Protein 6AIE (pdb70)

CATH classification: 3.40.50.150

Sequence (546 aa):
SMTRIIGGVAGGRRIAVPPRGTTDRVRESLFNIVTARRDLTGLAVLDLYAGSGALGLEALSRGAASVLFVESDQRSAAVIARNIEALGLSGATLRRGAVAAVVAAGTTSPVDLVLADPPYNVDSADVDAILAALGTNGWTREGTVAVVERATTCAPLTWPEGWRRWPQRVYGDTRLELAERLSMTRIIGGVAGGRRIAVPPRGTTDRVRESLFNIVTARRDLTGLAVLDLYAGSGALGLEALSRGAASVLFVESDQRSAAVIARNIEALGLSGATLRRGAVAAVVAAGTTSPVDLVLADPPYNVDSADVDAILAALGTNGWTREGTVAVVERATTCAPLTWPEGWRRWPQRVYGDTRLELAERLSMTRIIGGVAGGRRIAVPPRGTTDRVRESLFNIVTARRDLTGLAVLDLYAGSGALGLEALSRGAASVLFVESDQRSAAVIARNIEALGLSGATLRRGAVAAVVAAGTTSPVDLVLADPPYNVDSADVDAILAALGTNGWTREGTVAVVERATTCAPLTWPEGWRRWPQRVYGDTRLELAERL

B-factor: mean 25.8, std 13.69, range [10.5, 119.94]

Structure (mmCIF, N/CA/C/O backbone):
data_6AIE
#
_entry.id   6AIE
#
_cell.length_a   95.782
_cell.length_b   55.300
_cell.length_c   100.740
_cell.angle_alpha   90.00
_cell.angle_beta   90.00
_cell.angle_gamma   90.00
#
_symmetry.space_group_name_H-M   'C 1 2 1'
#
loop_
_entity.id
_entity.type
_entity.pdbx_description
1 polymer 'Putative methyltransferase'
2 water water
#
loop_
_atom_site.group_PDB
_atom_site.id
_atom_site.type_symbol
_atom_site.label_atom_id
_atom_site.label_alt_id
_atom_site.label_comp_id
_atom_site.label_asym_id
_atom_site.label_entity_id
_atom_site.label_seq_id
_atom_site.pdbx_PDB_ins_code
_atom_site.Cartn_x
_atom_site.Cartn_y
_atom_site.Cartn_z
_atom_site.occupancy
_atom_site.B_iso_or_equiv
_atom_site.auth_seq_id
_atom_site.auth_comp_id
_atom_site.auth_asym_id
_atom_site.auth_atom_id
_atom_site.pdbx_PDB_model_num
ATOM 1 N N . SER A 1 1 ? 49.689 4.543 19.875 1.00 30.70 0 SER A N 1
ATOM 2 C CA . SER A 1 1 ? 49.888 3.497 20.922 1.00 33.55 0 SER A CA 1
ATOM 3 C C . SER A 1 1 ? 48.912 2.320 20.692 1.00 32.94 0 SER A C 1
ATOM 4 O O . SER A 1 1 ? 48.004 2.392 19.837 1.00 32.16 0 SER A O 1
ATOM 7 N N . MET A 1 2 ? 49.104 1.272 21.486 1.00 30.83 1 MET A N 1
ATOM 8 C CA . MET A 1 2 ? 48.316 0.029 21.429 1.00 33.73 1 MET A CA 1
ATOM 9 C C . MET A 1 2 ? 47.696 -0.252 22.796 1.00 30.97 1 MET A C 1
ATOM 10 O O . MET A 1 2 ? 48.213 0.253 23.830 1.00 26.41 1 MET A O 1
ATOM 15 N N . THR A 1 3 ? 46.615 -1.043 22.816 1.00 26.59 2 THR A N 1
ATOM 16 C CA . THR A 1 3 ? 46.130 -1.649 24.060 1.00 26.83 2 THR A CA 1
ATOM 17 C C . THR A 1 3 ? 45.851 -3.135 23.764 1.00 28.37 2 THR A C 1
ATOM 18 O O . THR A 1 3 ? 45.998 -3.550 22.625 1.00 26.58 2 THR A O 1
ATOM 22 N N . ARG A 1 4 ? 45.534 -3.954 24.761 1.00 26.81 3 ARG A N 1
ATOM 23 C CA . ARG A 1 4 ? 45.208 -5.364 24.533 1.00 26.11 3 ARG A CA 1
ATOM 24 C C . ARG A 1 4 ? 43.721 -5.673 24.764 1.00 26.73 3 ARG A C 1
ATOM 25 O O . ARG A 1 4 ? 43.095 -5.135 25.680 1.00 23.66 3 ARG A O 1
ATOM 33 N N . ILE A 1 5 ? 43.202 -6.619 23.984 1.00 24.81 4 ILE A N 1
ATOM 34 C CA . ILE A 1 5 ? 41.907 -7.237 24.275 1.00 24.16 4 ILE A CA 1
ATOM 35 C C . ILE A 1 5 ? 42.217 -7.975 25.583 1.00 27.59 4 ILE A C 1
ATOM 36 O O . ILE A 1 5 ? 43.292 -8.532 25.695 1.00 24.68 4 ILE A O 1
ATOM 41 N N . ILE A 1 6 ? 41.280 -7.941 26.533 1.00 26.37 5 ILE A N 1
ATOM 42 C CA . ILE A 1 6 ? 41.437 -8.599 27.845 1.00 27.50 5 ILE A CA 1
ATOM 43 C C . ILE A 1 6 ? 41.092 -10.078 27.868 1.00 25.08 5 ILE A C 1
ATOM 44 O O . ILE A 1 6 ? 41.921 -10.898 28.274 1.00 28.13 5 ILE A O 1
ATOM 49 N N . GLY A 1 7 ? 39.885 -10.436 27.474 1.00 23.21 6 GLY A N 1
ATOM 50 C CA . GLY A 1 7 ? 39.451 -11.827 27.490 1.00 23.78 6 GLY A CA 1
ATOM 51 C C . GLY A 1 7 ? 38.823 -12.337 26.249 1.00 23.25 6 GLY A C 1
ATOM 52 O O . GLY A 1 7 ? 38.881 -11.690 25.192 1.00 23.58 6 GLY A O 1
ATOM 53 N N . GLY A 1 8 ? 38.221 -13.526 26.334 1.00 22.97 7 GLY A N 1
ATOM 54 C CA . GLY A 1 8 ? 37.607 -14.147 25.134 1.00 22.82 7 GLY A CA 1
ATOM 55 C C . GLY A 1 8 ? 38.624 -14.796 24.215 1.00 25.65 7 GLY A C 1
ATOM 56 O O . GLY A 1 8 ? 39.815 -14.876 24.579 1.00 26.34 7 GLY A O 1
ATOM 57 N N . VAL A 1 9 ? 38.190 -15.239 23.022 1.00 27.35 8 VAL A N 1
ATOM 58 C CA . VAL A 1 9 ? 39.090 -15.960 22.090 1.00 29.61 8 VAL A CA 1
ATOM 59 C C . VAL A 1 9 ? 40.299 -15.124 21.633 1.00 29.04 8 VAL A C 1
ATOM 60 O O . VAL A 1 9 ? 41.328 -15.700 21.345 1.00 28.95 8 VAL A O 1
ATOM 64 N N . ALA A 1 10 ? 40.201 -13.784 21.603 1.00 24.82 9 ALA A N 1
ATOM 65 C CA . ALA A 1 10 ? 41.329 -12.919 21.218 1.00 23.84 9 ALA A CA 1
ATOM 66 C C . ALA A 1 10 ? 42.014 -12.272 22.443 1.00 25.56 9 ALA A C 1
ATOM 67 O O . ALA A 1 10 ? 42.696 -11.231 22.337 1.00 23.96 9 ALA A O 1
ATOM 69 N N . GLY A 1 11 ? 41.798 -12.846 23.633 1.00 29.03 10 GLY A N 1
ATOM 70 C CA . GLY A 1 11 ? 42.360 -12.291 24.875 1.00 29.43 10 GLY A CA 1
ATOM 71 C C . GLY A 1 11 ? 43.864 -12.184 24.693 1.00 29.95 10 GLY A C 1
ATOM 72 O O . GLY A 1 11 ? 44.506 -13.090 24.189 1.00 29.78 10 GLY A O 1
ATOM 73 N N . GLY A 1 12 ? 44.431 -11.063 25.087 1.00 33.60 11 GLY A N 1
ATOM 74 C CA . GLY A 1 12 ? 45.868 -10.855 24.942 1.00 32.43 11 GLY A CA 1
ATOM 75 C C . GLY A 1 12 ? 46.311 -10.239 23.637 1.00 34.83 11 GLY A C 1
ATOM 76 O O . GLY A 1 12 ? 47.475 -9.817 23.511 1.00 32.57 11 GLY A O 1
ATOM 77 N N . ARG A 1 13 ? 45.410 -10.157 22.658 1.00 33.32 12 ARG A N 1
ATOM 78 C CA . ARG A 1 13 ? 45.805 -9.677 21.348 1.00 35.80 12 ARG A CA 1
ATOM 79 C C . ARG A 1 13 ? 45.810 -8.144 21.311 1.00 32.86 12 ARG A C 1
ATOM 80 O O . ARG A 1 13 ? 44.952 -7.500 21.933 1.00 31.37 12 ARG A O 1
ATOM 88 N N . ARG A 1 14 ? 46.761 -7.551 20.588 1.00 30.63 13 ARG A N 1
ATOM 89 C CA . ARG A 1 14 ? 46.895 -6.085 20.558 1.00 29.52 13 ARG A CA 1
ATOM 90 C C . ARG A 1 14 ? 46.079 -5.431 19.526 1.00 26.61 13 ARG A C 1
ATOM 91 O O . ARG A 1 14 ? 45.926 -5.944 18.398 1.00 27.94 13 ARG A O 1
ATOM 99 N N . ILE A 1 15 ? 45.649 -4.228 19.847 1.00 22.93 14 ILE A N 1
ATOM 100 C CA . ILE A 1 15 ? 44.888 -3.439 18.917 1.00 24.04 14 ILE A CA 1
ATOM 101 C C . ILE A 1 15 ? 45.414 -2.035 18.979 1.00 23.39 14 ILE A C 1
ATOM 102 O O . ILE A 1 15 ? 45.903 -1.588 20.023 1.00 24.24 14 ILE A O 1
ATOM 107 N N . ALA A 1 16 ? 45.264 -1.322 17.862 1.00 22.55 15 ALA A N 1
ATOM 108 C CA . ALA A 1 16 ? 45.694 0.075 17.783 1.00 22.08 15 ALA A CA 1
ATOM 109 C C . ALA A 1 16 ? 44.700 1.040 18.387 1.00 24.06 15 ALA A C 1
ATOM 110 O O . ALA A 1 16 ? 43.492 0.761 18.464 1.00 23.61 15 ALA A O 1
ATOM 112 N N . VAL A 1 17 ? 45.217 2.189 18.843 1.00 27.03 16 VAL A N 1
ATOM 113 C CA . VAL A 1 17 ? 44.418 3.216 19.458 1.00 30.27 16 VAL A CA 1
ATOM 114 C C . VAL A 1 17 ? 44.648 4.480 18.647 1.00 33.43 16 VAL A C 1
ATOM 115 O O . VAL A 1 17 ? 45.789 4.800 18.354 1.00 38.50 16 VAL A O 1
ATOM 119 N N . PRO A 1 18 ? 43.572 5.190 18.259 1.00 35.51 17 PRO A N 1
ATOM 120 C CA . PRO A 1 18 ? 43.786 6.471 17.551 1.00 38.55 17 PRO A CA 1
ATOM 121 C C . PRO A 1 18 ? 44.502 7.506 18.440 1.00 44.78 17 PRO A C 1
ATOM 122 O O . PRO A 1 18 ? 44.810 7.187 19.583 1.00 42.23 17 PRO A O 1
ATOM 126 N N . PRO A 1 19 ? 44.809 8.716 17.903 1.00 56.95 18 PRO A N 1
ATOM 127 C CA . PRO A 1 19 ? 45.174 9.876 18.762 1.00 64.95 18 PRO A CA 1
ATOM 128 C C . PRO A 1 19 ? 44.250 9.992 20.007 1.00 72.70 18 PRO A C 1
ATOM 129 O O . PRO A 1 19 ? 43.049 10.277 19.882 1.00 72.31 18 PRO A O 1
ATOM 133 N N . ARG A 1 20 ? 44.862 9.791 21.179 1.00 82.07 19 ARG A N 1
ATOM 134 C CA . ARG A 1 20 ? 44.236 9.246 22.427 1.00 90.95 19 ARG A CA 1
ATOM 135 C C . ARG A 1 20 ? 42.854 9.699 22.973 1.00 93.26 19 ARG A C 1
ATOM 136 O O . ARG A 1 20 ? 42.292 10.727 22.563 1.00 94.67 19 ARG A O 1
ATOM 144 N N . GLY A 1 21 ? 42.361 8.892 23.930 1.00 93.01 20 GLY A N 1
ATOM 145 C CA . GLY A 1 21 ? 41.160 9.149 24.75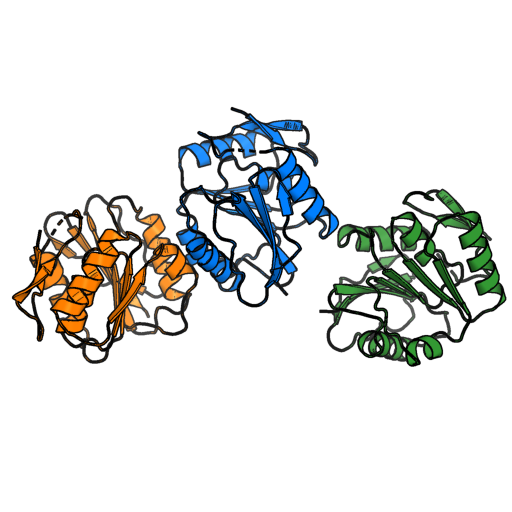6 1.00 89.87 20 GLY A CA 1
ATOM 146 C C . GLY A 1 21 ? 41.320 10.089 25.962 1.00 92.04 20 GLY A C 1
ATOM 147 O O . GLY A 1 21 ? 40.956 11.256 25.846 1.00 99.24 20 GLY A O 1
ATOM 148 N N . THR A 1 22 ? 41.871 9.658 27.110 1.00 89.31 21 THR A N 1
ATOM 149 C CA . THR A 1 22 ? 42.608 8.392 27.298 1.00 86.81 21 THR A CA 1
ATOM 150 C C . THR A 1 22 ? 41.690 7.266 27.800 1.00 81.46 21 THR A C 1
ATOM 151 O O . THR A 1 22 ? 42.153 6.215 28.264 1.00 79.64 21 THR A O 1
ATOM 155 N N . THR A 1 26 ? 41.307 2.722 30.499 1.00 45.87 25 THR A N 1
ATOM 156 C CA . THR A 1 26 ? 42.314 1.807 31.080 1.00 44.07 25 THR A CA 1
ATOM 157 C C . THR A 1 26 ? 41.882 0.340 31.006 1.00 40.49 25 THR A C 1
ATOM 158 O O . THR A 1 26 ? 40.700 0.032 30.768 1.00 36.40 25 THR A O 1
ATOM 162 N N . ASP A 1 27 ? 42.869 -0.535 31.206 1.00 35.61 26 ASP A N 1
ATOM 163 C CA . ASP A 1 27 ? 42.658 -1.975 31.169 1.00 36.53 26 ASP A CA 1
ATOM 164 C C . ASP A 1 27 ? 41.733 -2.396 32.288 1.00 32.42 26 ASP A C 1
ATOM 165 O O . ASP A 1 27 ? 40.820 -3.185 32.038 1.00 27.00 26 ASP A O 1
ATOM 170 N N . ARG A 1 28 ? 41.954 -1.857 33.505 1.00 31.91 27 ARG A N 1
ATOM 171 C CA . ARG A 1 28 ? 41.048 -2.129 34.620 1.00 30.24 27 ARG A CA 1
ATOM 172 C C . ARG A 1 28 ? 39.599 -1.743 34.312 1.00 25.01 27 ARG A C 1
ATOM 173 O O . ARG A 1 28 ? 38.697 -2.502 34.724 1.00 22.85 27 ARG A O 1
ATOM 181 N N . VAL A 1 29 ? 39.396 -0.585 33.639 1.00 20.95 28 VAL A N 1
ATOM 182 C CA . VAL A 1 29 ? 38.047 -0.131 33.318 1.00 20.38 28 VAL A CA 1
ATOM 183 C C . VAL A 1 29 ? 37.389 -1.088 32.372 1.00 21.74 28 VAL A C 1
ATOM 184 O O . VAL A 1 29 ? 36.231 -1.500 32.659 1.00 18.57 28 VAL A O 1
ATOM 188 N N . ARG A 1 30 ? 38.111 -1.451 31.309 1.00 20.86 29 ARG A N 1
ATOM 189 C CA . ARG A 1 30 ? 37.548 -2.391 30.302 1.00 23.22 29 ARG A CA 1
ATOM 190 C C . ARG A 1 30 ? 37.359 -3.782 30.929 1.00 21.83 29 ARG A C 1
ATOM 191 O O . ARG A 1 30 ? 36.339 -4.433 30.743 1.00 18.70 29 ARG A O 1
ATOM 199 N N . GLU A 1 31 ? 38.334 -4.250 31.715 1.00 24.20 30 GLU A N 1
ATOM 200 C CA . GLU A 1 31 ? 38.194 -5.583 32.360 1.00 23.43 30 GLU A CA 1
ATOM 201 C C . GLU A 1 31 ? 36.964 -5.577 33.267 1.00 22.38 30 GLU A C 1
ATOM 202 O O . GLU A 1 31 ? 36.110 -6.494 33.229 1.00 20.44 30 GLU A O 1
ATOM 208 N N . SER A 1 32 ? 36.853 -4.533 34.084 1.00 20.12 31 SER A N 1
ATOM 209 C CA . SER A 1 32 ? 35.780 -4.485 35.041 1.00 20.03 31 SER A CA 1
ATOM 210 C C . SER A 1 32 ? 34.456 -4.331 34.362 1.00 17.48 31 SER A C 1
ATOM 211 O O . SER A 1 32 ? 33.526 -5.041 34.709 1.00 17.23 31 SER A O 1
ATOM 214 N N . LEU A 1 33 ? 34.363 -3.484 33.342 1.00 15.76 32 LEU A N 1
ATOM 215 C CA . LEU A 1 33 ? 33.128 -3.421 32.573 1.00 15.21 32 LEU A CA 1
ATOM 216 C C . LEU A 1 33 ? 32.616 -4.817 32.173 1.00 14.64 32 LEU A C 1
ATOM 217 O O . LEU A 1 33 ? 31.445 -5.214 32.412 1.00 13.83 32 LEU A O 1
ATOM 222 N N . PHE A 1 34 ? 33.464 -5.598 31.555 1.00 15.29 33 PHE A N 1
ATOM 223 C CA . PHE A 1 34 ? 32.992 -6.880 31.053 1.00 15.60 33 PHE A CA 1
ATOM 224 C C . PHE A 1 34 ? 32.736 -7.926 32.168 1.00 16.14 33 PHE A C 1
ATOM 225 O O . PHE A 1 34 ? 31.795 -8.732 32.084 1.00 16.44 33 PHE A O 1
ATOM 233 N N . ASN A 1 35 ? 33.518 -7.865 33.252 1.00 19.03 34 ASN A N 1
ATOM 234 C CA . ASN A 1 35 ? 33.219 -8.663 34.498 1.00 20.56 34 ASN A CA 1
ATOM 235 C C . ASN A 1 35 ? 31.812 -8.394 34.997 1.00 19.42 34 ASN A C 1
ATOM 236 O O . ASN A 1 35 ? 31.048 -9.310 35.311 1.00 19.52 34 ASN A O 1
ATOM 241 N N . ILE A 1 36 ? 31.426 -7.117 35.001 1.00 18.37 35 ILE A N 1
ATOM 242 C CA . ILE A 1 36 ? 30.102 -6.698 35.450 1.00 17.37 35 ILE A CA 1
ATOM 243 C C . ILE A 1 36 ? 28.983 -7.218 34.519 1.00 17.79 35 ILE A C 1
ATOM 244 O O . ILE A 1 36 ? 27.942 -7.772 34.969 1.00 15.65 35 ILE A O 1
ATOM 249 N N . VAL A 1 37 ? 29.158 -6.959 33.214 1.00 16.03 36 VAL A N 1
ATOM 250 C CA . VAL A 1 37 ? 28.169 -7.352 32.232 1.00 16.51 36 VAL A CA 1
ATOM 251 C C . VAL A 1 37 ? 28.074 -8.886 32.136 1.00 16.44 36 VAL A C 1
ATOM 252 O O . VAL A 1 37 ? 26.993 -9.452 32.114 1.00 17.68 36 VAL A O 1
ATOM 256 N N . THR A 1 38 ? 29.208 -9.536 32.075 1.00 19.02 37 THR A N 1
ATOM 257 C CA . THR A 1 38 ? 29.212 -10.980 31.773 1.00 24.24 37 THR A CA 1
ATOM 258 C C . THR A 1 38 ? 28.875 -11.792 33.036 1.00 28.52 37 THR A C 1
ATOM 259 O O . THR A 1 38 ? 28.558 -12.959 32.934 1.00 28.03 37 THR A O 1
ATOM 263 N N . ALA A 1 39 ? 28.861 -11.144 34.195 1.00 29.34 38 ALA A N 1
ATOM 264 C CA . ALA A 1 39 ? 28.274 -11.728 35.399 1.00 32.03 38 ALA A CA 1
ATOM 265 C C . ALA A 1 39 ? 26.770 -11.848 35.291 1.00 33.95 38 ALA A C 1
ATOM 266 O O . ALA A 1 39 ? 26.233 -12.864 35.696 1.00 43.53 38 ALA A O 1
ATOM 268 N N . ARG A 1 40 ? 26.127 -10.855 34.698 1.00 28.15 39 ARG A N 1
ATOM 269 C CA . ARG A 1 40 ? 24.654 -10.714 34.576 1.00 28.01 39 ARG A CA 1
ATOM 270 C C . ARG A 1 40 ? 23.921 -11.071 33.225 1.00 29.51 39 ARG A C 1
ATOM 271 O O . ARG A 1 40 ? 22.672 -10.853 33.079 1.00 32.85 39 ARG A O 1
ATOM 279 N N . ARG A 1 41 ? 24.689 -11.444 32.213 1.00 26.70 40 ARG A N 1
ATOM 280 C CA . ARG A 1 41 ? 24.184 -11.681 30.835 1.00 26.32 40 ARG A CA 1
ATOM 281 C C . ARG A 1 41 ? 25.201 -12.637 30.192 1.00 26.48 40 ARG A C 1
ATOM 282 O O . ARG A 1 41 ? 26.353 -12.474 30.374 1.00 24.65 40 ARG A O 1
ATOM 290 N N . ASP A 1 42 ? 24.769 -13.588 29.366 1.00 27.90 41 ASP A N 1
ATOM 291 C CA . ASP A 1 42 ? 25.657 -14.393 28.523 1.00 28.44 41 ASP A CA 1
ATOM 292 C C . ASP A 1 42 ? 25.966 -13.521 27.261 1.00 20.10 41 ASP A C 1
ATOM 293 O O . ASP A 1 42 ? 25.038 -12.988 26.720 1.00 22.46 41 ASP A O 1
ATOM 298 N N . LEU A 1 43 ? 27.207 -13.317 26.829 1.00 22.47 42 LEU A N 1
ATOM 299 C CA . LEU A 1 43 ? 27.461 -12.560 25.544 1.00 23.42 42 LEU A CA 1
ATOM 300 C C . LEU A 1 43 ? 27.145 -13.371 24.320 1.00 24.08 42 LEU A C 1
ATOM 301 O O . LEU A 1 43 ? 26.910 -12.805 23.264 1.00 19.80 42 LEU A O 1
ATOM 306 N N . THR A 1 44 ? 27.080 -14.701 24.465 1.00 21.29 43 THR A N 1
ATOM 307 C CA . THR A 1 44 ? 26.805 -15.576 23.350 1.00 19.23 43 THR A CA 1
ATOM 308 C C . THR A 1 44 ? 25.565 -15.201 22.651 1.00 17.78 43 THR A C 1
ATOM 309 O O . THR A 1 44 ? 24.500 -15.187 23.193 1.00 18.70 43 THR A O 1
ATOM 313 N N . GLY A 1 45 ? 25.724 -14.897 21.390 1.00 18.49 44 GLY A N 1
ATOM 314 C CA . GLY A 1 45 ? 24.607 -14.640 20.496 1.00 19.74 44 GLY A CA 1
ATOM 315 C C . GLY A 1 45 ? 24.078 -13.218 20.561 1.00 18.50 44 GLY A C 1
ATOM 316 O O . GLY A 1 45 ? 23.094 -12.890 19.890 1.00 18.90 44 GLY A O 1
ATOM 317 N N . LEU A 1 46 ? 24.697 -12.363 21.360 1.00 17.62 45 LEU A N 1
ATOM 318 C CA . LEU A 1 46 ? 24.140 -11.030 21.529 1.00 18.23 45 LEU A CA 1
ATOM 319 C C . LEU A 1 46 ? 24.582 -10.100 20.393 1.00 15.80 45 LEU A C 1
ATOM 320 O O . LEU A 1 46 ? 25.655 -10.256 19.847 1.00 15.77 45 LEU A O 1
ATOM 325 N N . ALA A 1 47 ? 23.739 -9.120 20.127 1.00 14.19 46 ALA A N 1
ATOM 326 C CA . ALA A 1 47 ? 24.011 -8.010 19.233 1.00 15.64 46 ALA A CA 1
ATOM 327 C C . ALA A 1 47 ? 24.430 -6.812 20.046 1.00 14.37 46 ALA A C 1
ATOM 328 O O . ALA A 1 47 ? 23.813 -6.500 21.097 1.00 13.95 46 ALA A O 1
ATOM 330 N N . VAL A 1 48 ? 25.497 -6.170 19.594 1.00 13.85 47 VAL A N 1
ATOM 331 C CA . VAL A 1 48 ? 26.116 -5.118 20.333 1.00 13.32 47 VAL A CA 1
ATOM 332 C C . VAL A 1 48 ? 26.190 -3.820 19.483 1.00 12.86 47 VAL A C 1
ATOM 333 O O . VAL A 1 48 ? 26.371 -3.866 18.253 1.00 12.51 47 VAL A O 1
ATOM 337 N N . LEU A 1 49 ? 26.039 -2.663 20.115 1.00 12.84 48 LEU A N 1
ATOM 338 C CA . LEU A 1 49 ? 26.236 -1.371 19.464 1.00 12.93 48 LEU A CA 1
ATOM 339 C C . LEU A 1 49 ? 27.355 -0.670 20.195 1.00 13.67 48 LEU A C 1
ATOM 340 O O . LEU A 1 49 ? 27.228 -0.486 21.412 1.00 13.30 48 LEU A O 1
ATOM 345 N N . ASP A 1 50 ? 28.448 -0.264 19.505 1.00 13.01 49 ASP A N 1
ATOM 346 C CA . ASP A 1 50 ? 29.545 0.445 20.136 1.00 13.43 49 ASP A CA 1
ATOM 347 C C . ASP A 1 50 ? 29.607 1.892 19.622 1.00 13.52 49 ASP A C 1
ATOM 348 O O . ASP A 1 50 ? 30.024 2.132 18.483 1.00 13.36 49 ASP A O 1
ATOM 353 N N . LEU A 1 51 ? 29.083 2.845 20.414 1.00 12.65 50 LEU A N 1
ATOM 354 C CA . LEU A 1 51 ? 28.985 4.240 20.008 1.00 13.22 50 LEU A CA 1
ATOM 355 C C . LEU A 1 51 ? 30.245 5.052 20.358 1.00 12.94 50 LEU A C 1
ATOM 356 O O . LEU A 1 51 ? 30.751 4.944 21.464 1.00 13.54 50 LEU A O 1
ATOM 361 N N . TYR A 1 52 ? 30.619 5.983 19.484 1.00 13.35 51 TYR A N 1
ATOM 362 C CA . TYR A 1 52 ? 31.842 6.785 19.686 1.00 14.01 51 TYR A CA 1
ATOM 363 C C . TYR A 1 52 ? 32.986 5.796 19.851 1.00 14.03 51 TYR A C 1
ATOM 364 O O . TYR A 1 52 ? 33.828 5.934 20.761 1.00 15.56 51 TYR A O 1
ATOM 373 N N . ALA A 1 53 ? 33.053 4.799 18.974 1.00 13.93 52 ALA A N 1
ATOM 374 C CA . ALA A 1 53 ? 33.880 3.627 19.213 1.00 13.63 52 ALA A CA 1
ATOM 375 C C . ALA A 1 53 ? 35.393 3.879 19.302 1.00 14.67 52 ALA A C 1
ATOM 376 O O . ALA A 1 53 ? 36.074 3.135 19.965 1.00 13.67 52 ALA A O 1
ATOM 378 N N . GLY A 1 54 ? 35.920 4.917 18.649 1.00 13.81 53 GLY A N 1
ATOM 379 C CA . GLY A 1 54 ? 37.349 5.266 18.861 1.00 15.38 53 GLY A CA 1
ATOM 380 C C . GLY A 1 54 ? 38.318 4.208 18.341 1.00 14.97 53 GLY A C 1
ATOM 381 O O . GLY A 1 54 ? 38.493 4.101 17.147 1.00 16.93 53 GLY A O 1
ATOM 382 N N . SER A 1 55 ? 38.908 3.379 19.190 1.00 16.12 54 SER A N 1
ATOM 383 C CA . SER A 1 55 ? 39.732 2.270 18.734 1.00 16.74 54 SER A CA 1
ATOM 384 C C . SER A 1 55 ? 38.920 1.031 18.389 1.00 15.54 54 SER A C 1
ATOM 385 O O . SER A 1 55 ? 39.413 0.108 17.733 1.00 15.35 54 SER A O 1
ATOM 388 N N . GLY A 1 56 ? 37.697 0.996 18.869 1.00 13.50 55 GLY A N 1
ATOM 389 C CA . GLY A 1 56 ? 36.912 -0.205 18.807 1.00 15.09 55 GLY A CA 1
ATOM 390 C C . GLY A 1 56 ? 37.137 -1.214 19.942 1.00 15.45 55 GLY A C 1
ATOM 391 O O . GLY A 1 56 ? 36.547 -2.276 19.933 1.00 15.83 55 GLY A O 1
ATOM 392 N N . ALA A 1 57 ? 37.946 -0.873 20.940 1.00 16.21 56 ALA A N 1
ATOM 393 C CA . ALA A 1 57 ? 38.336 -1.786 22.026 1.00 14.60 56 ALA A CA 1
ATOM 394 C C . ALA A 1 57 ? 37.125 -2.400 22.735 1.00 15.02 56 ALA A C 1
ATOM 395 O O . ALA A 1 57 ? 37.084 -3.616 22.955 1.00 14.44 56 ALA A O 1
ATOM 397 N N . LEU A 1 58 ? 36.073 -1.604 22.964 1.00 14.34 57 LEU A N 1
ATOM 398 C CA . LEU A 1 58 ? 34.899 -2.168 23.695 1.00 15.73 57 LEU A CA 1
ATOM 399 C C . LEU A 1 58 ? 34.131 -3.181 22.870 1.00 15.54 57 LEU A C 1
ATOM 400 O O . LEU A 1 58 ? 33.839 -4.356 23.301 1.00 15.63 57 LEU A O 1
ATOM 405 N N . GLY A 1 59 ? 33.837 -2.798 21.641 1.00 13.98 58 GLY A N 1
ATOM 406 C CA . GLY A 1 59 ? 33.067 -3.695 20.803 1.00 14.27 58 GLY A CA 1
ATOM 407 C C . GLY A 1 59 ? 33.862 -4.909 20.386 1.00 14.79 58 GLY A C 1
ATOM 408 O O . GLY A 1 59 ? 33.329 -6.003 20.260 1.00 13.91 58 GLY A O 1
ATOM 409 N N . LEU A 1 60 ? 35.161 -4.742 20.179 1.00 14.29 59 LEU A N 1
ATOM 410 C CA . LEU A 1 60 ? 35.993 -5.890 19.834 1.00 14.56 59 LEU A CA 1
ATOM 411 C C . LEU A 1 60 ? 36.127 -6.889 21.016 1.00 16.56 59 LEU A C 1
ATOM 412 O O . LEU A 1 60 ? 36.142 -8.093 20.795 1.00 17.32 59 LEU A O 1
ATOM 417 N N . GLU A 1 61 ? 36.182 -6.364 22.238 1.00 17.52 60 GLU A N 1
ATOM 418 C CA . GLU A 1 61 ? 36.123 -7.173 23.462 1.00 18.42 60 GLU A CA 1
ATOM 419 C C . GLU A 1 61 ? 34.840 -7.991 23.463 1.00 17.07 60 GLU A C 1
ATOM 420 O O . GLU A 1 61 ? 34.895 -9.203 23.653 1.00 18.39 60 GLU A O 1
ATOM 426 N N . ALA A 1 62 ? 33.702 -7.375 23.126 1.00 16.33 61 ALA A N 1
ATOM 427 C CA . ALA A 1 62 ? 32.423 -8.092 23.126 1.00 17.64 61 ALA A CA 1
ATOM 428 C C . ALA A 1 62 ? 32.430 -9.230 22.104 1.00 18.85 61 ALA A C 1
ATOM 429 O O . ALA A 1 62 ? 32.002 -10.384 22.376 1.00 18.68 61 ALA A O 1
ATOM 431 N N . LEU A 1 63 ? 32.955 -8.918 20.916 1.00 18.27 62 LEU A N 1
ATOM 432 C CA . LEU A 1 63 ? 33.092 -9.945 19.874 1.00 20.04 62 LEU A CA 1
ATOM 433 C C . LEU A 1 63 ? 34.025 -11.100 20.338 1.00 18.56 62 LEU A C 1
ATOM 434 O O . LEU A 1 63 ? 33.708 -12.313 20.185 1.00 16.94 62 LEU A O 1
ATOM 439 N N . SER A 1 64 ? 35.127 -10.734 20.952 1.00 19.17 63 SER A N 1
ATOM 440 C CA . SER A 1 64 ? 36.057 -11.740 21.469 1.00 22.38 63 SER A CA 1
ATOM 441 C C . SER A 1 64 ? 35.396 -12.710 22.448 1.00 21.96 63 SER A C 1
ATOM 442 O O . SER A 1 64 ? 35.711 -13.896 22.484 1.00 22.90 63 SER A O 1
ATOM 445 N N . ARG A 1 65 ? 34.480 -12.181 23.249 1.00 23.17 64 ARG A N 1
ATOM 446 C CA . ARG A 1 65 ? 33.778 -12.963 24.253 1.00 21.58 64 ARG A CA 1
ATOM 447 C C . ARG A 1 65 ? 32.499 -13.601 23.751 1.00 22.88 64 ARG A C 1
ATOM 448 O O . ARG A 1 65 ? 31.745 -14.174 24.523 1.00 22.19 64 ARG A O 1
ATOM 456 N N . GLY A 1 66 ? 32.241 -13.527 22.455 1.00 20.02 65 GLY A N 1
ATOM 457 C CA . GLY A 1 66 ? 31.212 -14.335 21.883 1.00 20.14 65 GLY A CA 1
ATOM 458 C C . GLY A 1 66 ? 30.007 -13.616 21.365 1.00 19.07 65 GLY A C 1
ATOM 459 O O . GLY A 1 66 ? 29.098 -14.272 20.901 1.00 19.05 65 GLY A O 1
ATOM 460 N N . ALA A 1 67 ? 30.005 -12.275 21.343 1.00 17.72 66 ALA A N 1
ATOM 461 C CA . ALA A 1 67 ? 28.906 -11.542 20.718 1.00 16.59 66 ALA A CA 1
ATOM 462 C C . ALA A 1 67 ? 28.714 -11.945 19.275 1.00 17.31 66 ALA A C 1
ATOM 463 O O . ALA A 1 67 ? 29.671 -12.249 18.551 1.00 17.17 66 ALA A O 1
ATOM 465 N N . ALA A 1 68 ? 27.461 -12.026 18.852 1.00 16.87 67 ALA A N 1
ATOM 466 C CA . ALA A 1 68 ? 27.147 -12.448 17.470 1.00 18.41 67 ALA A CA 1
ATOM 467 C C . ALA A 1 68 ? 27.416 -11.295 16.445 1.00 17.24 67 ALA A C 1
ATOM 468 O O . ALA A 1 68 ? 27.678 -11.560 15.227 1.00 17.34 67 ALA A O 1
ATOM 470 N N . SER A 1 69 ? 27.222 -10.053 16.885 1.00 15.86 68 SER A N 1
ATOM 471 C CA . SER A 1 69 ? 27.475 -8.899 16.057 1.00 16.22 68 SER A CA 1
ATOM 472 C C . SER A 1 69 ? 27.781 -7.661 16.825 1.00 16.01 68 SER A C 1
ATOM 473 O O . SER A 1 69 ? 27.301 -7.509 17.961 1.00 15.05 68 SER A O 1
ATOM 476 N N . VAL A 1 70 ? 28.612 -6.786 16.216 1.00 15.55 69 VAL A N 1
ATOM 477 C CA . VAL A 1 70 ? 28.863 -5.456 16.716 1.00 15.62 69 VAL A CA 1
ATOM 478 C C . VAL A 1 70 ? 28.761 -4.447 15.584 1.00 15.15 69 VAL A C 1
ATOM 479 O O . VAL A 1 70 ? 29.410 -4.613 14.555 1.00 15.37 69 VAL A O 1
ATOM 483 N N . LEU A 1 71 ? 27.975 -3.404 15.775 1.00 13.89 70 LEU A N 1
ATOM 484 C CA . LEU A 1 71 ? 27.955 -2.273 14.910 1.00 14.71 70 LEU A CA 1
ATOM 485 C C . LEU A 1 71 ? 28.731 -1.153 15.627 1.00 15.24 70 LEU A C 1
ATOM 486 O O . LEU A 1 71 ? 28.315 -0.683 16.690 1.00 13.60 70 LEU A O 1
ATOM 491 N N . PHE A 1 72 ? 29.909 -0.851 15.094 1.00 14.52 71 PHE A N 1
ATOM 492 C CA . PHE A 1 72 ? 30.742 0.258 15.508 1.00 14.42 71 PHE A CA 1
ATOM 493 C C . PHE A 1 72 ? 30.308 1.557 14.838 1.00 14.36 71 PHE A C 1
ATOM 494 O O . PHE A 1 72 ? 30.138 1.629 13.589 1.00 13.68 71 PHE A O 1
ATOM 502 N N . VAL A 1 73 ? 30.115 2.604 15.639 1.00 13.25 72 VAL A N 1
ATOM 503 C CA . VAL A 1 73 ? 29.739 3.863 15.070 1.00 13.33 72 VAL A CA 1
ATOM 504 C C . VAL A 1 73 ? 30.809 4.857 15.515 1.00 14.34 72 VAL A C 1
ATOM 505 O O . VAL A 1 73 ? 31.050 4.988 16.729 1.00 15.63 72 VAL A O 1
ATOM 509 N N . GLU A 1 74 ? 31.401 5.585 14.568 1.00 13.12 73 GLU A N 1
ATOM 510 C CA . GLU A 1 74 ? 32.500 6.539 14.830 1.00 13.54 73 GLU A CA 1
ATOM 511 C C . GLU A 1 74 ? 32.531 7.673 13.803 1.00 14.06 73 GLU A C 1
ATOM 512 O O . GLU A 1 74 ? 32.413 7.404 12.609 1.00 13.98 73 GLU A O 1
ATOM 518 N N . SER A 1 75 ? 32.716 8.909 14.240 1.00 15.38 74 SER A N 1
ATOM 519 C CA . SER A 1 75 ? 32.698 10.086 13.328 1.00 18.43 74 SER A CA 1
ATOM 520 C C . SER A 1 75 ? 34.080 10.347 12.706 1.00 17.80 74 SER A C 1
ATOM 521 O O . SER A 1 75 ? 34.157 10.681 11.557 1.00 19.07 74 SER A O 1
ATOM 524 N N . ASP A 1 76 ? 35.147 10.102 13.433 1.00 18.38 75 ASP A N 1
ATOM 525 C CA . ASP A 1 76 ? 36.461 10.582 13.023 1.00 21.76 75 ASP A CA 1
ATOM 526 C C . ASP A 1 76 ? 37.020 9.604 12.023 1.00 21.92 75 ASP A C 1
ATOM 527 O O . ASP A 1 76 ? 37.113 8.395 12.291 1.00 18.90 75 ASP A O 1
ATOM 532 N N . GLN A 1 77 ? 37.372 10.110 10.860 1.00 23.65 76 GLN A N 1
ATOM 533 C CA . GLN A 1 77 ? 37.886 9.248 9.792 1.00 26.87 76 GLN A CA 1
ATOM 534 C C . GLN A 1 77 ? 39.142 8.444 10.146 1.00 23.04 76 GLN A C 1
ATOM 535 O O . GLN A 1 77 ? 39.198 7.234 9.858 1.00 22.54 76 GLN A O 1
ATOM 541 N N . ARG A 1 78 ? 40.149 9.046 10.760 1.00 24.01 77 ARG A N 1
ATOM 542 C CA . ARG A 1 78 ? 41.339 8.240 11.164 1.00 25.17 77 ARG A CA 1
ATOM 543 C C . ARG A 1 78 ? 40.962 7.138 12.186 1.00 23.26 77 ARG A C 1
ATOM 544 O O . ARG A 1 78 ? 41.501 6.038 12.148 1.00 18.36 77 ARG A O 1
ATOM 552 N N . SER A 1 79 ? 40.048 7.460 13.100 1.00 20.00 78 SER A N 1
ATOM 553 C CA . SER A 1 79 ? 39.584 6.472 14.106 1.00 19.54 78 SER A CA 1
ATOM 554 C C . SER A 1 79 ? 38.861 5.352 13.399 1.00 16.96 78 SER A C 1
ATOM 555 O O . SER A 1 79 ? 39.070 4.208 13.690 1.00 17.76 78 SER A O 1
ATOM 558 N N . ALA A 1 80 ? 38.034 5.670 12.402 1.00 18.71 79 ALA A N 1
ATOM 559 C CA . ALA A 1 80 ? 37.341 4.596 11.647 1.00 16.78 79 ALA A CA 1
ATOM 560 C C . ALA A 1 80 ? 38.334 3.645 10.964 1.00 16.82 79 ALA A C 1
ATOM 561 O O . ALA A 1 80 ? 38.190 2.426 10.982 1.00 17.11 79 ALA A O 1
ATOM 563 N N . ALA A 1 81 ? 39.429 4.218 10.457 1.00 18.38 80 ALA A N 1
ATOM 564 C CA . ALA A 1 81 ? 40.528 3.492 9.804 1.00 16.56 80 ALA A CA 1
ATOM 565 C C . ALA A 1 81 ? 41.227 2.535 10.783 1.00 15.05 80 ALA A C 1
ATOM 566 O O . ALA A 1 81 ? 41.523 1.365 10.447 1.00 15.05 80 ALA A O 1
ATOM 568 N N . VAL A 1 82 ? 41.437 3.006 12.013 1.00 14.64 81 VAL A N 1
ATOM 569 C CA . VAL A 1 82 ? 41.989 2.211 13.090 1.00 14.73 81 VAL A CA 1
ATOM 570 C C . VAL A 1 82 ? 41.052 1.091 13.480 1.00 14.34 81 VAL A C 1
ATOM 571 O O . VAL A 1 82 ? 41.453 -0.039 13.586 1.00 13.74 81 VAL A O 1
ATOM 575 N N . ILE A 1 83 ? 39.762 1.394 13.629 1.00 14.81 82 ILE A N 1
ATOM 576 C CA . ILE A 1 83 ? 38.764 0.348 13.932 1.00 14.40 82 ILE A CA 1
ATOM 577 C C . ILE A 1 83 ? 38.768 -0.784 12.854 1.00 15.55 82 ILE A C 1
ATOM 578 O O . ILE A 1 83 ? 38.799 -1.982 13.165 1.00 15.39 82 ILE A O 1
ATOM 583 N N . ALA A 1 84 ? 38.746 -0.381 11.574 1.00 15.62 83 ALA A N 1
ATOM 584 C CA . ALA A 1 84 ? 38.783 -1.304 10.491 1.00 15.85 83 ALA A CA 1
ATOM 585 C C . ALA A 1 84 ? 40.074 -2.117 10.572 1.00 16.37 83 ALA A C 1
ATOM 586 O O . ALA A 1 84 ? 40.070 -3.309 10.479 1.00 16.73 83 ALA A O 1
ATOM 588 N N . ARG A 1 85 ? 41.189 -1.473 10.828 1.00 17.47 84 ARG A N 1
ATOM 589 C CA . ARG A 1 85 ? 42.411 -2.257 10.923 1.00 21.70 84 ARG A CA 1
ATOM 590 C C . ARG A 1 85 ? 42.279 -3.294 12.065 1.00 20.70 84 ARG A C 1
ATOM 591 O O . ARG A 1 85 ? 42.720 -4.426 11.933 1.00 16.50 84 ARG A O 1
ATOM 599 N N . ASN A 1 86 ? 41.682 -2.885 13.181 1.00 18.77 85 ASN A N 1
ATOM 600 C CA . ASN A 1 86 ? 41.596 -3.769 14.310 1.00 18.02 85 ASN A CA 1
ATOM 601 C C . ASN A 1 86 ? 40.638 -4.919 14.017 1.00 17.05 85 ASN A C 1
ATOM 602 O O . ASN A 1 86 ? 40.928 -6.023 14.424 1.00 16.14 85 ASN A O 1
ATOM 607 N N . ILE A 1 87 ? 39.509 -4.675 13.326 1.00 16.38 86 ILE A N 1
ATOM 608 C CA . ILE A 1 87 ? 38.580 -5.766 12.988 1.00 16.79 86 ILE A CA 1
ATOM 609 C C . ILE A 1 87 ? 39.339 -6.826 12.187 1.00 19.82 86 ILE A C 1
ATOM 610 O O . ILE A 1 87 ? 39.292 -8.019 12.467 1.00 17.31 86 ILE A O 1
ATOM 615 N N . GLU A 1 88 ? 40.059 -6.345 11.173 1.00 23.94 87 GLU A N 1
ATOM 616 C CA . GLU A 1 88 ? 40.944 -7.206 10.364 1.00 28.28 87 GLU A CA 1
ATOM 617 C C . GLU A 1 88 ? 41.985 -7.974 11.158 1.00 25.11 87 GLU A C 1
ATOM 618 O O . GLU A 1 88 ? 42.047 -9.176 11.002 1.00 22.26 87 GLU A O 1
ATOM 624 N N . ALA A 1 89 ? 42.767 -7.269 11.980 1.00 22.60 88 ALA A N 1
ATOM 625 C CA . ALA A 1 89 ? 43.858 -7.873 12.731 1.00 24.99 88 ALA A CA 1
ATOM 626 C C . ALA A 1 89 ? 43.321 -9.043 13.575 1.00 27.24 88 ALA A C 1
ATOM 627 O O . ALA A 1 89 ? 43.903 -10.131 13.609 1.00 28.76 88 ALA A O 1
ATOM 629 N N . LEU A 1 90 ? 42.167 -8.819 14.197 1.00 26.27 89 LEU A N 1
ATOM 630 C CA . LEU A 1 90 ? 41.561 -9.813 15.101 1.00 26.20 89 LEU A CA 1
ATOM 631 C C . LEU A 1 90 ? 40.979 -10.980 14.352 1.00 24.58 89 LEU A C 1
ATOM 632 O O . LEU A 1 90 ? 41.049 -12.094 14.821 1.00 23.44 89 LEU A O 1
ATOM 637 N N . GLY A 1 91 ? 40.395 -10.726 13.197 1.00 25.59 90 GLY A N 1
ATOM 638 C CA . GLY A 1 91 ? 39.868 -11.812 12.369 1.00 26.18 90 GLY A CA 1
ATOM 639 C C . GLY A 1 91 ? 38.532 -12.372 12.829 1.00 28.65 90 GLY A C 1
ATOM 640 O O . GLY A 1 91 ? 38.198 -13.484 12.467 1.00 29.53 90 GLY A O 1
ATOM 641 N N . LEU A 1 92 ? 37.743 -11.614 13.592 1.00 26.41 91 LEU A N 1
ATOM 642 C CA . LEU A 1 92 ? 36.498 -12.134 14.138 1.00 30.30 91 LEU A CA 1
ATOM 643 C C . LEU A 1 92 ? 35.373 -11.633 13.301 1.00 29.06 91 LEU A C 1
ATOM 644 O O . LEU A 1 92 ? 35.366 -10.464 12.891 1.00 26.27 91 LEU A O 1
ATOM 649 N N . SER A 1 93 ? 34.411 -12.521 13.077 1.00 30.41 92 SER A N 1
ATOM 650 C CA . SER A 1 93 ? 33.194 -12.240 12.316 1.00 29.40 92 SER A CA 1
ATOM 651 C C . SER A 1 93 ? 32.223 -11.428 13.100 1.00 23.85 92 SER A C 1
ATOM 652 O O . SER A 1 93 ? 32.313 -11.349 14.291 1.00 25.81 92 SER A O 1
ATOM 655 N N . GLY A 1 94 ? 31.290 -10.807 12.402 1.00 21.25 93 GLY A N 1
ATOM 656 C CA . GLY A 1 94 ? 30.163 -10.129 12.985 1.00 20.37 93 GLY A CA 1
ATOM 657 C C . GLY A 1 94 ? 30.260 -8.628 13.102 1.00 19.58 93 GLY A C 1
ATOM 658 O O . GLY A 1 94 ? 29.262 -8.008 13.490 1.00 17.40 93 GLY A O 1
ATOM 659 N N . ALA A 1 95 ? 31.404 -8.046 12.697 1.00 16.22 94 ALA A N 1
ATOM 660 C CA . ALA A 1 95 ? 31.621 -6.588 12.770 1.00 16.29 94 ALA A CA 1
ATOM 661 C C . ALA A 1 95 ? 31.127 -5.820 11.561 1.00 16.57 94 ALA A C 1
ATOM 662 O O . ALA A 1 95 ? 31.361 -6.215 10.417 1.00 17.41 94 ALA A O 1
ATOM 664 N N . THR A 1 96 ? 30.427 -4.719 11.798 1.00 16.33 95 THR A N 1
ATOM 665 C CA . THR A 1 96 ? 30.102 -3.703 10.777 1.00 16.07 95 THR A CA 1
ATOM 666 C C . THR A 1 96 ? 30.586 -2.318 11.269 1.00 16.09 95 THR A C 1
ATOM 667 O O . THR A 1 96 ? 30.456 -2.031 12.460 1.00 14.89 95 THR A O 1
ATOM 671 N N . LEU A 1 97 ? 31.188 -1.509 10.403 1.00 13.73 96 LEU A N 1
ATOM 672 C CA . LEU A 1 97 ? 31.628 -0.171 10.745 1.00 14.78 96 LEU A CA 1
ATOM 673 C C . LEU A 1 97 ? 30.794 0.879 10.042 1.00 15.23 96 LEU A C 1
ATOM 674 O O . LEU A 1 97 ? 30.672 0.879 8.820 1.00 14.92 96 LEU A O 1
ATOM 679 N N . ARG A 1 98 ? 30.170 1.759 10.790 1.00 15.18 97 ARG A N 1
ATOM 680 C CA . ARG A 1 98 ? 29.466 2.840 10.222 1.00 16.28 97 ARG A CA 1
ATOM 681 C C . ARG A 1 98 ? 30.115 4.125 10.597 1.00 17.85 97 ARG A C 1
ATOM 682 O O . ARG A 1 98 ? 30.157 4.486 11.804 1.00 17.53 97 ARG A O 1
ATOM 690 N N . ARG A 1 99 ? 30.665 4.823 9.606 1.00 18.10 98 ARG A N 1
ATOM 691 C CA . ARG A 1 99 ? 31.368 6.100 9.853 1.00 21.07 98 ARG A CA 1
ATOM 692 C C . ARG A 1 99 ? 30.371 7.224 9.651 1.00 20.81 98 ARG A C 1
ATOM 693 O O . ARG A 1 99 ? 29.814 7.398 8.598 1.00 22.73 98 ARG A O 1
ATOM 701 N N . GLY A 1 100 ? 30.108 7.962 10.704 1.00 18.64 99 GLY A N 1
ATOM 702 C CA . GLY A 1 100 ? 29.208 9.062 10.622 1.00 18.44 99 GLY A CA 1
ATOM 703 C C . GLY A 1 100 ? 29.067 9.695 11.987 1.00 17.39 99 GLY A C 1
ATOM 704 O O . GLY A 1 100 ? 29.616 9.195 13.004 1.00 16.12 99 GLY A O 1
ATOM 705 N N . ALA A 1 101 ? 28.294 10.790 12.007 1.00 18.18 100 ALA A N 1
ATOM 706 C CA . ALA A 1 101 ? 28.051 11.529 13.223 1.00 17.50 100 ALA A CA 1
ATOM 707 C C . ALA A 1 101 ? 27.119 10.699 14.091 1.00 17.28 100 ALA A C 1
ATOM 708 O O . ALA A 1 101 ? 25.984 10.344 13.693 1.00 18.47 100 ALA A O 1
ATOM 710 N N . VAL A 1 102 ? 27.603 10.402 15.276 1.00 16.17 101 VAL A N 1
ATOM 711 C CA . VAL A 1 102 ? 27.029 9.393 16.107 1.00 16.97 101 VAL A CA 1
ATOM 712 C C . VAL A 1 102 ? 25.611 9.758 16.507 1.00 15.27 101 VAL A C 1
ATOM 713 O O . VAL A 1 102 ? 24.711 8.929 16.462 1.00 14.55 101 VAL A O 1
ATOM 717 N N . ALA A 1 103 ? 25.390 10.986 16.940 1.00 14.42 102 ALA A N 1
ATOM 718 C CA . ALA A 1 103 ? 24.035 11.347 17.332 1.00 14.66 102 ALA A CA 1
ATOM 719 C C . ALA A 1 103 ? 23.064 11.320 16.159 1.00 14.19 102 ALA A C 1
ATOM 720 O O . ALA A 1 103 ? 21.851 11.037 16.326 1.00 12.84 102 ALA A O 1
ATOM 722 N N . ALA A 1 104 ? 23.570 11.647 14.973 1.00 13.21 103 ALA A N 1
ATOM 723 C CA . ALA A 1 104 ? 22.740 11.666 13.792 1.00 13.57 103 ALA A CA 1
ATOM 724 C C . ALA A 1 104 ? 22.352 10.214 13.405 1.00 13.09 103 ALA A C 1
ATOM 725 O O . ALA A 1 104 ? 21.207 9.909 13.082 1.00 14.65 103 ALA A O 1
ATOM 727 N N . VAL A 1 105 ? 23.306 9.304 13.486 1.00 13.88 104 VAL A N 1
ATOM 728 C CA . VAL A 1 105 ? 23.038 7.859 13.294 1.00 13.86 104 VAL A CA 1
ATOM 729 C C . VAL A 1 105 ? 21.972 7.387 14.270 1.00 14.83 104 VAL A C 1
ATOM 730 O O . VAL A 1 105 ? 21.029 6.662 13.914 1.00 15.47 104 VAL A O 1
ATOM 734 N N . VAL A 1 106 ? 22.132 7.781 15.527 1.00 13.98 105 VAL A N 1
ATOM 735 C CA . VAL A 1 106 ? 21.230 7.321 16.555 1.00 14.36 105 VAL A CA 1
ATOM 736 C C . VAL A 1 106 ? 19.831 7.875 16.299 1.00 14.07 105 VAL A C 1
ATOM 737 O O . VAL A 1 106 ? 18.798 7.163 16.399 1.00 12.82 105 VAL A O 1
ATOM 741 N N . ALA A 1 107 ? 19.813 9.158 15.964 1.00 15.01 106 ALA A N 1
ATOM 742 C CA . ALA A 1 107 ? 18.552 9.865 15.537 1.00 15.80 106 ALA A CA 1
ATOM 743 C C . ALA A 1 107 ? 17.741 9.193 14.429 1.00 15.56 106 ALA A C 1
ATOM 744 O O . ALA A 1 107 ? 16.457 9.090 14.496 1.00 16.56 106 ALA A O 1
ATOM 746 N N . ALA A 1 108 ? 18.451 8.680 13.421 1.00 15.03 107 ALA A N 1
ATOM 747 C CA . ALA A 1 108 ? 17.769 8.058 12.298 1.00 16.90 107 ALA A CA 1
ATOM 748 C C . ALA A 1 108 ? 17.264 6.637 12.660 1.00 16.96 107 ALA A C 1
ATOM 749 O O . ALA A 1 108 ? 16.420 6.110 11.968 1.00 17.67 107 ALA A O 1
ATOM 751 N N . GLY A 1 109 ? 17.815 6.017 13.672 1.00 16.22 108 GLY A N 1
ATOM 752 C CA . GLY A 1 109 ? 17.203 4.804 14.225 1.00 17.62 108 GLY A CA 1
ATOM 753 C C . GLY A 1 109 ? 17.540 3.541 13.469 1.00 18.13 108 GLY A C 1
ATOM 754 O O . GLY A 1 109 ? 18.465 3.529 12.610 1.00 17.86 108 GLY A O 1
ATOM 755 N N . THR A 1 110 ? 16.771 2.484 13.799 1.00 18.47 109 THR A N 1
ATOM 756 C CA . THR A 1 110 ? 16.950 1.183 13.200 1.00 20.11 109 THR A CA 1
ATOM 757 C C . THR A 1 110 ? 15.704 0.318 13.369 1.00 19.26 109 THR A C 1
ATOM 758 O O . THR A 1 110 ? 14.878 0.555 14.219 1.00 17.40 109 THR A O 1
ATOM 762 N N . THR A 1 111 ? 15.618 -0.734 12.567 1.00 20.38 110 THR A N 1
ATOM 763 C CA . THR A 1 111 ? 14.679 -1.838 12.809 1.00 23.20 110 THR A CA 1
ATOM 764 C C . THR A 1 111 ? 15.327 -3.062 13.438 1.00 23.59 110 THR A C 1
ATOM 765 O O . THR A 1 111 ? 14.610 -4.061 13.675 1.00 26.77 110 THR A O 1
ATOM 769 N N . SER A 1 112 ? 16.645 -2.980 13.662 1.00 23.34 111 SER A N 1
ATOM 770 C CA . SER A 1 112 ? 17.484 -4.033 14.263 1.00 27.03 111 SER A CA 1
ATOM 771 C C . SER A 1 112 ? 17.978 -3.732 15.700 1.00 22.43 111 SER A C 1
ATOM 772 O O . SER A 1 112 ? 19.120 -3.252 15.862 1.00 21.27 111 SER A O 1
ATOM 775 N N . PRO A 1 113 ? 17.173 -4.084 16.736 1.00 21.71 112 PRO A N 1
ATOM 776 C CA . PRO A 1 113 ? 17.604 -3.818 18.129 1.00 20.75 112 PRO A CA 1
ATOM 777 C C . PRO A 1 113 ? 18.817 -4.571 18.507 1.00 17.79 112 PRO A C 1
ATOM 778 O O . PRO A 1 113 ? 19.073 -5.636 17.950 1.00 18.45 112 PRO A O 1
ATOM 782 N N . VAL A 1 114 ? 19.558 -4.030 19.475 1.00 16.81 113 VAL A N 1
ATOM 783 C CA . VAL A 1 114 ? 20.717 -4.692 20.074 1.00 14.21 113 VAL A CA 1
ATOM 784 C C . VAL A 1 114 ? 20.420 -5.066 21.541 1.00 14.23 113 VAL A C 1
ATOM 785 O O . VAL A 1 114 ? 19.554 -4.528 22.173 1.00 13.40 113 VAL A O 1
ATOM 789 N N . ASP A 1 115 ? 21.242 -5.957 22.055 1.00 15.15 114 ASP A N 1
ATOM 790 C CA . ASP A 1 115 ? 21.215 -6.387 23.479 1.00 15.15 114 ASP A CA 1
ATOM 791 C C . ASP A 1 115 ? 22.171 -5.681 24.407 1.00 15.61 114 ASP A C 1
ATOM 792 O O . ASP A 1 115 ? 21.979 -5.687 25.629 1.00 14.82 114 ASP A O 1
ATOM 797 N N . LEU A 1 116 ? 23.192 -5.016 23.847 1.00 14.64 115 LEU A N 1
ATOM 798 C CA . LEU A 1 116 ? 24.179 -4.339 24.663 1.00 14.99 115 LEU A CA 1
ATOM 799 C C . LEU A 1 116 ? 24.636 -3.064 23.925 1.00 15.96 115 LEU A C 1
ATOM 800 O O . LEU A 1 116 ? 25.066 -3.188 22.772 1.00 14.51 115 LEU A O 1
ATOM 805 N N . VAL A 1 117 ? 24.522 -1.893 24.572 1.00 14.90 116 VAL A N 1
ATOM 806 C CA . VAL A 1 117 ? 25.075 -0.635 24.059 1.00 13.82 116 VAL A CA 1
ATOM 807 C C . VAL A 1 117 ? 26.303 -0.235 24.881 1.00 14.44 116 VAL A C 1
ATOM 808 O O . VAL A 1 117 ? 26.246 -0.215 26.126 1.00 15.14 116 VAL A O 1
ATOM 812 N N . LEU A 1 118 ? 27.446 0.030 24.228 1.00 13.67 117 LEU A N 1
ATOM 813 C CA . LEU A 1 118 ? 28.657 0.480 24.858 1.00 12.01 117 LEU A CA 1
ATOM 814 C C . LEU A 1 118 ? 28.953 1.831 24.299 1.00 13.27 117 LEU A C 1
ATOM 815 O O . LEU A 1 118 ? 28.871 1.988 23.072 1.00 12.32 117 LEU A O 1
ATOM 820 N N . ALA A 1 119 ? 29.310 2.789 25.151 1.00 12.49 118 ALA A N 1
ATOM 821 C CA . ALA A 1 119 ? 29.550 4.107 24.707 1.00 13.03 118 ALA A CA 1
ATOM 822 C C . ALA A 1 119 ? 30.604 4.778 25.566 1.00 15.19 118 ALA A C 1
ATOM 823 O O . ALA A 1 119 ? 30.495 4.806 26.788 1.00 13.93 118 ALA A O 1
ATOM 825 N N . ASP A 1 120 ? 31.620 5.364 24.928 1.00 17.83 119 ASP A N 1
ATOM 826 C CA . ASP A 1 120 ? 32.620 6.144 25.598 1.00 19.65 119 ASP A CA 1
ATOM 827 C C . ASP A 1 120 ? 32.759 7.458 24.864 1.00 21.76 119 ASP A C 1
ATOM 828 O O . ASP A 1 120 ? 33.669 7.577 24.047 1.00 20.37 119 ASP A O 1
ATOM 833 N N . PRO A 1 121 ? 31.824 8.412 25.091 1.00 20.88 120 PRO A N 1
ATOM 834 C CA . PRO A 1 121 ? 31.854 9.641 24.316 1.00 23.86 120 PRO A CA 1
ATOM 835 C C . PRO A 1 121 ? 33.117 10.477 24.546 1.00 28.81 120 PRO A C 1
ATOM 836 O O . PRO A 1 121 ? 33.617 10.497 25.668 1.00 28.94 120 PRO A O 1
ATOM 840 N N . PRO A 1 122 ? 33.588 11.225 23.527 1.00 31.18 121 PRO A N 1
ATOM 841 C CA . PRO A 1 122 ? 34.737 12.154 23.756 1.00 32.68 121 PRO A CA 1
ATOM 842 C C . PRO A 1 122 ? 34.482 13.136 24.901 1.00 31.70 121 PRO A C 1
ATOM 843 O O . PRO A 1 122 ? 33.329 13.366 25.292 1.00 32.23 121 PRO A O 1
ATOM 847 N N . TYR A 1 123 ? 35.551 13.698 25.462 1.00 38.39 122 TYR A N 1
ATOM 848 C CA . TYR A 1 123 ? 35.442 14.602 26.646 1.00 38.61 122 TYR A CA 1
ATOM 849 C C . TYR A 1 123 ? 34.551 15.843 26.437 1.00 36.52 122 TYR A C 1
ATOM 850 O O . TYR A 1 123 ? 33.914 16.338 27.373 1.00 39.29 122 TYR A O 1
ATOM 851 N N . ASN A 1 124 ? 34.473 16.340 25.217 1.00 34.23 123 ASN A N 1
ATOM 852 C CA . ASN A 1 124 ? 33.644 17.532 24.933 1.00 34.80 123 ASN A CA 1
ATOM 853 C C . ASN A 1 124 ? 32.156 17.291 24.544 1.00 32.06 123 ASN A C 1
ATOM 854 O O . ASN A 1 124 ? 31.518 18.176 23.982 1.00 27.88 123 ASN A O 1
ATOM 859 N N . VAL A 1 125 ? 31.613 16.110 24.841 1.00 27.84 124 VAL A N 1
ATOM 860 C CA . VAL A 1 125 ? 30.184 15.830 24.698 1.00 26.02 124 VAL A CA 1
ATOM 861 C C . VAL A 1 125 ? 29.604 16.012 26.071 1.00 24.16 124 VAL A C 1
ATOM 862 O O . VAL A 1 125 ? 29.987 15.311 27.026 1.00 24.88 124 VAL A O 1
ATOM 866 N N . ASP A 1 126 ? 28.658 16.939 26.199 1.00 26.02 125 ASP A N 1
ATOM 867 C CA . ASP A 1 126 ? 28.011 17.189 27.501 1.00 26.55 125 ASP A CA 1
ATOM 868 C C . ASP A 1 126 ? 27.034 16.075 27.902 1.00 24.63 125 ASP A C 1
ATOM 869 O O . ASP A 1 126 ? 26.367 15.445 27.032 1.00 19.55 125 ASP A O 1
ATOM 874 N N . SER A 1 127 ? 26.893 15.898 29.211 1.00 22.53 126 SER A N 1
ATOM 875 C CA . SER A 1 127 ? 26.072 14.822 29.723 1.00 22.47 126 SER A CA 1
ATOM 876 C C . SER A 1 127 ? 24.629 14.981 29.301 1.00 20.10 126 SER A C 1
ATOM 877 O O . SER A 1 127 ? 23.961 13.990 29.106 1.00 18.07 126 SER A O 1
ATOM 880 N N . ALA A 1 128 ? 24.143 16.221 29.224 1.00 20.03 127 ALA A N 1
ATOM 881 C CA . ALA A 1 128 ? 22.771 16.439 28.841 1.00 19.92 127 ALA A CA 1
ATOM 882 C C . ALA A 1 128 ? 22.524 15.980 27.381 1.00 19.51 127 ALA A C 1
ATOM 883 O O . ALA A 1 128 ? 21.424 15.483 27.064 1.00 17.81 127 ALA A O 1
ATOM 885 N N . ASP A 1 129 ? 23.555 16.090 26.520 1.00 17.59 128 ASP A N 1
ATOM 886 C CA . ASP A 1 129 ? 23.495 15.535 25.172 1.00 18.79 128 ASP A CA 1
ATOM 887 C C . ASP A 1 129 ? 23.562 14.021 25.147 1.00 16.34 128 ASP A C 1
ATOM 888 O O . ASP A 1 129 ? 22.824 13.400 24.427 1.00 14.58 128 ASP A O 1
ATOM 893 N N . VAL A 1 130 ? 24.376 13.417 26.026 1.00 16.85 129 VAL A N 1
ATOM 894 C CA . VAL A 1 130 ? 24.339 11.986 26.206 1.00 16.22 129 VAL A CA 1
ATOM 895 C C . VAL A 1 130 ? 22.933 11.561 26.659 1.00 15.79 129 VAL A C 1
ATOM 896 O O . VAL A 1 130 ? 22.420 10.560 26.143 1.00 16.07 129 VAL A O 1
ATOM 900 N N . ASP A 1 131 ? 22.310 12.292 27.623 1.00 15.33 130 ASP A N 1
ATOM 901 C CA . ASP A 1 131 ? 20.947 11.984 28.086 1.00 16.62 130 ASP A CA 1
ATOM 902 C C . ASP A 1 131 ? 19.952 11.910 26.951 1.00 14.91 130 ASP A C 1
ATOM 903 O O . ASP A 1 131 ? 19.047 11.056 26.941 1.00 13.74 130 ASP A O 1
ATOM 908 N N . ALA A 1 132 ? 20.089 12.811 25.996 1.00 14.47 131 ALA A N 1
ATOM 909 C CA . ALA A 1 132 ? 19.206 12.789 24.839 1.00 15.06 131 ALA A CA 1
ATOM 910 C C . ALA A 1 132 ? 19.409 11.519 23.952 1.00 14.52 131 ALA A C 1
ATOM 911 O O . ALA A 1 132 ? 18.456 10.938 23.434 1.00 14.91 131 ALA A O 1
ATOM 913 N N . ILE A 1 133 ? 20.666 11.113 23.807 1.00 13.48 132 ILE A N 1
ATOM 914 C CA . ILE A 1 133 ? 21.058 9.878 23.142 1.00 14.82 132 ILE A CA 1
ATOM 915 C C . ILE A 1 133 ? 20.478 8.650 23.833 1.00 14.46 132 ILE A C 1
ATOM 916 O O . ILE A 1 133 ? 20.012 7.740 23.172 1.00 13.51 132 ILE A O 1
ATOM 921 N N . LEU A 1 134 ? 20.496 8.658 25.169 1.00 14.55 133 LEU A N 1
ATOM 922 C CA . LEU A 1 134 ? 19.964 7.516 25.960 1.00 15.51 133 LEU A CA 1
ATOM 923 C C . LEU A 1 134 ? 18.444 7.424 25.753 1.00 15.56 133 LEU A C 1
ATOM 924 O O . LEU A 1 134 ? 17.929 6.320 25.573 1.00 13.99 133 LEU A O 1
ATOM 929 N N . ALA A 1 135 ? 17.763 8.590 25.692 1.00 14.99 134 ALA A N 1
ATOM 930 C CA . ALA A 1 135 ? 16.321 8.551 25.388 1.00 15.54 134 ALA A CA 1
ATOM 931 C C . ALA A 1 135 ? 16.054 7.950 23.973 1.00 16.76 134 ALA A C 1
ATOM 932 O O . ALA A 1 135 ? 15.169 7.091 23.786 1.00 15.29 134 ALA A O 1
ATOM 934 N N . ALA A 1 136 ? 16.847 8.427 23.000 1.00 15.84 135 ALA A N 1
ATOM 935 C CA . ALA A 1 136 ? 16.755 8.039 21.617 1.00 14.43 135 ALA A CA 1
ATOM 936 C C . ALA A 1 136 ? 16.988 6.559 21.456 1.00 15.70 135 ALA A C 1
ATOM 937 O O . ALA A 1 136 ? 16.294 5.923 20.621 1.00 15.69 135 ALA A O 1
ATOM 939 N N . LEU A 1 137 ? 17.953 6.003 22.189 1.00 15.34 136 LEU A N 1
ATOM 940 C CA . LEU A 1 137 ? 18.174 4.527 22.156 1.00 16.34 136 LEU A CA 1
ATOM 941 C C . LEU A 1 137 ? 16.921 3.747 22.490 1.00 17.34 136 LEU A C 1
ATOM 942 O O . LEU A 1 137 ? 16.620 2.743 21.834 1.00 17.12 136 LEU A O 1
ATOM 947 N N . GLY A 1 138 ? 16.220 4.214 23.503 1.00 18.74 137 GLY A N 1
ATOM 948 C CA . GLY A 1 138 ? 14.889 3.713 23.839 1.00 19.02 137 GLY A CA 1
ATOM 949 C C . GLY A 1 138 ? 13.811 3.764 22.755 1.00 21.14 137 GLY A C 1
ATOM 950 O O . GLY A 1 138 ? 13.088 2.785 22.551 1.00 20.77 137 GLY A O 1
ATOM 951 N N . THR A 1 139 ? 13.640 4.910 22.091 1.00 19.70 138 THR A N 1
ATOM 952 C CA . THR A 1 139 ? 12.492 5.135 21.271 1.00 19.09 138 THR A CA 1
ATOM 953 C C . THR A 1 139 ? 12.700 4.838 19.788 1.00 21.81 138 THR A C 1
ATOM 954 O O . THR A 1 139 ? 11.715 4.724 19.067 1.00 23.92 138 THR A O 1
ATOM 958 N N . ASN A 1 140 ? 13.953 4.716 19.329 1.00 18.28 139 ASN A N 1
ATOM 959 C CA . ASN A 1 140 ? 14.210 4.747 17.918 1.00 17.10 139 ASN A CA 1
ATOM 960 C C . ASN A 1 140 ? 14.623 3.363 17.400 1.00 17.58 139 ASN A C 1
ATOM 961 O O . ASN A 1 140 ? 15.159 3.261 16.292 1.00 15.85 139 ASN A O 1
ATOM 966 N N . GLY A 1 141 ? 14.366 2.287 18.162 1.00 17.99 140 GLY A N 1
ATOM 967 C CA . GLY A 1 141 ? 14.564 0.945 17.612 1.00 18.01 140 GLY A CA 1
ATOM 968 C C . GLY A 1 141 ? 15.820 0.243 18.051 1.00 18.11 140 GLY A C 1
ATOM 969 O O . GLY A 1 141 ? 15.957 -0.947 17.791 1.00 17.52 140 GLY A O 1
ATOM 970 N N . TRP A 1 142 ? 16.719 0.969 18.746 1.00 17.97 141 TRP A N 1
ATOM 971 C CA . TRP A 1 142 ? 18.038 0.450 19.106 1.00 17.89 141 TRP A CA 1
ATOM 972 C C . TRP A 1 142 ? 17.983 -0.594 20.220 1.00 18.32 141 TRP A C 1
ATOM 973 O O . TRP A 1 142 ? 18.885 -1.417 20.327 1.00 16.20 141 TRP A O 1
ATOM 984 N N . THR A 1 143 ? 16.901 -0.603 20.979 1.00 20.57 142 THR A N 1
ATOM 985 C CA . THR A 1 143 ? 16.815 -1.420 22.202 1.00 22.63 142 THR A CA 1
ATOM 986 C C . THR A 1 143 ? 15.541 -2.268 22.245 1.00 22.67 142 THR A C 1
ATOM 987 O O . THR A 1 143 ? 14.617 -2.081 21.467 1.00 21.98 142 THR A O 1
ATOM 991 N N . ARG A 1 144 ? 15.567 -3.276 23.100 1.00 21.59 143 ARG A N 1
ATOM 992 C CA . ARG A 1 144 ? 14.419 -4.097 23.354 1.00 23.46 143 ARG A CA 1
ATOM 993 C C . ARG A 1 144 ? 14.448 -4.361 24.866 1.00 25.40 143 ARG A C 1
ATOM 994 O O . ARG A 1 144 ? 15.434 -4.048 25.583 1.00 19.93 143 ARG A O 1
ATOM 1002 N N . GLU A 1 145 ? 13.386 -4.983 25.362 1.00 29.43 144 GLU A N 1
ATOM 1003 C CA . GLU A 1 145 ? 13.337 -5.266 26.776 1.00 33.42 144 GLU A CA 1
ATOM 1004 C C . GLU A 1 145 ? 14.531 -6.183 27.091 1.00 25.12 144 GLU A C 1
ATOM 1005 O O . GLU A 1 145 ? 14.796 -7.107 26.356 1.00 27.63 144 GLU A O 1
ATOM 1011 N N . GLY A 1 146 ? 15.299 -5.840 28.127 1.00 22.42 145 GLY A N 1
ATOM 1012 C CA . GLY A 1 146 ? 16.529 -6.580 28.510 1.00 19.64 145 GLY A CA 1
ATOM 1013 C C . GLY A 1 146 ? 17.846 -5.971 28.043 1.00 18.93 145 GLY A C 1
ATOM 1014 O O . GLY A 1 146 ? 18.895 -6.403 28.458 1.00 16.39 145 GLY A O 1
ATOM 1015 N N . THR A 1 147 ? 17.807 -4.999 27.142 1.00 18.24 146 THR A N 1
ATOM 1016 C CA . THR A 1 147 ? 19.041 -4.399 26.590 1.00 16.93 146 THR A CA 1
ATOM 1017 C C . THR A 1 147 ? 19.775 -3.674 27.685 1.00 16.68 146 THR A C 1
ATOM 1018 O O . THR A 1 147 ? 19.133 -2.847 28.410 1.00 16.33 146 THR A O 1
ATOM 1022 N N . VAL A 1 148 ? 21.091 -3.947 27.786 1.00 14.27 147 VAL A N 1
ATOM 1023 C CA . VAL A 1 148 ? 21.996 -3.296 28.712 1.00 14.32 147 VAL A CA 1
ATOM 1024 C C . VAL A 1 148 ? 22.682 -2.117 28.017 1.00 15.34 147 VAL A C 1
ATOM 1025 O O . VAL A 1 148 ? 23.008 -2.241 26.831 1.00 15.41 147 VAL A O 1
ATOM 1029 N N . ALA A 1 149 ? 22.801 -0.962 28.705 1.00 13.45 148 ALA A N 1
ATOM 1030 C CA . ALA A 1 149 ? 23.564 0.199 28.213 1.00 14.85 148 ALA A CA 1
ATOM 1031 C C . ALA A 1 149 ? 24.630 0.520 29.223 1.00 15.70 148 ALA A C 1
ATOM 1032 O O . ALA A 1 149 ? 24.361 0.528 30.415 1.00 16.94 148 ALA A O 1
ATOM 1034 N N . VAL A 1 150 ? 25.865 0.735 28.758 1.00 14.85 149 VAL A N 1
ATOM 1035 C CA . VAL A 1 150 ? 26.979 1.115 29.554 1.00 14.76 149 VAL A CA 1
ATOM 1036 C C . VAL A 1 150 ? 27.668 2.350 28.967 1.00 14.80 149 VAL A C 1
ATOM 1037 O O . VAL A 1 150 ? 28.015 2.329 27.770 1.00 13.12 149 VAL A O 1
ATOM 1041 N N . VAL A 1 151 ? 27.874 3.405 29.798 1.00 13.55 150 VAL A N 1
ATOM 1042 C CA . VAL A 1 151 ? 28.466 4.664 29.374 1.00 12.42 150 VAL A CA 1
ATOM 1043 C C . VAL A 1 151 ? 29.649 4.949 30.295 1.00 13.67 150 VAL A C 1
ATOM 1044 O O . VAL A 1 151 ? 29.496 5.008 31.560 1.00 14.60 150 VAL A O 1
ATOM 1048 N N . GLU A 1 152 ? 30.800 5.160 29.686 1.00 13.54 151 GLU A N 1
ATOM 1049 C CA . GLU A 1 152 ? 32.016 5.475 30.343 1.00 15.87 151 GLU A CA 1
ATOM 1050 C C . GLU A 1 152 ? 32.209 6.993 30.288 1.00 16.69 151 GLU A C 1
ATOM 1051 O O . GLU A 1 152 ? 32.158 7.614 29.206 1.00 18.79 151 GLU A O 1
ATOM 1057 N N . ARG A 1 153 ? 32.412 7.609 31.437 1.00 16.46 152 ARG A N 1
ATOM 1058 C CA . ARG A 1 153 ? 32.583 9.066 31.559 1.00 18.59 152 ARG A CA 1
ATOM 1059 C C . ARG A 1 153 ? 33.636 9.402 32.617 1.00 20.29 152 ARG A C 1
ATOM 1060 O O . ARG A 1 153 ? 33.717 8.695 33.631 1.00 17.84 152 ARG A O 1
ATOM 1068 N N . ALA A 1 154 ? 34.431 10.476 32.378 1.00 19.14 153 ALA A N 1
ATOM 1069 C CA . ALA A 1 154 ? 35.334 10.994 33.383 1.00 21.39 153 ALA A CA 1
ATOM 1070 C C . ALA A 1 154 ? 34.467 11.436 34.566 1.00 20.81 153 ALA A C 1
ATOM 1071 O O . ALA A 1 154 ? 33.301 11.842 34.386 1.00 18.79 153 ALA A O 1
ATOM 1073 N N . THR A 1 155 ? 35.004 11.281 35.782 1.00 20.26 154 THR A N 1
ATOM 1074 C CA . THR A 1 155 ? 34.255 11.624 37.012 1.00 22.41 154 THR A CA 1
ATOM 1075 C C . THR A 1 155 ? 33.878 13.084 37.135 1.00 23.78 154 THR A C 1
ATOM 1076 O O . THR A 1 155 ? 32.882 13.380 37.796 1.00 25.78 154 THR A O 1
ATOM 1080 N N . THR A 1 156 ? 34.657 13.976 36.523 1.00 28.53 155 THR A N 1
ATOM 1081 C CA . THR A 1 156 ? 34.336 15.403 36.444 1.00 31.68 155 THR A CA 1
ATOM 1082 C C . THR A 1 156 ? 33.142 15.779 35.576 1.00 34.82 155 THR A C 1
ATOM 1083 O O . THR A 1 156 ? 32.660 16.887 35.714 1.00 35.99 155 THR A O 1
ATOM 1087 N N . CYS A 1 157 ? 32.677 14.909 34.668 1.00 33.25 156 CYS A N 1
ATOM 1088 C CA . CYS A 1 157 ? 31.388 15.152 33.949 1.00 29.91 156 CYS A CA 1
ATOM 1089 C C . CYS A 1 157 ? 30.211 14.998 34.916 1.00 29.92 156 CYS A C 1
ATOM 1090 O O . CYS A 1 157 ? 30.271 14.204 35.842 1.00 30.90 156 CYS A O 1
ATOM 1093 N N . ALA A 1 158 ? 29.131 15.742 34.695 1.00 29.55 157 ALA A N 1
ATOM 1094 C CA . ALA A 1 158 ? 27.891 15.540 35.429 1.00 30.27 157 ALA A CA 1
ATOM 1095 C C . ALA A 1 158 ? 27.366 14.140 35.217 1.00 30.53 157 ALA A C 1
ATOM 1096 O O . ALA A 1 158 ? 27.481 13.582 34.101 1.00 28.10 157 ALA A O 1
ATOM 1098 N N . PRO A 1 159 ? 26.748 13.572 36.236 1.00 27.67 158 PRO A N 1
ATOM 1099 C CA . PRO A 1 159 ? 26.113 12.260 36.037 1.00 27.42 158 PRO A CA 1
ATOM 1100 C C . PRO A 1 159 ? 24.972 12.278 34.999 1.00 24.74 158 PRO A C 1
ATOM 1101 O O . PRO A 1 159 ? 24.343 13.328 34.731 1.00 23.61 158 PRO A O 1
ATOM 1105 N N . LEU A 1 160 ? 24.743 11.120 34.407 1.00 21.07 159 LEU A N 1
ATOM 1106 C CA . LEU A 1 160 ? 23.691 10.939 33.419 1.00 21.26 159 LEU A CA 1
ATOM 1107 C C . LEU A 1 160 ? 22.354 10.939 34.108 1.00 23.75 159 LEU A C 1
ATOM 1108 O O . LEU A 1 160 ? 22.251 10.719 35.320 1.00 21.61 159 LEU A O 1
ATOM 1113 N N . THR A 1 161 ? 21.344 11.252 33.326 1.00 24.10 160 THR A N 1
ATOM 1114 C CA . THR A 1 161 ? 19.979 11.122 33.717 1.00 26.15 160 THR A CA 1
ATOM 1115 C C . THR A 1 161 ? 19.408 10.069 32.839 1.00 25.69 160 THR A C 1
ATOM 1116 O O . THR A 1 161 ? 19.193 10.289 31.637 1.00 28.57 160 THR A O 1
ATOM 1120 N N . TRP A 1 162 ? 19.141 8.916 33.415 1.00 22.84 161 TRP A N 1
ATOM 1121 C CA . TRP A 1 162 ? 18.534 7.862 32.672 1.00 23.58 161 TRP A CA 1
ATOM 1122 C C . TRP A 1 162 ? 17.066 8.193 32.451 1.00 32.37 161 TRP A C 1
ATOM 1123 O O . TRP A 1 162 ? 16.414 8.876 33.285 1.00 32.88 161 TRP A O 1
ATOM 1134 N N . PRO A 1 163 ? 16.545 7.788 31.291 1.00 33.43 162 PRO A N 1
ATOM 1135 C CA . PRO A 1 163 ? 15.184 8.114 31.062 1.00 34.92 162 PRO A CA 1
ATOM 1136 C C . PRO A 1 163 ? 14.264 6.960 31.414 1.00 36.72 162 PRO A C 1
ATOM 1137 O O . PRO A 1 163 ? 14.706 5.897 31.874 1.00 30.82 162 PRO A O 1
ATOM 1141 N N . GLU A 1 164 ? 12.970 7.214 31.225 1.00 40.10 163 GLU A N 1
ATOM 1142 C CA . GLU A 1 164 ? 12.107 6.247 30.554 1.00 45.70 163 GLU A CA 1
ATOM 1143 C C . GLU A 1 164 ? 11.969 5.132 31.520 1.00 42.28 163 GLU A C 1
ATOM 1144 O O . GLU A 1 164 ? 11.806 5.431 32.674 1.00 53.93 163 GLU A O 1
ATOM 1150 N N . GLY A 1 165 ? 11.947 3.884 31.068 1.00 38.10 164 GLY A N 1
ATOM 1151 C CA . GLY A 1 165 ? 11.991 2.729 31.907 1.00 35.08 164 GLY A CA 1
ATOM 1152 C C . GLY A 1 165 ? 13.312 2.016 31.678 1.00 33.34 164 GLY A C 1
ATOM 1153 O O . GLY A 1 165 ? 13.387 0.932 31.087 1.00 41.98 164 GLY A O 1
ATOM 1154 N N . TRP A 1 166 ? 14.357 2.651 32.180 1.00 29.45 165 TRP A N 1
ATOM 1155 C CA . TRP A 1 166 ? 15.615 1.992 32.483 1.00 28.08 165 TRP A CA 1
ATOM 1156 C C . TRP A 1 166 ? 15.831 1.850 33.988 1.00 26.74 165 TRP A C 1
ATOM 1157 O O . TRP A 1 166 ? 15.589 2.788 34.753 1.00 28.52 165 TRP A O 1
ATOM 1168 N N . ARG A 1 167 ? 16.297 0.684 34.397 1.00 23.60 166 ARG A N 1
ATOM 1169 C CA . ARG A 1 167 ? 16.652 0.396 35.745 1.00 24.89 166 ARG A CA 1
ATOM 1170 C C . ARG A 1 167 ? 18.147 0.522 35.806 1.00 22.46 166 ARG A C 1
ATOM 1171 O O . ARG A 1 167 ? 18.845 -0.255 35.136 1.00 19.00 166 ARG A O 1
ATOM 1179 N N . ARG A 1 168 ? 18.625 1.428 36.656 1.00 21.12 167 ARG A N 1
ATOM 1180 C CA . ARG A 1 168 ? 20.060 1.641 36.842 1.00 23.08 167 ARG A CA 1
ATOM 1181 C C . ARG A 1 168 ? 20.679 0.536 37.673 1.00 21.11 167 ARG A C 1
ATOM 1182 O O . ARG A 1 168 ? 20.105 0.102 38.673 1.00 21.35 167 ARG A O 1
ATOM 1190 N N . TRP A 1 169 ? 21.855 0.083 37.270 1.00 18.41 168 TRP A N 1
ATOM 1191 C CA . TRP A 1 169 ? 22.660 -0.766 38.083 1.00 17.65 168 TRP A CA 1
ATOM 1192 C C . TRP A 1 169 ? 23.522 0.120 38.965 1.00 16.89 168 TRP A C 1
ATOM 1193 O O . TRP A 1 169 ? 23.619 1.352 38.727 1.00 15.42 168 TRP A O 1
ATOM 1204 N N . PRO A 1 170 ? 24.152 -0.487 39.969 1.00 18.91 169 PRO A N 1
ATOM 1205 C CA . PRO A 1 170 ? 25.009 0.318 40.822 1.00 20.25 169 PRO A CA 1
ATOM 1206 C C . PRO A 1 170 ? 26.158 0.982 40.062 1.00 20.53 169 PRO A C 1
ATOM 1207 O O . PRO A 1 170 ? 26.769 0.372 39.189 1.00 20.89 169 PRO A O 1
ATOM 1211 N N . GLN A 1 171 ? 26.447 2.208 40.436 1.00 19.16 170 GLN A N 1
ATOM 1212 C CA . GLN A 1 171 ? 27.461 3.001 39.800 1.00 20.31 170 GLN A CA 1
ATOM 1213 C C . GLN A 1 171 ? 28.858 2.585 40.252 1.00 18.33 170 GLN A C 1
ATOM 1214 O O . GLN A 1 171 ? 29.084 2.353 41.428 1.00 16.81 170 GLN A O 1
ATOM 1220 N N . ARG A 1 172 ? 29.799 2.497 39.323 1.00 17.81 171 ARG A N 1
ATOM 1221 C CA . ARG A 1 172 ? 31.155 2.129 39.641 1.00 17.37 171 ARG A CA 1
ATOM 1222 C C . ARG A 1 172 ? 32.084 3.270 39.296 1.00 19.34 171 ARG A C 1
ATOM 1223 O O . ARG A 1 172 ? 31.894 3.934 38.269 1.00 17.40 171 ARG A O 1
ATOM 1231 N N . VAL A 1 173 ? 33.125 3.445 40.116 1.00 18.46 172 VAL A N 1
ATOM 1232 C CA . VAL A 1 173 ? 34.162 4.408 39.822 1.00 21.71 172 VAL A CA 1
ATOM 1233 C C . VAL A 1 173 ? 35.500 3.691 39.873 1.00 21.66 172 VAL A C 1
ATOM 1234 O O . VAL A 1 173 ? 35.667 2.699 40.627 1.00 21.52 172 VAL A O 1
ATOM 1238 N N . TYR A 1 174 ? 36.454 4.160 39.070 1.00 23.83 173 TYR A N 1
ATOM 1239 C CA . TYR A 1 174 ? 37.804 3.540 38.942 1.00 26.68 173 TYR A CA 1
ATOM 1240 C C . TYR A 1 174 ? 38.734 4.657 38.680 1.00 30.60 173 TYR A C 1
ATOM 1241 O O . TYR A 1 174 ? 38.697 5.223 37.585 1.00 39.74 173 TYR A O 1
ATOM 1250 N N . GLY A 1 175 ? 39.545 5.024 39.644 1.00 31.63 174 GLY A N 1
ATOM 1251 C CA . GLY A 1 175 ? 40.412 6.206 39.491 1.00 31.75 174 GLY A CA 1
ATOM 1252 C C . GLY A 1 175 ? 39.440 7.311 39.225 1.00 33.27 174 GLY A C 1
ATOM 1253 O O . GLY A 1 175 ? 38.415 7.361 39.936 1.00 28.54 174 GLY A O 1
ATOM 1254 N N . ASP A 1 176 ? 39.681 8.058 38.121 1.00 32.18 175 ASP A N 1
ATOM 1255 C CA . ASP A 1 176 ? 38.812 9.210 37.696 1.00 32.18 175 ASP A CA 1
ATOM 1256 C C . ASP A 1 176 ? 37.886 8.970 36.459 1.00 26.81 175 ASP A C 1
ATOM 1257 O O . ASP A 1 176 ? 37.523 9.889 35.708 1.00 24.11 175 ASP A O 1
ATOM 1262 N N . THR A 1 177 ? 37.499 7.731 36.297 1.00 22.29 176 THR A N 1
ATOM 1263 C CA . THR A 1 177 ? 36.496 7.294 35.351 1.00 21.88 176 THR A CA 1
ATOM 1264 C C . THR A 1 177 ? 35.324 6.752 36.149 1.00 18.84 176 THR A C 1
ATOM 1265 O O . THR A 1 177 ? 35.519 6.037 37.104 1.00 17.86 176 THR A O 1
ATOM 1269 N N . ARG A 1 178 ? 34.115 7.066 35.710 1.00 18.23 177 ARG A N 1
ATOM 1270 C CA . ARG A 1 178 ? 32.869 6.408 36.182 1.00 18.28 177 ARG A CA 1
ATOM 1271 C C . ARG A 1 178 ? 32.305 5.506 35.082 1.00 17.72 177 ARG A C 1
ATOM 1272 O O . ARG A 1 178 ? 32.329 5.876 33.905 1.00 17.26 177 ARG A O 1
ATOM 1280 N N . LEU A 1 179 ? 31.764 4.345 35.463 1.00 17.06 178 LEU A N 1
ATOM 1281 C CA . LEU A 1 179 ? 30.818 3.608 34.645 1.00 15.87 178 LEU A CA 1
ATOM 1282 C C . LEU A 1 179 ? 29.384 3.649 35.174 1.00 15.63 178 LEU A C 1
ATOM 1283 O O . LEU A 1 179 ? 29.132 3.350 36.368 1.00 14.41 178 LEU A O 1
ATOM 1288 N N . GLU A 1 180 ? 28.463 3.977 34.263 1.00 15.05 179 GLU A N 1
ATOM 1289 C CA . GLU A 1 180 ? 27.006 4.014 34.505 1.00 16.83 179 GLU A CA 1
ATOM 1290 C C . GLU A 1 180 ? 26.355 2.971 33.630 1.00 16.21 179 GLU A C 1
ATOM 1291 O O . GLU A 1 180 ? 26.588 2.959 32.418 1.00 17.30 179 GLU A O 1
ATOM 1297 N N . LEU A 1 181 ? 25.608 2.056 34.242 1.00 13.84 180 LEU A N 1
ATOM 1298 C CA . LEU A 1 181 ? 25.078 0.901 33.597 1.00 14.07 180 LEU A CA 1
ATOM 1299 C C . LEU A 1 181 ? 23.591 0.848 33.892 1.00 14.13 180 LEU A C 1
ATOM 1300 O O . LEU A 1 181 ? 23.145 1.250 34.994 1.00 15.33 180 LEU A O 1
ATOM 1305 N N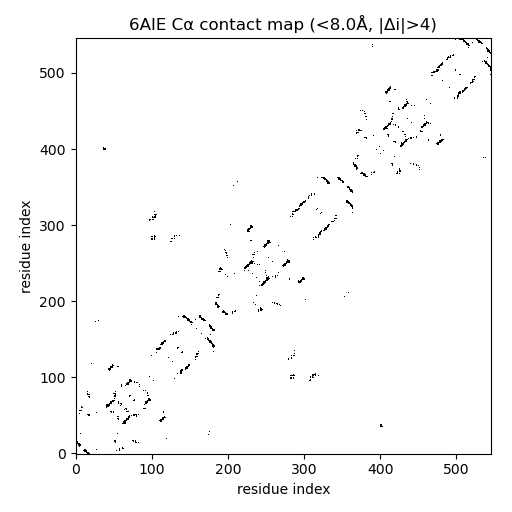 . ALA A 1 182 ? 22.823 0.399 32.924 1.00 12.71 181 ALA A N 1
ATOM 1306 C CA . ALA A 1 182 ? 21.375 0.289 33.129 1.00 13.51 181 ALA A CA 1
ATOM 1307 C C . ALA A 1 182 ? 20.820 -0.716 32.177 1.00 14.96 181 ALA A C 1
ATOM 1308 O O . ALA A 1 182 ? 21.506 -1.079 31.193 1.00 15.31 181 ALA A O 1
ATOM 1310 N N . GLU A 1 183 ? 19.605 -1.198 32.456 1.00 16.92 182 GLU A N 1
ATOM 1311 C CA . GLU A 1 183 ? 18.890 -2.095 31.541 1.00 19.13 182 GLU A CA 1
ATOM 1312 C C . GLU A 1 183 ? 17.463 -1.665 31.273 1.00 23.88 182 GLU A C 1
ATOM 1313 O O . GLU A 1 183 ? 16.822 -1.026 32.119 1.00 22.50 182 GLU A O 1
ATOM 1319 N N . ARG A 1 184 ? 16.992 -1.981 30.079 1.00 24.00 183 ARG A N 1
ATOM 1320 C CA . ARG A 1 184 ? 15.682 -1.609 29.624 1.00 30.46 183 ARG A CA 1
ATOM 1321 C C . ARG A 1 184 ? 14.717 -2.672 30.223 1.00 32.40 183 ARG A C 1
ATOM 1322 O O . ARG A 1 184 ? 14.917 -3.888 30.041 1.00 27.79 183 ARG A O 1
ATOM 1330 N N . LEU A 1 185 ? 13.674 -2.201 30.899 1.00 36.95 184 LEU A N 1
ATOM 1331 C CA . LEU A 1 185 ? 12.772 -3.082 31.684 1.00 41.86 184 LEU A CA 1
ATOM 1332 C C . LEU A 1 185 ? 11.921 -4.047 30.865 1.00 44.65 184 LEU A C 1
ATOM 1333 O O . LEU A 1 185 ? 10.834 -3.687 30.423 1.00 50.98 184 LEU A O 1
ATOM 1338 N N . SER B 1 1 ? 28.295 41.638 13.738 1.00 31.98 0 SER B N 1
ATOM 1339 C CA . SER B 1 1 ? 27.493 42.216 12.610 1.00 35.43 0 SER B CA 1
ATOM 1340 C C . SER B 1 1 ? 25.993 42.041 12.888 1.00 34.41 0 SER B C 1
ATOM 1341 O O . SER B 1 1 ? 25.587 41.376 13.848 1.00 31.11 0 SER B O 1
ATOM 1344 N N . MET B 1 2 ? 25.194 42.645 12.025 1.00 32.69 1 MET B N 1
ATOM 1345 C CA . MET B 1 2 ? 23.741 42.662 12.140 1.00 33.21 1 MET B CA 1
ATOM 1346 C C . MET B 1 2 ? 23.149 42.279 10.788 1.00 31.10 1 MET B C 1
ATOM 1347 O O . MET B 1 2 ? 23.803 42.503 9.730 1.00 27.92 1 MET B O 1
ATOM 1352 N N . THR B 1 3 ? 21.922 41.775 10.788 1.00 26.68 2 THR B N 1
ATOM 1353 C CA . THR B 1 3 ? 21.153 41.700 9.551 1.00 27.36 2 THR B CA 1
ATOM 1354 C C . THR B 1 3 ? 19.713 42.143 9.837 1.00 29.56 2 THR B C 1
ATOM 1355 O O . THR B 1 3 ? 19.396 42.461 10.993 1.00 28.66 2 THR B O 1
ATOM 1359 N N . ARG B 1 4 ? 18.870 42.272 8.816 1.00 28.36 3 ARG B N 1
ATOM 1360 C CA . ARG B 1 4 ? 17.501 42.753 9.005 1.00 28.94 3 ARG B CA 1
ATOM 1361 C C . ARG B 1 4 ? 16.472 41.620 8.800 1.00 30.45 3 ARG B C 1
ATOM 1362 O O . ARG B 1 4 ? 16.654 40.757 7.943 1.00 29.22 3 ARG B O 1
ATOM 1370 N N . ILE B 1 5 ? 15.384 41.643 9.577 1.00 27.21 4 ILE B N 1
ATOM 1371 C CA . ILE B 1 5 ? 14.169 40.839 9.274 1.00 24.40 4 ILE B CA 1
ATOM 1372 C C . ILE B 1 5 ? 13.646 41.440 7.976 1.00 25.58 4 ILE B C 1
ATOM 1373 O O . ILE B 1 5 ? 13.643 42.676 7.852 1.00 26.19 4 ILE B O 1
ATOM 1378 N N . ILE B 1 6 ? 13.224 40.580 7.029 1.00 23.94 5 ILE B N 1
ATOM 1379 C CA . ILE B 1 6 ? 12.821 41.038 5.683 1.00 25.37 5 ILE B CA 1
ATOM 1380 C C . ILE B 1 6 ? 11.360 41.476 5.638 1.00 26.58 5 ILE B C 1
ATOM 1381 O O . ILE B 1 6 ? 11.050 42.603 5.203 1.00 27.79 5 ILE B O 1
ATOM 1386 N N . GLY B 1 7 ? 10.460 40.586 6.043 1.00 25.41 6 GLY B N 1
ATOM 1387 C CA . GLY B 1 7 ? 9.024 40.853 6.024 1.00 24.86 6 GLY B CA 1
ATOM 1388 C C . GLY B 1 7 ? 8.282 40.625 7.305 1.00 23.82 6 GLY B C 1
ATOM 1389 O O . GLY B 1 7 ? 8.874 40.328 8.339 1.00 25.44 6 GLY B O 1
ATOM 1390 N N . GLY B 1 8 ? 6.969 40.722 7.251 1.00 24.04 7 GLY B N 1
ATOM 1391 C CA . GLY B 1 8 ? 6.125 40.493 8.454 1.00 26.17 7 GLY B CA 1
ATOM 1392 C C . GLY B 1 8 ? 6.038 41.719 9.349 1.00 28.53 7 GLY B C 1
ATOM 1393 O O . GLY B 1 8 ? 6.550 42.790 8.955 1.00 27.42 7 GLY B O 1
ATOM 1394 N N . VAL B 1 9 ? 5.401 41.593 10.528 1.00 27.37 8 VAL B N 1
ATOM 1395 C CA . VAL B 1 9 ? 5.237 42.743 11.473 1.00 29.28 8 VAL B CA 1
ATOM 1396 C C . VAL B 1 9 ? 6.601 43.349 11.924 1.00 29.18 8 VAL B C 1
ATOM 1397 O O . VAL B 1 9 ? 6.701 44.554 12.138 1.00 31.08 8 VAL B O 1
ATOM 1401 N N . ALA B 1 10 ? 7.650 42.530 12.022 1.00 24.24 9 ALA B N 1
ATOM 1402 C CA . ALA B 1 10 ? 9.005 43.017 12.371 1.00 23.19 9 ALA B CA 1
ATOM 1403 C C . ALA B 1 10 ? 9.856 43.351 11.159 1.00 24.03 9 ALA B C 1
ATOM 1404 O O . ALA B 1 10 ? 11.102 43.474 11.248 1.00 22.70 9 ALA B O 1
ATOM 1406 N N . GLY B 1 11 ? 9.211 43.512 10.006 1.00 28.93 10 GLY B N 1
ATOM 1407 C CA . GLY B 1 11 ? 9.923 43.777 8.725 1.00 31.07 10 GLY B CA 1
ATOM 1408 C C . GLY B 1 11 ? 10.872 44.952 8.870 1.00 30.65 10 GLY B C 1
ATOM 1409 O O . GLY B 1 11 ? 10.511 45.978 9.401 1.00 30.31 10 GLY B O 1
ATOM 1410 N N . GLY B 1 12 ? 12.112 44.776 8.442 1.00 35.80 11 GLY B N 1
ATOM 1411 C CA . GLY B 1 12 ? 13.125 45.839 8.515 1.00 33.97 11 GLY B CA 1
ATOM 1412 C C . GLY B 1 12 ? 13.745 46.106 9.869 1.00 34.92 11 GLY B C 1
ATOM 1413 O O . GLY B 1 12 ? 14.482 47.083 10.012 1.00 33.29 11 GLY B O 1
ATOM 1414 N N . ARG B 1 13 ? 13.505 45.246 10.865 1.00 33.81 12 ARG B N 1
ATOM 1415 C CA . ARG B 1 13 ? 14.215 45.388 12.134 1.00 34.37 12 ARG B CA 1
ATOM 1416 C C . ARG B 1 13 ? 15.494 44.560 12.248 1.00 33.72 12 ARG B C 1
ATOM 1417 O O . ARG B 1 13 ? 15.568 43.401 11.786 1.00 29.93 12 ARG B O 1
ATOM 1425 N N . ARG B 1 14 ? 16.496 45.169 12.877 1.00 30.27 13 ARG B N 1
ATOM 1426 C CA . ARG B 1 14 ? 17.799 44.542 13.029 1.00 30.64 13 ARG B CA 1
ATOM 1427 C C . ARG B 1 14 ? 17.912 43.488 14.101 1.00 27.33 13 ARG B C 1
ATOM 1428 O O . ARG B 1 14 ? 17.339 43.618 15.191 1.00 26.10 13 ARG B O 1
ATOM 1436 N N . ILE B 1 15 ? 18.740 42.490 13.803 1.00 22.44 14 ILE B N 1
ATOM 1437 C CA . ILE B 1 15 ? 19.053 41.425 14.691 1.00 22.74 14 ILE B CA 1
ATOM 1438 C C . ILE B 1 15 ? 20.525 41.150 14.559 1.00 25.42 14 ILE B C 1
ATOM 1439 O O . ILE B 1 15 ? 21.145 41.339 13.478 1.00 26.20 14 ILE B O 1
ATOM 1444 N N . ALA B 1 16 ? 21.084 40.695 15.666 1.00 24.29 15 ALA B N 1
ATOM 1445 C CA . ALA B 1 16 ? 22.489 40.432 15.771 1.00 24.97 15 ALA B CA 1
ATOM 1446 C C . ALA B 1 16 ? 22.815 39.067 15.190 1.00 25.99 15 ALA B C 1
ATOM 1447 O O . ALA B 1 16 ? 21.966 38.165 15.170 1.00 23.45 15 ALA B O 1
ATOM 1449 N N . VAL B 1 17 ? 24.056 38.904 14.724 1.00 25.57 16 VAL B N 1
ATOM 1450 C CA . VAL B 1 17 ? 24.478 37.676 14.110 1.00 30.43 16 VAL B CA 1
ATOM 1451 C C . VAL B 1 17 ? 25.711 37.231 14.909 1.00 33.25 16 VAL B C 1
ATOM 1452 O O . VAL B 1 17 ? 26.542 38.052 15.203 1.00 35.64 16 VAL B O 1
ATOM 1456 N N . PRO B 1 18 ? 25.808 35.934 15.301 1.00 36.65 17 PRO B N 1
ATOM 1457 C CA . PRO B 1 18 ? 27.032 35.473 16.014 1.00 43.68 17 PRO B CA 1
ATOM 1458 C C . PRO B 1 18 ? 28.299 35.534 15.110 1.00 51.79 17 PRO B C 1
ATOM 1459 O O . PRO B 1 18 ? 28.205 36.027 13.990 1.00 46.25 17 PRO B O 1
ATOM 1463 N N . PRO B 1 19 ? 29.479 35.084 15.600 1.00 68.62 18 PRO B N 1
ATOM 1464 C CA . PRO B 1 19 ? 30.624 34.864 14.679 1.00 76.28 18 PRO B CA 1
ATOM 1465 C C . PRO B 1 19 ? 30.221 33.997 13.460 1.00 85.71 18 PRO B C 1
ATOM 1466 O O . PRO B 1 19 ? 29.771 32.854 13.623 1.00 84.70 18 PRO B O 1
ATOM 1470 N N . ARG B 1 20 ? 30.429 34.556 12.266 1.00 90.63 19 ARG B N 1
ATOM 1471 C CA . ARG B 1 20 ? 29.586 34.307 11.074 1.00 94.03 19 ARG B CA 1
ATOM 1472 C C . ARG B 1 20 ? 29.478 32.864 10.527 1.00 98.61 19 ARG B C 1
ATOM 1473 O O . ARG B 1 20 ? 30.202 31.953 10.950 1.00 94.36 19 ARG B O 1
ATOM 1481 N N . GLY B 1 21 ? 28.534 32.702 9.587 1.00 98.92 20 GLY B N 1
ATOM 1482 C CA . GLY B 1 21 ? 28.323 31.477 8.796 1.00 95.69 20 GLY B CA 1
ATOM 1483 C C . GLY B 1 21 ? 29.331 31.173 7.681 1.00 96.40 20 GLY B C 1
ATOM 1484 O O . GLY B 1 21 ? 30.124 30.246 7.846 1.00 98.53 20 GLY B O 1
ATOM 1485 N N . THR B 1 22 ? 29.343 31.906 6.552 1.00 92.65 21 THR B N 1
ATOM 1486 C CA . THR B 1 22 ? 28.567 33.148 6.322 1.00 91.47 21 THR B CA 1
ATOM 1487 C C . THR B 1 22 ? 27.196 32.847 5.709 1.00 88.68 21 THR B C 1
ATOM 1488 O O . THR B 1 22 ? 26.442 33.761 5.368 1.00 89.89 21 THR B O 1
ATOM 1492 N N . THR B 1 26 ? 22.467 35.208 3.307 1.00 47.48 25 THR B N 1
ATOM 1493 C CA . THR B 1 26 ? 22.207 36.508 2.668 1.00 41.19 25 THR B CA 1
ATOM 1494 C C . THR B 1 26 ? 20.722 36.875 2.641 1.00 39.78 25 THR B C 1
ATOM 1495 O O . THR B 1 26 ? 19.842 36.017 2.823 1.00 40.08 25 THR B O 1
ATOM 1499 N N . ASP B 1 27 ? 20.490 38.163 2.399 1.00 35.29 26 ASP B N 1
ATOM 1500 C CA . ASP B 1 27 ? 19.177 38.742 2.405 1.00 35.77 26 ASP B CA 1
ATOM 1501 C C . ASP B 1 27 ? 18.342 38.176 1.269 1.00 32.35 26 ASP B C 1
ATOM 1502 O O . ASP B 1 27 ? 17.259 37.727 1.520 1.00 26.23 26 ASP B O 1
ATOM 1507 N N . ARG B 1 28 ? 18.879 38.113 0.045 1.00 30.91 27 ARG B N 1
ATOM 1508 C CA . ARG B 1 28 ? 18.138 37.516 -1.052 1.00 29.12 27 ARG B CA 1
ATOM 1509 C C . ARG B 1 28 ? 17.827 36.044 -0.740 1.00 25.48 27 ARG B C 1
ATOM 1510 O O . ARG B 1 28 ? 16.794 35.602 -1.155 1.00 21.68 27 ARG B O 1
ATOM 1518 N N . VAL B 1 29 ? 18.738 35.290 -0.076 1.00 21.87 28 VAL B N 1
ATOM 1519 C CA . VAL B 1 29 ? 18.455 33.888 0.220 1.00 20.34 28 VAL B CA 1
ATOM 1520 C C . VAL B 1 29 ? 17.259 33.752 1.151 1.00 20.28 28 VAL B C 1
ATOM 1521 O O . VAL B 1 29 ? 16.293 33.011 0.831 1.00 18.50 28 VAL B O 1
ATOM 1525 N N . ARG B 1 30 ? 17.286 34.512 2.236 1.00 21.99 29 ARG B N 1
ATOM 1526 C CA . ARG B 1 30 ? 16.160 34.502 3.227 1.00 22.05 29 ARG B CA 1
ATOM 1527 C C . ARG B 1 30 ? 14.900 35.060 2.640 1.00 20.55 29 ARG B C 1
ATOM 1528 O O . ARG B 1 30 ? 13.812 34.513 2.844 1.00 18.41 29 ARG B O 1
ATOM 1536 N N . GLU B 1 31 ? 15.011 36.174 1.890 1.00 22.42 30 GLU B N 1
ATOM 1537 C CA . GLU B 1 31 ? 13.821 36.743 1.197 1.00 22.17 30 GLU B CA 1
ATOM 1538 C C . GLU B 1 31 ? 13.195 35.703 0.297 1.00 19.94 30 GLU B C 1
ATOM 1539 O O . GLU B 1 31 ? 11.983 35.489 0.293 1.00 19.97 30 GLU B O 1
ATOM 1545 N N . SER B 1 32 ? 14.033 35.044 -0.491 1.00 18.53 31 SER B N 1
ATOM 1546 C CA . SER B 1 32 ? 13.510 34.129 -1.464 1.00 18.48 31 SER B CA 1
ATOM 1547 C C . SER B 1 32 ? 12.930 32.875 -0.785 1.00 17.33 31 SER B C 1
ATOM 1548 O O . SER B 1 32 ? 11.860 32.402 -1.176 1.00 17.88 31 SER B O 1
ATOM 1551 N N . LEU B 1 33 ? 13.611 32.367 0.255 1.00 15.34 32 LEU B N 1
ATOM 1552 C CA . LEU B 1 33 ? 13.127 31.254 1.006 1.00 16.44 32 LEU B CA 1
ATOM 1553 C C . LEU B 1 33 ? 11.662 31.470 1.432 1.00 14.67 32 LEU B C 1
ATOM 1554 O O . LEU B 1 33 ? 10.813 30.636 1.185 1.00 13.51 32 LEU B O 1
ATOM 1559 N N . PHE B 1 34 ? 11.387 32.584 2.067 1.00 16.55 33 PHE B N 1
ATOM 1560 C CA . PHE B 1 34 ? 10.026 32.883 2.517 1.00 18.26 33 PHE B CA 1
ATOM 1561 C C . PHE B 1 34 ? 9.056 33.176 1.398 1.00 18.13 33 PHE B C 1
ATOM 1562 O O . PHE B 1 34 ? 7.876 32.784 1.491 1.00 17.04 33 PHE B O 1
ATOM 1570 N N . ASN B 1 35 ? 9.523 33.853 0.329 1.00 18.75 34 ASN B N 1
ATOM 1571 C CA . ASN B 1 35 ? 8.657 33.991 -0.900 1.00 19.50 34 ASN B CA 1
ATOM 1572 C C . ASN B 1 35 ? 8.199 32.661 -1.377 1.00 18.22 34 ASN B C 1
ATOM 1573 O O . ASN B 1 35 ? 7.058 32.471 -1.701 1.00 18.79 34 ASN B O 1
ATOM 1578 N N . ILE B 1 36 ? 9.108 31.715 -1.448 1.00 18.07 35 ILE B N 1
ATOM 1579 C CA . ILE B 1 36 ? 8.758 30.384 -1.893 1.00 17.68 35 ILE B CA 1
ATOM 1580 C C . ILE B 1 36 ? 7.792 29.659 -0.942 1.00 19.44 35 ILE B C 1
ATOM 1581 O O . ILE B 1 36 ? 6.815 29.016 -1.384 1.00 18.15 35 ILE B O 1
ATOM 1586 N N . VAL B 1 37 ? 8.102 29.675 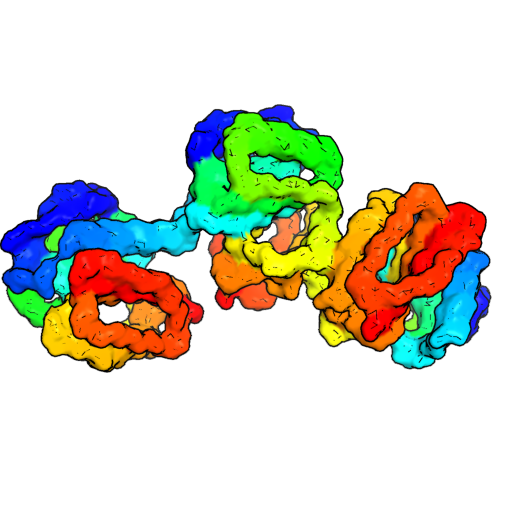0.355 1.00 17.72 36 VAL B N 1
ATOM 1587 C CA . VAL B 1 37 ? 7.273 28.952 1.313 1.00 18.18 36 VAL B CA 1
ATOM 1588 C C . VAL B 1 37 ? 5.906 29.616 1.428 1.00 17.73 36 VAL B C 1
ATOM 1589 O O . VAL B 1 37 ? 4.874 28.942 1.461 1.00 17.71 36 VAL B O 1
ATOM 1593 N N . THR B 1 38 ? 5.890 30.924 1.505 1.00 19.51 37 THR B N 1
ATOM 1594 C CA . THR B 1 38 ? 4.600 31.583 1.762 1.00 23.50 37 THR B CA 1
ATOM 1595 C C . THR B 1 38 ? 3.719 31.630 0.510 1.00 29.52 37 THR B C 1
ATOM 1596 O O . THR B 1 38 ? 2.504 31.772 0.624 1.00 27.17 37 THR B O 1
ATOM 1600 N N . ALA B 1 39 ? 4.321 31.436 -0.665 1.00 29.45 38 ALA B N 1
ATOM 1601 C CA . ALA B 1 39 ? 3.544 31.183 -1.879 1.00 31.30 38 ALA B CA 1
ATOM 1602 C C . ALA B 1 39 ? 2.713 29.963 -1.758 1.00 33.12 38 ALA B C 1
ATOM 1603 O O . ALA B 1 39 ? 1.577 29.999 -2.209 1.00 40.85 38 ALA B O 1
ATOM 1605 N N . ARG B 1 40 ? 3.247 28.904 -1.145 1.00 28.83 39 ARG B N 1
ATOM 1606 C CA . ARG B 1 40 ? 2.575 27.608 -1.070 1.00 30.79 39 ARG B CA 1
ATOM 1607 C C . ARG B 1 40 ? 1.845 27.283 0.266 1.00 30.75 39 ARG B C 1
ATOM 1608 O O . ARG B 1 40 ? 1.095 26.319 0.338 1.00 36.46 39 ARG B O 1
ATOM 1616 N N . ARG B 1 41 ? 2.133 28.032 1.325 1.00 32.07 40 ARG B N 1
ATOM 1617 C CA . ARG B 1 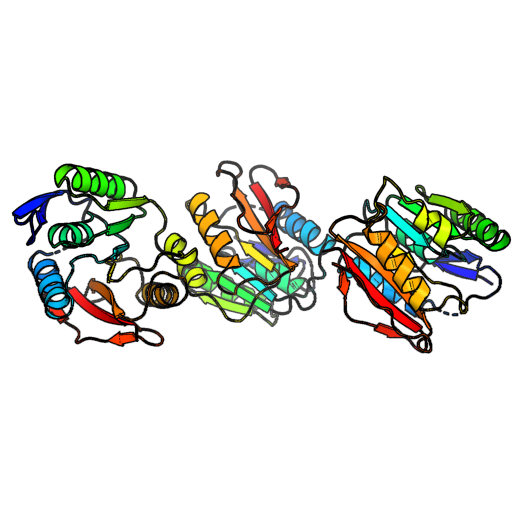41 ? 1.590 27.707 2.675 1.00 31.20 40 ARG B CA 1
ATOM 1618 C C . ARG B 1 41 ? 1.352 29.039 3.336 1.00 28.97 40 ARG B C 1
ATOM 1619 O O . ARG B 1 41 ? 2.162 29.906 3.270 1.00 27.01 40 ARG B O 1
ATOM 1627 N N . ASP B 1 42 ? 0.328 29.094 4.163 1.00 31.82 41 ASP B N 1
ATOM 1628 C CA . ASP B 1 42 ? 0.055 30.259 4.974 1.00 30.85 41 ASP B CA 1
ATOM 1629 C C . ASP B 1 42 ? 0.924 30.162 6.237 1.00 19.89 41 ASP B C 1
ATOM 1630 O O . ASP B 1 42 ? 0.800 29.197 6.844 1.00 19.54 41 ASP B O 1
ATOM 1635 N N . LEU B 1 43 ? 1.722 31.134 6.689 1.00 21.48 42 LEU B N 1
ATOM 1636 C CA . LEU B 1 43 ? 2.425 30.926 8.015 1.00 22.00 42 LEU B CA 1
ATOM 1637 C C . LEU B 1 43 ? 1.538 30.988 9.271 1.00 22.43 42 LEU B C 1
ATOM 1638 O O . LEU B 1 43 ? 1.901 30.511 10.393 1.00 17.70 42 LEU B O 1
ATOM 1643 N N . THR B 1 44 ? 0.379 31.611 9.083 1.00 22.84 43 THR B N 1
ATOM 1644 C CA . THR B 1 44 ? -0.550 31.842 10.154 1.00 22.22 43 THR B CA 1
ATOM 1645 C C . THR B 1 44 ? -0.879 30.590 10.881 1.00 18.76 43 THR B C 1
ATOM 1646 O O . THR B 1 44 ? -1.352 29.606 10.327 1.00 19.79 43 THR B O 1
ATOM 1650 N N . GLY B 1 45 ? -0.554 30.627 12.152 1.00 17.71 44 GLY B N 1
ATOM 1651 C CA . GLY B 1 45 ? -0.852 29.575 13.068 1.00 20.33 44 GLY B CA 1
ATOM 1652 C C . GLY B 1 45 ? 0.109 28.395 13.023 1.00 19.76 44 GLY B C 1
ATOM 1653 O O . GLY B 1 45 ? -0.095 27.396 13.729 1.00 22.50 44 GLY B O 1
ATOM 1654 N N . LEU B 1 46 ? 1.124 28.453 12.186 1.00 17.70 45 LEU B N 1
ATOM 1655 C CA . LEU B 1 46 ? 2.069 27.319 12.092 1.00 18.58 45 LEU B CA 1
ATOM 1656 C C . LEU B 1 46 ? 3.098 27.194 13.196 1.00 17.87 45 LEU B C 1
ATOM 1657 O O . LEU B 1 46 ? 3.524 28.187 13.736 1.00 17.67 45 LEU B O 1
ATOM 1662 N N . ALA B 1 47 ? 3.512 25.953 13.459 1.00 15.36 46 ALA B N 1
ATOM 1663 C CA . ALA B 1 47 ? 4.580 25.634 14.367 1.00 15.55 46 ALA B CA 1
ATOM 1664 C C . ALA B 1 47 ? 5.836 25.427 13.540 1.00 14.09 46 ALA B C 1
ATOM 1665 O O . ALA B 1 47 ? 5.787 24.792 12.473 1.00 14.39 46 ALA B O 1
ATOM 1667 N N . VAL B 1 48 ? 6.940 25.999 13.995 1.00 14.32 47 VAL B N 1
ATOM 1668 C CA . VAL B 1 48 ? 8.179 26.035 13.248 1.00 13.12 47 VAL B CA 1
ATOM 1669 C C . VAL B 1 48 ? 9.292 25.445 14.090 1.00 12.70 47 VAL B C 1
ATOM 1670 O O . VAL B 1 48 ? 9.313 25.617 15.304 1.00 12.22 47 VAL B O 1
ATOM 1674 N N . LEU B 1 49 ? 10.248 24.776 13.450 1.00 12.68 48 LEU B N 1
ATOM 1675 C CA . LEU B 1 49 ? 11.460 24.299 14.092 1.00 13.18 48 LEU B CA 1
ATOM 1676 C C . LEU B 1 49 ? 12.644 24.934 13.370 1.00 13.35 48 LEU B C 1
ATOM 1677 O O . LEU B 1 49 ? 12.718 24.767 12.155 1.00 13.21 48 LEU B O 1
ATOM 1682 N N . ASP B 1 50 ? 13.577 25.587 14.085 1.00 12.89 49 ASP B N 1
ATOM 1683 C CA . ASP B 1 50 ? 14.760 26.250 13.452 1.00 13.23 49 ASP B CA 1
ATOM 1684 C C . ASP B 1 50 ? 16.010 25.604 13.977 1.00 12.22 49 ASP B C 1
ATOM 1685 O O . ASP B 1 50 ? 16.328 25.780 15.137 1.00 11.68 49 ASP B O 1
ATOM 1690 N N . LEU B 1 51 ? 16.572 24.675 13.188 1.00 11.77 50 LEU B N 1
ATOM 1691 C CA . LEU B 1 51 ? 17.715 23.855 13.597 1.00 11.57 50 LEU B CA 1
ATOM 1692 C C . LEU B 1 51 ? 19.014 24.487 13.169 1.00 12.81 50 LEU B C 1
ATOM 1693 O O . LEU B 1 51 ? 19.098 24.998 12.087 1.00 13.20 50 LEU B O 1
ATOM 1698 N N . TYR B 1 52 ? 20.018 24.396 14.037 1.00 13.76 51 TYR B N 1
ATOM 1699 C CA . TYR B 1 52 ? 21.310 25.094 13.885 1.00 15.56 51 TYR B CA 1
ATOM 1700 C C . TYR B 1 52 ? 20.987 26.600 13.721 1.00 14.67 51 TYR B C 1
ATOM 1701 O O . TYR B 1 52 ? 21.470 27.252 12.815 1.00 16.61 51 TYR B O 1
ATOM 1710 N N . ALA B 1 53 ? 20.147 27.129 14.589 1.00 14.52 52 ALA B N 1
ATOM 1711 C CA . ALA B 1 53 ? 19.551 28.449 14.353 1.00 14.45 52 ALA B CA 1
ATOM 1712 C C . ALA B 1 53 ? 20.513 29.625 14.248 1.00 14.61 52 ALA B C 1
ATOM 1713 O O . ALA B 1 53 ? 20.173 30.587 13.623 1.00 13.98 52 ALA B O 1
ATOM 1715 N N . GLY B 1 54 ? 21.679 29.551 14.896 1.00 16.02 53 GLY B N 1
ATOM 1716 C CA . GLY B 1 54 ? 22.764 30.545 14.679 1.00 15.46 53 GLY B CA 1
ATOM 1717 C C . GLY B 1 54 ? 22.330 31.889 15.247 1.00 15.63 53 GLY B C 1
ATOM 1718 O O . GLY B 1 54 ? 22.352 32.059 16.468 1.00 15.79 53 GLY B O 1
ATOM 1719 N N . SER B 1 55 ? 21.859 32.822 14.390 1.00 15.59 54 SER B N 1
ATOM 1720 C CA . SER B 1 55 ? 21.299 34.085 14.846 1.00 15.20 54 SER B CA 1
ATOM 1721 C C . SER B 1 55 ? 19.784 33.989 15.147 1.00 14.28 54 SER B C 1
ATOM 1722 O O . SER B 1 55 ? 19.237 34.856 15.754 1.00 14.51 54 SER B O 1
ATOM 1725 N N . GLY B 1 56 ? 19.137 32.925 14.729 1.00 12.87 55 GLY B N 1
ATOM 1726 C CA . GLY B 1 56 ? 17.698 32.866 14.795 1.00 13.93 55 GLY B CA 1
ATOM 1727 C C . GLY B 1 56 ? 16.997 33.558 13.643 1.00 14.46 55 GLY B C 1
ATOM 1728 O O . GLY B 1 56 ? 15.808 33.614 13.644 1.00 14.20 55 GLY B O 1
ATOM 1729 N N . ALA B 1 57 ? 17.724 34.086 12.645 1.00 15.02 56 ALA B N 1
ATOM 1730 C CA . ALA B 1 57 ? 17.148 34.901 11.561 1.00 13.42 56 ALA B CA 1
ATOM 1731 C C . ALA B 1 57 ? 16.000 34.192 10.848 1.00 13.94 56 ALA B C 1
ATOM 1732 O O . ALA B 1 57 ? 14.961 34.796 10.609 1.00 13.92 56 ALA B O 1
ATOM 1734 N N . LEU B 1 58 ? 16.134 32.891 10.584 1.00 15.33 57 LEU B N 1
ATOM 1735 C CA . LEU B 1 58 ? 15.022 32.159 9.931 1.00 16.56 57 LEU B CA 1
ATOM 1736 C C . LEU B 1 58 ? 13.729 32.009 10.743 1.00 16.23 57 LEU B C 1
ATOM 1737 O O . LEU B 1 58 ? 12.597 32.286 10.252 1.00 17.09 57 LEU B O 1
ATOM 1742 N N . GLY B 1 59 ? 13.877 31.499 11.957 1.00 15.78 58 GLY B N 1
ATOM 1743 C CA . GLY B 1 59 ? 12.747 31.299 12.846 1.00 14.95 58 GLY B CA 1
ATOM 1744 C C . GLY B 1 59 ? 12.123 32.641 13.220 1.00 15.46 58 GLY B C 1
ATOM 1745 O O . GLY B 1 59 ? 10.885 32.762 13.324 1.00 15.39 58 GLY B O 1
ATOM 1746 N N . LEU B 1 60 ? 12.958 33.653 13.399 1.00 15.29 59 LEU B N 1
ATOM 1747 C CA . LEU B 1 60 ? 12.413 34.976 13.731 1.00 15.98 59 LEU B CA 1
ATOM 1748 C C . LEU B 1 60 ? 11.644 35.579 12.539 1.00 17.97 59 LEU B C 1
ATOM 1749 O O . LEU B 1 60 ? 10.575 36.214 12.715 1.00 19.79 59 LEU B O 1
ATOM 1754 N N . GLU B 1 61 ? 12.142 35.335 11.330 1.00 18.22 60 GLU B N 1
ATOM 1755 C CA . GLU B 1 61 ? 11.400 35.721 10.103 1.00 18.62 60 GLU B CA 1
ATOM 1756 C C . GLU B 1 61 ? 10.046 35.066 10.105 1.00 17.92 60 GLU B C 1
ATOM 1757 O O . GLU B 1 61 ? 9.036 35.731 9.872 1.00 17.87 60 GLU B O 1
ATOM 1763 N N . ALA B 1 62 ? 10.009 33.784 10.460 1.00 17.21 61 ALA B N 1
ATOM 1764 C CA . ALA B 1 62 ? 8.752 33.019 10.489 1.00 16.49 61 ALA B CA 1
ATOM 1765 C C . ALA B 1 62 ? 7.720 33.563 11.508 1.00 18.73 61 ALA B C 1
ATOM 1766 O O . ALA B 1 62 ? 6.514 33.783 11.209 1.00 18.51 61 ALA B O 1
ATOM 1768 N N . LEU B 1 63 ? 8.220 33.857 12.698 1.00 18.71 62 LEU B N 1
ATOM 1769 C CA . LEU B 1 63 ? 7.432 34.532 13.725 1.00 21.09 62 LEU B CA 1
ATOM 1770 C C . LEU B 1 63 ? 6.911 35.898 13.236 1.00 20.20 62 LEU B C 1
ATOM 1771 O O . LEU B 1 63 ? 5.711 36.198 13.365 1.00 18.91 62 LEU B O 1
ATOM 1776 N N . SER B 1 64 ? 7.798 36.722 12.688 1.00 21.24 63 SER B N 1
ATOM 1777 C CA . SER B 1 64 ? 7.416 38.010 12.091 1.00 23.48 63 SER B CA 1
ATOM 1778 C C . SER B 1 64 ? 6.241 37.891 11.133 1.00 24.70 63 SER B C 1
ATOM 1779 O O . SER B 1 64 ? 5.356 38.710 11.153 1.00 24.80 63 SER B O 1
ATOM 1782 N N . ARG B 1 65 ? 6.228 36.835 10.326 1.00 23.19 64 ARG B N 1
ATOM 1783 C CA . ARG B 1 65 ? 5.151 36.617 9.324 1.00 22.94 64 ARG B CA 1
ATOM 1784 C C . ARG B 1 65 ? 3.968 35.815 9.839 1.00 23.17 64 ARG B C 1
ATOM 1785 O O . ARG B 1 65 ? 3.167 35.316 9.065 1.00 23.47 64 ARG B O 1
ATOM 1793 N N . GLY B 1 66 ? 3.879 35.619 11.144 1.00 21.01 65 GLY B N 1
ATOM 1794 C CA . GLY B 1 66 ? 2.661 35.108 11.701 1.00 22.14 65 GLY B CA 1
ATOM 1795 C C . GLY B 1 66 ? 2.695 33.704 12.187 1.00 20.76 65 GLY B C 1
ATOM 1796 O O . GLY B 1 66 ? 1.676 33.226 12.565 1.00 22.16 65 GLY B O 1
ATOM 1797 N N . ALA B 1 67 ? 3.870 33.049 12.258 1.00 19.97 66 ALA B N 1
ATOM 1798 C CA . ALA B 1 67 ? 3.940 31.717 12.874 1.00 20.56 66 ALA B CA 1
ATOM 1799 C C . ALA B 1 67 ? 3.492 31.736 14.332 1.00 20.01 66 ALA B C 1
ATOM 1800 O O . ALA B 1 67 ? 3.725 32.706 15.049 1.00 18.28 66 ALA B O 1
ATOM 1802 N N . ALA B 1 68 ? 2.862 30.651 14.782 1.00 19.12 67 ALA B N 1
ATOM 1803 C CA . ALA B 1 68 ? 2.352 30.601 16.152 1.00 19.32 67 ALA B CA 1
ATOM 1804 C C . ALA B 1 68 ? 3.468 30.292 17.125 1.00 20.18 67 ALA B C 1
ATOM 1805 O O . ALA B 1 68 ? 3.431 30.755 18.281 1.00 24.12 67 ALA B O 1
ATOM 1807 N N . SER B 1 69 ? 4.425 29.445 16.706 1.00 16.92 68 SER B N 1
ATOM 1808 C CA . SER B 1 69 ? 5.520 29.110 17.532 1.00 16.43 68 SER B CA 1
ATOM 1809 C C . SER B 1 69 ? 6.795 28.773 16.756 1.00 16.92 68 SER B C 1
ATOM 1810 O O . SER B 1 69 ? 6.765 28.330 15.599 1.00 16.20 68 SER B O 1
ATOM 1813 N N . VAL B 1 70 ? 7.928 28.995 17.404 1.00 16.55 69 VAL B N 1
ATOM 1814 C CA . VAL B 1 70 ? 9.205 28.525 16.876 1.00 15.67 69 VAL B CA 1
ATOM 1815 C C . VAL B 1 70 ? 10.038 27.999 17.985 1.00 14.99 69 VAL B C 1
ATOM 1816 O O . VAL B 1 70 ? 10.223 28.704 18.974 1.00 14.92 69 VAL B O 1
ATOM 1820 N N . LEU B 1 71 ? 10.545 26.776 17.822 1.00 13.74 70 LEU B N 1
ATOM 1821 C CA . LEU B 1 71 ? 11.509 26.172 18.671 1.00 13.67 70 LEU B CA 1
ATOM 1822 C C . LEU B 1 71 ? 12.887 26.323 17.959 1.00 13.68 70 LEU B C 1
ATOM 1823 O O . LEU B 1 71 ? 13.069 25.840 16.867 1.00 13.91 70 LEU B O 1
ATOM 1828 N N . PHE B 1 72 ? 13.772 27.106 18.548 1.00 13.55 71 PHE B N 1
ATOM 1829 C CA . PHE B 1 72 ? 15.124 27.314 18.056 1.00 13.70 71 PHE B CA 1
ATOM 1830 C C . PHE B 1 72 ? 16.067 26.314 18.748 1.00 14.24 71 PHE B C 1
ATOM 1831 O O . PHE B 1 72 ? 16.062 26.217 19.992 1.00 14.42 71 PHE B O 1
ATOM 1839 N N . VAL B 1 73 ? 16.858 25.573 17.965 1.00 12.94 72 VAL B N 1
ATOM 1840 C CA . VAL B 1 73 ? 17.782 24.645 18.515 1.00 14.21 72 VAL B CA 1
ATOM 1841 C C . VAL B 1 73 ? 19.179 25.081 18.028 1.00 14.49 72 VAL B C 1
ATOM 1842 O O . VAL B 1 73 ? 19.386 25.212 16.813 1.00 14.48 72 VAL B O 1
ATOM 1846 N N . GLU B 1 74 ? 20.094 25.254 18.963 1.00 15.08 73 GLU B N 1
ATOM 1847 C CA . GLU B 1 74 ? 21.440 25.764 18.714 1.00 15.39 73 GLU B CA 1
ATOM 1848 C C . GLU B 1 74 ? 22.416 25.267 19.754 1.00 15.82 73 GLU B C 1
ATOM 1849 O O . GLU B 1 74 ? 22.148 25.368 20.925 1.00 16.08 73 GLU B O 1
ATOM 1855 N N . SER B 1 75 ? 23.557 24.747 19.345 1.00 15.80 74 SER B N 1
ATOM 1856 C CA . SER B 1 75 ? 24.521 24.169 20.297 1.00 19.47 74 SER B CA 1
ATOM 1857 C C . SER B 1 75 ? 25.507 25.201 20.900 1.00 18.75 74 SER B C 1
ATOM 1858 O O . SER B 1 75 ? 25.904 25.072 22.034 1.00 19.94 74 SER B O 1
ATOM 1861 N N . ASP B 1 76 ? 25.825 26.257 20.174 1.00 17.70 75 ASP B N 1
ATOM 1862 C CA . ASP B 1 76 ? 26.875 27.166 20.605 1.00 20.40 75 ASP B CA 1
ATOM 1863 C C . ASP B 1 76 ? 26.280 28.150 21.587 1.00 21.25 75 ASP B C 1
ATOM 1864 O O . ASP B 1 76 ? 25.278 28.835 21.272 1.00 18.66 75 ASP B O 1
ATOM 1869 N N . GLN B 1 77 ? 26.917 28.260 22.744 1.00 24.03 76 GLN B N 1
ATOM 1870 C CA . GLN B 1 77 ? 26.431 29.115 23.825 1.00 27.49 76 GLN B CA 1
ATOM 1871 C C . GLN B 1 77 ? 26.370 30.616 23.477 1.00 25.21 76 GLN B C 1
ATOM 1872 O O . GLN B 1 77 ? 25.348 31.258 23.755 1.00 21.86 76 GLN B O 1
ATOM 1878 N N . ARG B 1 78 ? 27.415 31.190 22.872 1.00 22.30 77 ARG B N 1
ATOM 1879 C CA . ARG B 1 78 ? 27.323 32.586 22.421 1.00 24.38 77 ARG B CA 1
ATOM 1880 C C . ARG B 1 78 ? 26.197 32.757 21.406 1.00 21.74 77 ARG B C 1
ATOM 1881 O O . ARG B 1 78 ? 25.451 33.719 21.470 1.00 18.65 77 ARG B O 1
ATOM 1889 N N . SER B 1 79 ? 26.081 31.829 20.461 1.00 19.69 78 SER B N 1
ATOM 1890 C CA . SER B 1 79 ? 24.977 31.878 19.497 1.00 18.49 78 SER B CA 1
ATOM 1891 C C . SER B 1 79 ? 23.605 31.809 20.181 1.00 17.77 78 SER B C 1
ATOM 1892 O O . SER B 1 79 ? 22.739 32.580 19.861 1.00 14.70 78 SER B O 1
ATOM 1895 N N . ALA B 1 80 ? 23.454 30.942 21.181 1.00 18.00 79 ALA B N 1
ATOM 1896 C CA . ALA B 1 80 ? 22.190 30.870 21.921 1.00 17.51 79 ALA B CA 1
ATOM 1897 C C . ALA B 1 80 ? 21.897 32.171 22.599 1.00 16.99 79 ALA B C 1
ATOM 1898 O O . ALA B 1 80 ? 20.760 32.606 22.599 1.00 16.41 79 ALA B O 1
ATOM 1900 N N . ALA B 1 81 ? 22.949 32.818 23.126 1.00 18.64 80 ALA B N 1
ATOM 1901 C CA . ALA B 1 81 ? 22.805 34.140 23.760 1.00 17.89 80 ALA B CA 1
ATOM 1902 C C . ALA B 1 81 ? 22.301 35.188 22.780 1.00 18.54 80 ALA B C 1
ATOM 1903 O O . ALA B 1 81 ? 21.424 36.074 23.107 1.00 15.35 80 ALA B O 1
ATOM 1905 N N . VAL B 1 82 ? 22.863 35.153 21.566 1.00 16.73 81 VAL B N 1
ATOM 1906 C CA . VAL B 1 82 ? 22.432 36.065 20.494 1.00 16.97 81 VAL B CA 1
ATOM 1907 C C . VAL B 1 82 ? 20.983 35.844 20.098 1.00 14.79 81 VAL B C 1
ATOM 1908 O O . VAL B 1 82 ? 20.218 36.784 19.973 1.00 14.79 81 VAL B O 1
ATOM 1912 N N . ILE B 1 83 ? 20.580 34.585 19.947 1.00 14.99 82 ILE B N 1
ATOM 1913 C CA . ILE B 1 83 ? 19.137 34.270 19.645 1.00 15.38 82 ILE B CA 1
ATOM 1914 C C . ILE B 1 83 ? 18.193 34.908 20.709 1.00 16.39 82 ILE B C 1
ATOM 1915 O O . ILE B 1 83 ? 17.219 35.596 20.417 1.00 16.03 82 ILE B O 1
ATOM 1920 N N . ALA B 1 84 ? 18.510 34.630 21.970 1.00 18.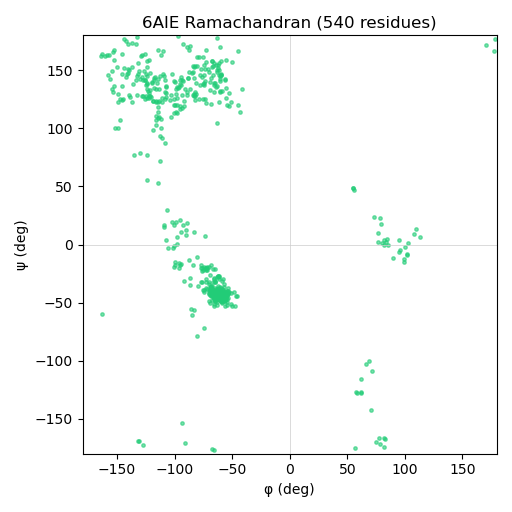51 83 ALA B N 1
ATOM 1921 C CA . ALA B 1 84 ? 17.725 35.125 23.084 1.00 18.53 83 ALA B CA 1
ATOM 1922 C C . ALA B 1 84 ? 17.670 36.620 23.004 1.00 16.93 83 ALA B C 1
ATOM 1923 O O . ALA B 1 84 ? 16.617 37.182 23.108 1.00 16.89 83 ALA B O 1
ATOM 1925 N N . ARG B 1 85 ? 18.804 37.269 22.792 1.00 18.37 84 ARG B N 1
ATOM 1926 C CA . ARG B 1 85 ? 18.800 38.732 22.648 1.00 20.38 84 ARG B CA 1
ATOM 1927 C C . ARG B 1 85 ? 17.872 39.179 21.493 1.00 19.06 84 ARG B C 1
ATOM 1928 O O . ARG B 1 85 ? 17.059 40.123 21.620 1.00 17.71 84 ARG B O 1
ATOM 1936 N N . ASN B 1 86 ? 17.934 38.462 20.376 1.00 17.44 85 ASN B N 1
ATOM 1937 C CA . ASN B 1 86 ? 17.079 38.798 19.234 1.00 17.18 85 ASN B CA 1
ATOM 1938 C C . ASN B 1 86 ? 15.578 38.534 19.498 1.00 17.98 85 ASN B C 1
ATOM 1939 O O . ASN B 1 86 ? 14.731 39.326 19.087 1.00 16.26 85 ASN B O 1
ATOM 1944 N N . ILE B 1 87 ? 15.256 37.466 20.209 1.00 16.46 86 ILE B N 1
ATOM 1945 C CA . ILE B 1 87 ? 13.862 37.218 20.554 1.00 17.61 86 ILE B CA 1
ATOM 1946 C C . ILE B 1 87 ? 13.280 38.360 21.375 1.00 18.88 86 ILE B C 1
ATOM 1947 O O . ILE B 1 87 ? 12.187 38.861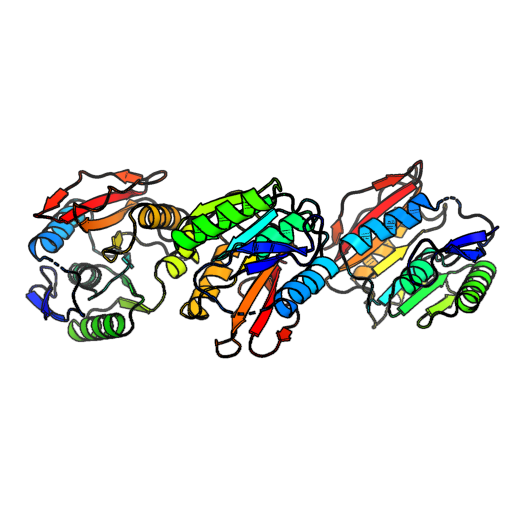 21.124 1.00 18.19 86 ILE B O 1
ATOM 1952 N N . GLU B 1 88 ? 14.034 38.738 22.389 1.00 22.03 87 GLU B N 1
ATOM 1953 C CA . GLU B 1 88 ? 13.656 39.830 23.270 1.00 24.19 87 GLU B CA 1
ATOM 1954 C C . GLU B 1 88 ? 13.574 41.164 22.504 1.00 23.49 87 GLU B C 1
ATOM 1955 O O . GLU B 1 88 ? 12.623 41.845 22.667 1.00 23.47 87 GLU B O 1
ATOM 1961 N N . ALA B 1 89 ? 14.506 41.459 21.610 1.00 21.50 88 ALA B N 1
ATOM 1962 C CA . ALA B 1 89 ? 14.483 42.703 20.854 1.00 25.23 88 ALA B CA 1
ATOM 1963 C C . ALA B 1 89 ? 13.254 42.820 19.977 1.00 26.50 88 ALA B C 1
ATOM 1964 O O . ALA B 1 89 ? 12.624 43.887 19.926 1.00 29.56 88 ALA B O 1
ATOM 1966 N N . LEU B 1 90 ? 12.902 41.733 19.293 1.00 24.64 89 LEU B N 1
ATOM 1967 C CA . LEU B 1 90 ? 11.707 41.751 18.404 1.00 25.89 89 LEU B CA 1
ATOM 1968 C C . LEU B 1 90 ? 10.415 41.816 19.189 1.00 24.26 89 LEU B C 1
ATOM 1969 O O . LEU B 1 90 ? 9.447 42.413 18.731 1.00 23.57 89 LEU B O 1
ATOM 1974 N N . GLY B 1 91 ? 10.403 41.216 20.370 1.00 24.68 90 GLY B N 1
ATOM 1975 C CA . GLY B 1 91 ? 9.221 41.264 21.211 1.00 26.35 90 GLY B CA 1
ATOM 1976 C C . GLY B 1 91 ? 8.093 40.396 20.717 1.00 28.18 90 GLY B C 1
ATOM 1977 O O . GLY B 1 91 ? 6.958 40.639 21.065 1.00 32.61 90 GLY B O 1
ATOM 1978 N N . LEU B 1 92 ? 8.372 39.358 19.938 1.00 24.79 91 LEU B N 1
ATOM 1979 C CA . LEU B 1 92 ? 7.300 38.541 19.407 1.00 27.68 91 LEU B CA 1
ATOM 1980 C C . LEU B 1 92 ? 7.184 37.305 20.268 1.00 26.87 91 LEU B C 1
ATOM 1981 O O . LEU B 1 92 ? 8.174 36.712 20.683 1.00 26.33 91 LEU B O 1
ATOM 1986 N N . SER B 1 93 ? 5.951 36.922 20.518 1.00 30.17 92 SER B N 1
ATOM 1987 C CA . SER B 1 93 ? 5.632 35.771 21.341 1.00 28.32 92 SER B CA 1
ATOM 1988 C C . SER B 1 93 ? 5.806 34.494 20.544 1.00 23.67 92 SER B C 1
ATOM 1989 O O . SER B 1 93 ? 5.871 34.528 19.330 1.00 24.30 92 SER B O 1
ATOM 1992 N N . GLY B 1 94 ? 5.930 33.373 21.242 1.00 20.16 93 GLY B N 1
ATOM 1993 C CA . GLY B 1 94 ? 5.876 32.029 20.654 1.00 19.96 93 GLY B CA 1
ATOM 1994 C C . GLY B 1 94 ? 7.228 31.363 20.488 1.00 19.60 93 GLY B C 1
ATOM 1995 O O . GLY B 1 94 ? 7.306 30.218 20.020 1.00 20.96 93 GLY B O 1
ATOM 1996 N N . ALA B 1 95 ? 8.284 32.054 20.908 1.00 16.65 94 ALA B N 1
ATOM 1997 C CA . ALA B 1 95 ? 9.664 31.546 20.773 1.00 16.34 94 ALA B CA 1
ATOM 1998 C C . ALA B 1 95 ? 10.065 30.745 21.964 1.00 15.82 94 ALA B C 1
ATOM 1999 O O . ALA B 1 95 ? 9.838 31.196 23.091 1.00 15.54 94 ALA B O 1
ATOM 2001 N N . THR B 1 96 ? 10.627 29.550 21.738 1.00 13.82 95 THR B N 1
ATOM 2002 C CA . THR B 1 96 ? 11.311 28.777 22.760 1.00 14.96 95 THR B CA 1
ATOM 2003 C C . THR B 1 96 ? 12.735 28.469 22.271 1.00 14.54 95 THR B C 1
ATOM 2004 O O . THR B 1 96 ? 12.964 28.179 21.063 1.00 12.46 95 THR B O 1
ATOM 2008 N N . LEU B 1 97 ? 13.690 28.561 23.165 1.00 13.99 96 LEU B N 1
ATOM 2009 C CA . LEU B 1 97 ? 15.108 28.329 22.853 1.00 14.35 96 LEU B CA 1
ATOM 2010 C C . LEU B 1 97 ? 15.661 27.107 23.559 1.00 14.91 96 LEU B C 1
ATOM 2011 O O . LEU B 1 97 ? 15.664 27.047 24.797 1.00 16.38 96 LEU B O 1
ATOM 2016 N N . ARG B 1 98 ? 16.102 26.119 22.806 1.00 15.40 97 ARG B N 1
ATOM 2017 C CA . ARG B 1 98 ? 16.698 24.923 23.344 1.00 16.61 97 ARG B CA 1
ATOM 2018 C C . ARG B 1 98 ? 18.149 24.852 22.971 1.00 19.75 97 ARG B C 1
ATOM 2019 O O . ARG B 1 98 ? 18.491 24.659 21.770 1.00 20.44 97 ARG B O 1
ATOM 2027 N N . ARG B 1 99 ? 19.032 25.034 23.957 1.00 18.96 98 ARG B N 1
ATOM 2028 C CA . ARG B 1 99 ? 20.485 24.995 23.699 1.00 21.13 98 ARG B CA 1
ATOM 2029 C C . ARG B 1 99 ? 20.982 23.569 23.913 1.00 20.71 98 ARG B C 1
ATOM 2030 O O . ARG B 1 99 ? 20.829 22.985 24.983 1.00 19.84 98 ARG B O 1
ATOM 2038 N N . GLY B 1 100 ? 21.597 23.007 22.898 1.00 19.12 99 GLY B N 1
ATOM 2039 C CA . GLY B 1 100 ? 22.051 21.618 22.966 1.00 19.94 99 GLY B CA 1
ATOM 2040 C C . GLY B 1 100 ? 22.525 21.139 21.600 1.00 19.07 99 GLY B C 1
ATOM 2041 O O . GLY B 1 100 ? 22.329 21.803 20.550 1.00 17.68 99 GLY B O 1
ATOM 2042 N N . ALA B 1 101 ? 23.116 19.940 21.597 1.00 18.03 100 ALA B N 1
ATOM 2043 C CA . ALA B 1 101 ? 23.617 19.378 20.377 1.00 18.30 100 ALA B CA 1
ATOM 2044 C C . ALA B 1 101 ? 22.424 19.038 19.470 1.00 17.27 100 ALA B C 1
ATOM 2045 O O . ALA B 1 101 ? 21.515 18.283 19.856 1.00 18.64 100 ALA B O 1
ATOM 2047 N N . VAL B 1 102 ? 22.399 19.627 18.282 1.00 16.73 101 VAL B N 1
ATOM 2048 C CA . VAL B 1 102 ? 21.207 19.593 17.472 1.00 15.94 101 VAL B CA 1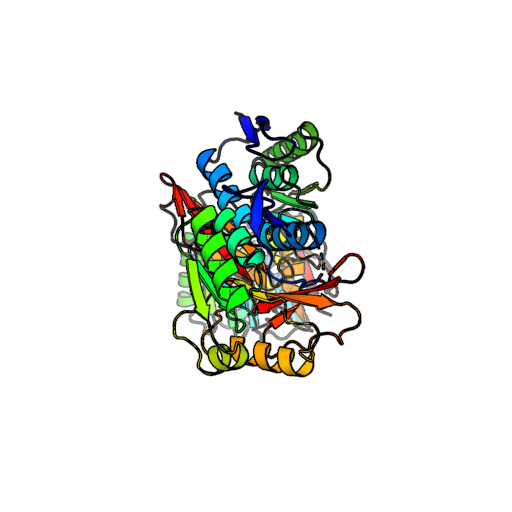
ATOM 2049 C C . VAL B 1 102 ? 20.758 18.167 17.087 1.00 14.88 101 VAL B C 1
ATOM 2050 O O . VAL B 1 102 ? 19.561 17.820 17.125 1.00 13.15 101 VAL B O 1
ATOM 2054 N N . ALA B 1 103 ? 21.695 17.348 16.625 1.00 13.85 102 ALA B N 1
ATOM 2055 C CA . ALA B 1 103 ? 21.326 15.976 16.259 1.00 14.28 102 ALA B CA 1
ATOM 2056 C C . ALA B 1 103 ? 20.860 15.130 17.445 1.00 14.07 102 ALA B C 1
ATOM 2057 O O . ALA B 1 103 ? 19.970 14.238 17.317 1.00 16.26 102 ALA B O 1
ATOM 2059 N N . ALA B 1 104 ? 21.415 15.396 18.611 1.00 14.58 103 ALA B N 1
ATOM 2060 C CA . ALA B 1 104 ? 20.987 14.703 19.791 1.00 14.08 103 ALA B CA 1
ATOM 2061 C C . ALA B 1 104 ? 19.561 15.113 20.191 1.00 14.41 103 ALA B C 1
ATOM 2062 O O . ALA B 1 104 ? 18.757 14.281 20.537 1.00 16.23 103 ALA B O 1
ATOM 2064 N N . VAL B 1 105 ? 19.226 16.383 20.070 1.00 15.00 104 VAL B N 1
ATOM 2065 C CA . VAL B 1 105 ? 17.838 16.866 20.262 1.00 15.26 104 VAL B CA 1
ATOM 2066 C C . VAL B 1 105 ? 16.905 16.193 19.288 1.00 15.18 104 VAL B C 1
ATOM 2067 O O . VAL B 1 105 ? 15.859 15.627 19.666 1.00 15.28 104 VAL B O 1
ATOM 2071 N N . VAL B 1 106 ? 17.305 16.192 18.028 1.00 14.02 105 VAL B N 1
ATOM 2072 C CA . VAL B 1 106 ? 16.509 15.554 17.015 1.00 13.61 105 VAL B CA 1
ATOM 2073 C C . VAL B 1 106 ? 16.328 14.061 17.283 1.00 12.89 105 VAL B C 1
ATOM 2074 O O . VAL B 1 106 ? 15.220 13.507 17.153 1.00 12.04 105 VAL B O 1
ATOM 2078 N N . ALA B 1 107 ? 17.395 13.426 17.703 1.00 14.83 106 ALA B N 1
ATOM 2079 C CA . ALA B 1 107 ? 17.338 11.968 18.063 1.00 14.42 106 ALA B CA 1
ATOM 2080 C C . ALA B 1 107 ? 16.266 11.601 19.113 1.00 14.96 106 ALA B C 1
ATOM 2081 O O . ALA B 1 107 ? 15.543 10.584 18.978 1.00 13.84 106 ALA B O 1
ATOM 2083 N N . ALA B 1 108 ? 16.181 12.444 20.146 1.00 15.22 107 ALA B N 1
ATOM 2084 C CA . ALA B 1 108 ? 15.330 12.192 21.296 1.00 15.28 107 ALA B CA 1
ATOM 2085 C C . ALA B 1 108 ? 13.873 12.479 20.942 1.00 16.71 107 ALA B C 1
ATOM 2086 O O . ALA B 1 108 ? 12.973 11.974 21.610 1.00 15.54 107 ALA B O 1
ATOM 2088 N N . GLY B 1 109 ? 13.618 13.298 19.925 1.00 16.19 108 GLY B N 1
ATOM 2089 C CA . GLY B 1 109 ? 12.267 13.373 19.379 1.00 16.81 108 GLY B CA 1
ATOM 2090 C C . GLY B 1 109 ? 11.302 14.281 20.164 1.00 18.26 108 GLY B C 1
ATOM 2091 O O . GLY B 1 109 ? 11.723 15.113 21.025 1.00 17.96 108 GLY B O 1
ATOM 2092 N N . THR B 1 110 ? 10.020 14.142 19.846 1.00 16.83 109 THR B N 1
ATOM 2093 C CA . THR B 1 110 ? 9.004 14.976 20.425 1.00 18.74 109 THR B CA 1
ATOM 2094 C C . THR B 1 110 ? 7.669 14.354 20.232 1.00 18.56 109 THR B C 1
ATOM 2095 O O . THR B 1 110 ? 7.496 13.510 19.403 1.00 18.52 109 THR B O 1
ATOM 2099 N N . THR B 1 111 ? 6.696 14.838 20.982 1.00 20.79 110 THR B N 1
ATOM 2100 C CA . THR B 1 111 ? 5.283 14.512 20.716 1.00 21.90 110 THR B CA 1
ATOM 2101 C C . THR B 1 111 ? 4.529 15.666 20.149 1.00 22.79 110 THR B C 1
ATOM 2102 O O . THR B 1 111 ? 3.312 15.535 19.912 1.00 25.22 110 THR B O 1
ATOM 2106 N N . SER B 1 112 ? 5.246 16.766 19.895 1.00 21.17 111 SER B N 1
ATOM 2107 C CA . SER B 1 112 ? 4.718 17.932 19.268 1.00 21.86 111 SER B CA 1
ATOM 2108 C C . SER B 1 112 ? 5.276 18.233 17.855 1.00 18.79 111 SER B C 1
ATOM 2109 O O . SER B 1 112 ? 6.276 18.971 17.753 1.00 19.29 111 SER B O 1
ATOM 2112 N N . PRO B 1 113 ? 4.602 17.756 16.785 1.00 18.35 112 PRO B N 1
ATOM 2113 C CA . PRO B 1 113 ? 5.082 18.044 15.430 1.00 17.94 112 PRO B CA 1
ATOM 2114 C C . PRO B 1 113 ? 5.023 19.502 15.053 1.00 17.88 112 PRO B C 1
ATOM 2115 O O . PRO B 1 113 ? 4.157 20.264 15.568 1.00 18.72 112 PRO B O 1
ATOM 2119 N N . VAL B 1 114 ? 5.868 19.868 14.090 1.00 15.32 113 VAL B N 1
ATOM 2120 C CA . VAL B 1 114 ? 5.833 21.185 13.490 1.00 14.37 113 VAL B CA 1
ATOM 2121 C C . VAL B 1 114 ? 5.322 21.069 12.032 1.00 14.24 113 VAL B C 1
ATOM 2122 O O . VAL B 1 114 ? 5.281 19.973 11.427 1.00 12.89 113 VAL B O 1
ATOM 2126 N N . ASP B 1 115 ? 4.985 22.241 11.515 1.00 14.00 114 ASP B N 1
ATOM 2127 C CA . ASP B 1 115 ? 4.563 22.410 10.111 1.00 15.10 114 ASP B CA 1
ATOM 2128 C C . ASP B 1 115 ? 5.665 22.848 9.183 1.00 15.60 114 ASP B C 1
ATOM 2129 O O . ASP B 1 115 ? 5.532 22.687 7.966 1.00 16.76 114 ASP B O 1
ATOM 2134 N N . LEU B 1 116 ? 6.741 23.418 9.730 1.00 15.86 115 LEU B N 1
ATOM 2135 C CA . LEU B 1 116 ? 7.825 23.947 8.920 1.00 14.84 115 LEU B CA 1
ATOM 2136 C C . LEU B 1 116 ? 9.161 23.714 9.668 1.00 15.35 115 LEU B C 1
ATOM 2137 O O . LEU B 1 116 ? 9.300 24.142 10.823 1.00 14.54 115 LEU B O 1
ATOM 2142 N N . VAL B 1 117 ? 10.117 23.047 9.000 1.00 14.48 116 VAL B N 1
ATOM 2143 C CA . VAL B 1 117 ? 11.443 22.859 9.553 1.00 13.21 116 VAL B CA 1
ATOM 2144 C C . VAL B 1 117 ? 12.444 23.709 8.718 1.00 13.69 116 VAL B C 1
ATOM 2145 O O . VAL B 1 117 ? 12.455 23.639 7.459 1.00 13.48 116 VAL B O 1
ATOM 2149 N N . LEU B 1 118 ? 13.217 24.560 9.375 1.00 12.58 117 LEU B N 1
ATOM 2150 C CA . LEU B 1 118 ? 14.262 25.389 8.731 1.00 12.08 117 LEU B CA 1
ATOM 2151 C C . LEU B 1 118 ? 15.567 24.976 9.263 1.00 11.23 117 LEU B C 1
ATOM 2152 O O . LEU B 1 118 ? 15.690 24.770 10.481 1.00 11.52 117 LEU B O 1
ATOM 2157 N N . ALA B 1 119 ? 16.553 24.784 8.402 1.00 11.48 118 ALA B N 1
ATOM 2158 C CA . ALA B 1 119 ? 17.829 24.317 8.858 1.00 12.77 118 ALA B CA 1
ATOM 2159 C C . ALA B 1 119 ? 18.964 24.881 8.000 1.00 14.81 118 ALA B C 1
ATOM 2160 O O . ALA B 1 119 ? 18.924 24.794 6.771 1.00 13.26 118 ALA B O 1
ATOM 2162 N N . ASP B 1 120 ? 19.922 25.524 8.653 1.00 17.20 119 ASP B N 1
ATOM 2163 C CA . ASP B 1 120 ? 21.138 26.029 7.995 1.00 19.33 119 ASP B CA 1
ATOM 2164 C C . ASP B 1 120 ? 22.376 25.460 8.682 1.00 20.39 119 ASP B C 1
ATOM 2165 O O . ASP B 1 120 ? 23.003 26.116 9.532 1.00 19.90 119 ASP B O 1
ATOM 2170 N N . PRO B 1 121 ? 22.689 24.183 8.402 1.00 20.30 120 PRO B N 1
ATOM 2171 C CA . PRO B 1 121 ? 23.752 23.529 9.197 1.00 22.11 120 PRO B CA 1
ATOM 2172 C C . PRO B 1 121 ? 25.142 24.231 9.031 1.00 26.22 120 PRO B C 1
ATOM 2173 O O . PRO B 1 121 ? 25.346 24.873 8.015 1.00 26.16 120 PRO B O 1
ATOM 2177 N N . PRO B 1 122 ? 26.047 24.169 10.031 1.00 30.51 121 PRO B N 1
ATOM 2178 C CA . PRO B 1 122 ? 27.417 24.699 9.762 1.00 33.22 121 PRO B CA 1
ATOM 2179 C C . PRO B 1 122 ? 28.169 24.012 8.599 1.00 32.40 121 PRO B C 1
ATOM 2180 O O . PRO B 1 122 ? 27.844 22.861 8.201 1.00 30.84 121 PRO B O 1
ATOM 2184 N N . TYR B 1 123 ? 29.162 24.714 8.031 1.00 36.81 122 TYR B N 1
ATOM 2185 C CA . TYR B 1 123 ? 29.944 24.172 6.865 1.00 36.60 122 TYR B CA 1
ATOM 2186 C C . TYR B 1 123 ? 30.506 22.759 7.163 1.00 38.40 122 TYR B C 1
ATOM 2187 O O . TYR B 1 123 ? 30.467 21.859 6.323 1.00 42.43 122 TYR B O 1
ATOM 2188 N N . ASN B 1 124 ? 30.992 22.551 8.373 1.00 37.40 123 ASN B N 1
ATOM 2189 C CA . ASN B 1 124 ? 31.616 21.266 8.758 1.00 42.46 123 ASN B CA 1
ATOM 2190 C C . ASN B 1 124 ? 30.670 20.059 8.983 1.00 39.52 123 ASN B C 1
ATOM 2191 O O . ASN B 1 124 ? 31.138 19.026 9.500 1.00 34.71 123 ASN B O 1
ATOM 2196 N N . VAL B 1 125 ? 29.368 20.193 8.667 1.00 33.46 124 VAL B N 1
ATOM 2197 C CA . VAL B 1 125 ? 28.402 19.097 8.838 1.00 29.69 124 VAL B CA 1
ATOM 2198 C C . VAL B 1 125 ? 28.196 18.472 7.480 1.00 26.66 124 VAL B C 1
ATOM 2199 O O . VAL B 1 125 ? 27.791 19.154 6.523 1.00 26.54 124 VAL B O 1
ATOM 2203 N N . ASP B 1 126 ? 28.505 17.186 7.363 1.00 29.56 125 ASP B N 1
ATOM 2204 C CA . ASP B 1 126 ? 28.368 16.487 6.058 1.00 28.46 125 ASP B CA 1
ATOM 2205 C C . ASP B 1 126 ? 26.918 16.243 5.624 1.00 26.78 125 ASP B C 1
ATOM 2206 O O . ASP B 1 126 ? 26.028 16.018 6.465 1.00 22.56 125 ASP B O 1
ATOM 2211 N N . SER B 1 127 ? 26.705 16.188 4.310 1.00 21.77 126 SER B N 1
ATOM 2212 C CA . SER B 1 127 ? 25.379 16.033 3.764 1.00 20.81 126 SER B CA 1
ATOM 2213 C C . SER B 1 127 ? 24.781 14.714 4.176 1.00 19.80 126 SER B C 1
ATOM 2214 O O . SER B 1 127 ? 23.624 14.673 4.436 1.00 18.10 126 SER B O 1
ATOM 2217 N N . ALA B 1 128 ? 25.576 13.652 4.212 1.00 18.80 127 ALA B N 1
ATOM 2218 C CA . ALA B 1 128 ? 25.133 12.361 4.747 1.00 18.82 127 ALA B CA 1
ATOM 2219 C C . ALA B 1 128 ? 24.627 12.390 6.212 1.00 17.23 127 ALA B C 1
ATOM 2220 O O . ALA B 1 128 ? 23.678 11.656 6.538 1.00 18.43 127 ALA B O 1
ATOM 2222 N N . ASP B 1 129 ? 25.210 13.239 7.059 1.00 15.76 128 ASP B N 1
ATOM 2223 C CA . ASP B 1 129 ? 24.699 13.446 8.435 1.00 18.20 128 ASP B CA 1
ATOM 2224 C C . ASP B 1 129 ? 23.437 14.273 8.439 1.00 17.58 128 ASP B C 1
ATOM 2225 O O . ASP B 1 129 ? 22.483 13.928 9.134 1.00 15.94 128 ASP B O 1
ATOM 2230 N N . VAL B 1 130 ? 23.369 15.310 7.579 1.00 16.46 129 VAL B N 1
ATOM 2231 C CA . VAL B 1 130 ? 22.072 15.978 7.358 1.00 15.42 129 VAL B CA 1
ATOM 2232 C C . VAL B 1 130 ? 20.979 14.985 6.894 1.00 15.42 129 VAL B C 1
ATOM 2233 O O . VAL B 1 130 ? 19.825 15.094 7.346 1.00 13.69 129 VAL B O 1
ATOM 2237 N N . ASP B 1 131 ? 21.313 14.068 5.959 1.00 15.75 130 ASP B N 1
ATOM 2238 C CA . ASP B 1 131 ? 20.364 13.078 5.446 1.00 16.28 130 ASP B CA 1
ATOM 2239 C C . ASP B 1 131 ? 19.745 12.257 6.603 1.00 14.79 130 ASP B C 1
ATOM 2240 O O . ASP B 1 131 ? 18.512 11.923 6.625 1.00 14.15 130 ASP B O 1
ATOM 2245 N N . ALA B 1 132 ? 20.599 11.879 7.532 1.00 13.72 131 ALA B N 1
ATOM 2246 C CA . ALA B 1 132 ? 20.148 11.095 8.672 1.00 13.70 131 ALA B CA 1
ATOM 2247 C C . ALA B 1 132 ? 19.212 11.915 9.602 1.00 13.03 131 ALA B C 1
ATOM 2248 O O . ALA B 1 132 ? 18.259 11.393 10.125 1.00 14.40 131 ALA B O 1
ATOM 2250 N N . ILE B 1 133 ? 19.493 13.214 9.743 1.00 14.37 132 ILE B N 1
ATOM 2251 C CA . ILE B 1 133 ? 18.598 14.159 10.415 1.00 15.15 132 ILE B CA 1
ATOM 2252 C C . ILE B 1 133 ? 17.257 14.223 9.728 1.00 15.13 132 ILE B C 1
ATOM 2253 O O . ILE B 1 133 ? 16.197 14.234 10.391 1.00 14.59 132 ILE B O 1
ATOM 2258 N N . LEU B 1 134 ? 17.279 14.303 8.387 1.00 15.41 133 LEU B N 1
ATOM 2259 C CA . LEU B 1 134 ? 16.016 14.347 7.613 1.00 16.45 133 LEU B CA 1
ATOM 2260 C C . LEU B 1 134 ? 15.175 13.104 7.851 1.00 16.20 133 LEU B C 1
ATOM 2261 O O . LEU B 1 134 ? 13.958 13.255 8.041 1.00 14.36 133 LEU B O 1
ATOM 2266 N N . ALA B 1 135 ? 15.819 11.916 7.888 1.00 14.28 134 ALA B N 1
ATOM 2267 C CA . ALA B 1 135 ? 15.105 10.660 8.248 1.00 14.82 134 ALA B CA 1
ATOM 2268 C C . ALA B 1 135 ? 14.479 10.747 9.641 1.00 15.86 134 ALA B C 1
ATOM 2269 O O . ALA B 1 135 ? 13.265 10.475 9.814 1.00 15.65 134 ALA B O 1
ATOM 2271 N N . ALA B 1 136 ? 15.309 11.174 10.603 1.00 15.26 135 ALA B N 1
ATOM 2272 C CA . ALA B 1 136 ? 14.943 11.330 11.988 1.00 14.91 135 ALA B CA 1
ATOM 2273 C C . ALA B 1 136 ? 13.748 12.264 12.131 1.00 16.59 135 ALA B C 1
ATOM 2274 O O . ALA B 1 136 ? 12.833 11.950 12.922 1.00 15.18 135 ALA B O 1
ATOM 2276 N N . LEU B 1 137 ? 13.718 13.362 11.363 1.00 15.06 136 LEU B N 1
ATOM 2277 C CA . LEU B 1 137 ? 12.562 14.299 11.406 1.00 16.06 136 LEU B CA 1
ATOM 2278 C C . LEU B 1 137 ? 11.241 13.644 11.100 1.00 17.11 136 LEU B C 1
ATOM 2279 O O . LEU B 1 137 ? 10.246 13.903 11.801 1.00 17.11 136 LEU B O 1
ATOM 2284 N N . GLY B 1 138 ? 11.237 12.762 10.096 1.00 18.37 137 GLY B N 1
ATOM 2285 C CA . GLY B 1 138 ? 10.068 11.982 9.769 1.00 20.21 137 GLY B CA 1
ATOM 2286 C C . GLY B 1 138 ? 9.641 10.959 10.806 1.00 21.40 137 GLY B C 1
ATOM 2287 O O . GLY B 1 138 ? 8.471 10.754 10.975 1.00 24.73 137 GLY B O 1
ATOM 2288 N N . THR B 1 139 ? 10.563 10.257 11.457 1.00 19.66 138 THR B N 1
ATOM 2289 C CA . THR B 1 139 ? 10.188 9.116 12.302 1.00 18.58 138 THR B CA 1
ATOM 2290 C C . THR B 1 139 ? 10.003 9.422 13.790 1.00 20.34 138 THR B C 1
ATOM 2291 O O . THR B 1 139 ? 9.408 8.603 14.497 1.00 23.44 138 THR B O 1
ATOM 2295 N N . ASN B 1 140 ? 10.521 10.566 14.263 1.00 17.77 139 ASN B N 1
ATOM 2296 C CA . ASN B 1 140 ? 10.688 10.797 15.684 1.00 16.77 139 ASN B CA 1
ATOM 2297 C C . ASN B 1 140 ? 9.734 11.834 16.270 1.00 16.36 139 ASN B C 1
ATOM 2298 O O . ASN B 1 140 ? 9.976 12.315 17.401 1.00 16.29 139 ASN B O 1
ATOM 2303 N N . GLY B 1 141 ? 8.667 12.175 15.522 1.00 15.81 140 GLY B N 1
ATOM 2304 C CA . GLY B 1 141 ? 7.586 13.028 16.024 1.00 16.46 140 GLY B CA 1
ATOM 2305 C C . GLY B 1 141 ? 7.634 14.456 15.567 1.00 16.06 140 GLY B C 1
ATOM 2306 O O . GLY B 1 141 ? 6.686 15.168 15.796 1.00 17.23 140 GLY B O 1
ATOM 2307 N N . TRP B 1 142 ? 8.716 14.878 14.891 1.00 15.98 141 TRP B N 1
ATOM 2308 C CA . TRP B 1 142 ? 8.852 16.286 14.485 1.00 17.06 141 TRP B CA 1
ATOM 2309 C C . TRP B 1 142 ? 7.935 16.749 13.351 1.00 16.42 141 TRP B C 1
ATOM 2310 O O . TRP B 1 142 ? 7.658 17.947 13.216 1.00 16.21 141 TRP B O 1
ATOM 2321 N N . THR B 1 143 ? 7.426 15.828 12.576 1.00 17.39 142 THR B N 1
ATOM 2322 C CA . THR B 1 143 ? 6.686 16.162 11.359 1.00 20.15 142 THR B CA 1
ATOM 2323 C C . THR B 1 143 ? 5.307 15.510 11.370 1.00 22.46 142 THR B C 1
ATOM 2324 O O . THR B 1 143 ? 4.999 14.629 12.199 1.00 20.81 142 THR B O 1
ATOM 2328 N N . ARG B 1 144 ? 4.461 16.021 10.494 1.00 20.96 143 ARG B N 1
ATOM 2329 C CA . ARG B 1 144 ? 3.169 15.439 10.255 1.00 24.75 143 ARG B CA 1
ATOM 2330 C C . ARG B 1 144 ? 2.912 15.615 8.748 1.00 27.58 143 ARG B C 1
ATOM 2331 O O . ARG B 1 144 ? 3.736 16.228 8.034 1.00 20.22 143 ARG B O 1
ATOM 2339 N N . GLU B 1 145 ? 1.786 15.086 8.262 1.00 29.62 144 GLU B N 1
ATOM 2340 C CA . GLU B 1 145 ? 1.417 15.254 6.839 1.00 35.23 144 GLU B CA 1
ATOM 2341 C C . GLU B 1 145 ? 1.382 16.742 6.486 1.00 31.11 144 GLU B C 1
ATOM 2342 O O . GLU B 1 145 ? 0.749 17.536 7.156 1.00 34.56 144 GLU B O 1
ATOM 2348 N N . GLY B 1 146 ? 2.114 17.141 5.453 1.00 28.01 145 GLY B N 1
ATOM 2349 C CA . GLY B 1 146 ? 2.135 18.558 5.076 1.00 23.93 145 GLY B CA 1
ATOM 2350 C C . GLY B 1 146 ? 3.332 19.332 5.573 1.00 20.93 145 GLY B C 1
ATOM 2351 O O . GLY B 1 146 ? 3.561 20.431 5.111 1.00 18.83 145 GLY B O 1
ATOM 2352 N N . THR B 1 147 ? 4.097 18.796 6.531 1.00 18.62 146 THR B N 1
ATOM 2353 C CA . THR B 1 147 ? 5.220 19.533 7.047 1.00 17.53 146 THR B CA 1
ATOM 2354 C C . THR B 1 147 ? 6.211 19.809 5.906 1.00 18.14 146 THR B C 1
ATOM 2355 O O . THR B 1 147 ? 6.549 18.858 5.152 1.00 16.84 146 THR B O 1
ATOM 2359 N N . VAL B 1 148 ? 6.654 21.075 5.820 1.00 16.23 147 VAL B N 1
ATOM 2360 C CA . VAL B 1 148 ? 7.657 21.563 4.876 1.00 17.16 147 VAL B CA 1
ATOM 2361 C C . VAL B 1 148 ? 9.049 21.604 5.538 1.00 17.22 147 VAL B C 1
ATOM 2362 O O . VAL B 1 148 ? 9.180 22.033 6.698 1.00 17.14 147 VAL B O 1
ATOM 2366 N N . ALA B 1 149 ? 10.073 21.124 4.826 1.00 15.04 148 ALA B N 1
ATOM 2367 C CA . ALA B 1 149 ? 11.444 21.181 5.319 1.00 14.68 148 ALA B CA 1
ATOM 2368 C C . ALA B 1 149 ? 12.281 21.902 4.316 1.00 14.91 148 ALA B C 1
ATOM 2369 O O . ALA B 1 149 ? 12.087 21.725 3.114 1.00 15.57 148 ALA B O 1
ATOM 2371 N N . VAL B 1 150 ? 13.164 22.766 4.813 1.00 14.06 149 VAL B N 1
ATOM 2372 C CA . VAL B 1 150 ? 13.970 23.653 3.992 1.00 14.72 149 VAL B CA 1
ATOM 2373 C C . VAL B 1 150 ? 15.386 23.637 4.561 1.00 13.11 149 VAL B C 1
ATOM 2374 O O . VAL B 1 150 ? 15.568 23.864 5.775 1.00 11.78 149 VAL B O 1
ATOM 2378 N N . VAL B 1 151 ? 16.366 23.283 3.730 1.00 12.09 150 VAL B N 1
ATOM 2379 C CA . VAL B 1 151 ? 17.733 23.167 4.179 1.00 11.58 150 VAL B CA 1
ATOM 2380 C C . VAL B 1 151 ? 18.587 24.081 3.253 1.00 12.52 150 VAL B C 1
ATOM 2381 O O . VAL B 1 151 ? 18.559 23.947 1.995 1.00 12.84 150 VAL B O 1
ATOM 2385 N N . GLU B 1 152 ? 19.359 24.947 3.867 1.00 13.51 151 GLU B N 1
ATOM 2386 C CA . GLU B 1 152 ? 20.224 25.895 3.203 1.00 15.26 151 GLU B CA 1
ATOM 2387 C C . GLU B 1 152 ? 21.595 25.324 3.266 1.00 15.21 151 GLU B C 1
ATOM 2388 O O . GLU B 1 152 ? 22.070 24.974 4.351 1.00 18.71 151 GLU B O 1
ATOM 2394 N N . ARG B 1 153 ? 22.244 25.172 2.125 1.00 15.05 152 ARG B N 1
ATOM 2395 C CA . ARG B 1 153 ? 23.646 24.631 2.072 1.00 17.37 152 ARG B CA 1
ATOM 2396 C C . ARG B 1 153 ? 24.534 25.372 1.012 1.00 17.95 152 ARG B C 1
ATOM 2397 O O . ARG B 1 153 ? 24.043 25.722 -0.058 1.00 16.40 152 ARG B O 1
ATOM 2405 N N . ALA B 1 154 ? 25.839 25.510 1.267 1.00 19.70 153 ALA B N 1
ATOM 2406 C CA . ALA B 1 154 ? 26.771 25.908 0.188 1.00 21.45 153 ALA B CA 1
ATOM 2407 C C . ALA B 1 154 ? 26.700 24.939 -1.014 1.00 21.01 153 ALA B C 1
ATOM 2408 O O . ALA B 1 154 ? 26.483 23.709 -0.862 1.00 19.41 153 ALA B O 1
ATOM 2410 N N . THR B 1 155 ? 26.804 25.484 -2.229 1.00 21.87 154 THR B N 1
ATOM 2411 C CA . THR B 1 155 ? 26.716 24.651 -3.443 1.00 20.58 154 THR B CA 1
ATOM 2412 C C . THR B 1 155 ? 27.855 23.647 -3.568 1.00 21.78 154 THR B C 1
ATOM 2413 O O . THR B 1 155 ? 27.671 22.631 -4.248 1.00 24.93 154 THR B O 1
ATOM 2417 N N . THR B 1 156 ? 28.988 23.871 -2.895 1.00 26.87 155 THR B N 1
ATOM 2418 C CA . THR B 1 156 ? 30.082 22.856 -2.819 1.00 28.55 155 THR B CA 1
ATOM 2419 C C . THR B 1 156 ? 29.747 21.608 -1.985 1.00 31.37 155 THR B C 1
ATOM 2420 O O . THR B 1 156 ? 30.291 20.531 -2.244 1.00 27.98 155 THR B O 1
ATOM 2424 N N . CYS B 1 157 ? 28.834 21.728 -1.014 1.00 29.82 156 CYS B N 1
ATOM 2425 C CA . CYS B 1 157 ? 28.280 20.540 -0.312 1.00 28.99 156 CYS B CA 1
ATOM 2426 C C . CYS B 1 157 ? 27.557 19.611 -1.308 1.00 26.35 156 CYS B C 1
ATOM 2427 O O . CYS B 1 157 ? 26.915 20.059 -2.230 1.00 26.31 156 CYS B O 1
ATOM 2430 N N . ALA B 1 158 ? 27.673 18.306 -1.117 1.00 27.40 157 ALA B N 1
ATOM 2431 C CA . ALA B 1 158 ? 26.922 17.345 -1.893 1.00 25.95 157 ALA B CA 1
ATOM 2432 C C . ALA B 1 158 ? 25.430 17.497 -1.649 1.00 28.00 157 ALA B C 1
ATOM 2433 O O . ALA B 1 158 ? 25.001 17.887 -0.534 1.00 23.76 157 ALA B O 1
ATOM 2435 N N . PRO B 1 159 ? 24.627 17.179 -2.647 1.00 26.80 158 PRO B N 1
ATOM 2436 C CA . PRO B 1 159 ? 23.204 17.311 -2.416 1.00 26.04 158 PRO B CA 1
ATOM 2437 C C . PRO B 1 159 ? 22.656 16.306 -1.397 1.00 24.00 158 PRO B C 1
ATOM 2438 O O . PRO B 1 159 ? 23.265 15.261 -1.130 1.00 22.34 158 PRO B O 1
ATOM 2442 N N . LEU B 1 160 ? 21.521 16.666 -0.828 1.00 22.27 159 LEU B N 1
ATOM 2443 C CA . LEU B 1 160 ? 20.833 15.868 0.164 1.00 24.60 159 LEU B CA 1
ATOM 2444 C C . LEU B 1 160 ? 20.166 14.706 -0.510 1.00 26.74 159 LEU B C 1
ATOM 2445 O O . LEU B 1 160 ? 19.886 14.754 -1.715 1.00 26.83 159 LEU B O 1
ATOM 2450 N N . THR B 1 161 ? 19.970 13.660 0.276 1.00 25.35 160 THR B N 1
ATOM 2451 C CA . THR B 1 161 ? 19.173 12.531 -0.087 1.00 26.31 160 THR B CA 1
ATOM 2452 C C . THR B 1 161 ? 17.939 12.558 0.800 1.00 26.10 160 THR B C 1
ATOM 2453 O O . THR B 1 161 ? 18.005 12.333 2.009 1.00 24.37 160 THR B O 1
ATOM 2457 N N . TRP B 1 162 ? 16.804 12.882 0.224 1.00 23.14 161 TRP B N 1
ATOM 2458 C CA . TRP B 1 162 ? 15.597 12.971 0.986 1.00 23.95 161 TRP B CA 1
ATOM 2459 C C . TRP B 1 162 ? 15.007 11.588 1.194 1.00 27.72 161 TRP B C 1
ATOM 2460 O O . TRP B 1 162 ? 15.045 10.770 0.292 1.00 30.14 161 TRP B O 1
ATOM 2471 N N . PRO B 1 163 ? 14.506 11.326 2.385 1.00 28.64 162 PRO B N 1
ATOM 2472 C CA . PRO B 1 163 ? 13.873 10.051 2.665 1.00 30.67 162 PRO B CA 1
ATOM 2473 C C . PRO B 1 163 ? 12.494 9.808 2.052 1.00 31.40 162 PRO B C 1
ATOM 2474 O O . PRO B 1 163 ? 11.793 10.724 1.543 1.00 25.52 162 PRO B O 1
ATOM 2478 N N . GLU B 1 164 ? 12.111 8.540 2.133 1.00 36.10 163 GLU B N 1
ATOM 2479 C CA . GLU B 1 164 ? 10.802 8.181 2.693 1.00 42.99 163 GLU B CA 1
ATOM 2480 C C . GLU B 1 164 ? 9.701 8.767 1.879 1.00 41.27 163 GLU B C 1
ATOM 2481 O O . GLU B 1 164 ? 9.685 8.573 0.694 1.00 57.01 163 GLU B O 1
ATOM 2487 N N . GLY B 1 165 ? 8.787 9.483 2.504 1.00 39.26 164 GLY B N 1
ATOM 2488 C CA . GLY B 1 165 ? 7.630 9.987 1.847 1.00 38.18 164 GLY B CA 1
ATOM 2489 C C . GLY B 1 165 ? 7.758 11.492 1.867 1.00 34.68 164 GLY B C 1
ATOM 2490 O O . GLY B 1 165 ? 6.855 12.196 2.306 1.00 40.30 164 GLY B O 1
ATOM 2491 N N . TRP B 1 166 ? 8.898 11.981 1.394 1.00 30.62 165 TRP B N 1
ATOM 2492 C CA . TRP B 1 166 ? 9.065 13.398 1.077 1.00 26.40 165 TRP B CA 1
ATOM 2493 C C . TRP B 1 166 ? 9.002 13.632 -0.451 1.00 26.81 165 TRP B C 1
ATOM 2494 O O . TRP B 1 166 ? 9.665 12.937 -1.216 1.00 28.48 165 TRP B O 1
ATOM 2505 N N . ARG B 1 167 ? 8.163 14.574 -0.870 1.00 23.74 166 ARG B N 1
ATOM 2506 C CA . ARG B 1 167 ? 8.131 15.055 -2.195 1.00 26.29 166 ARG B CA 1
ATOM 2507 C C . ARG B 1 167 ? 9.018 16.329 -2.231 1.00 24.37 166 ARG B C 1
ATOM 2508 O O . ARG B 1 167 ? 8.757 17.314 -1.536 1.00 18.80 166 ARG B O 1
ATOM 2516 N N . ARG B 1 168 ? 10.058 16.269 -3.043 1.00 22.77 167 ARG B N 1
ATOM 2517 C CA . ARG B 1 168 ? 10.935 17.404 -3.225 1.00 23.57 167 ARG B CA 1
ATOM 2518 C C . ARG B 1 168 ? 10.293 18.471 -4.068 1.00 22.56 167 ARG B C 1
ATOM 2519 O O . ARG B 1 168 ? 9.685 18.140 -5.067 1.00 22.11 167 ARG B O 1
ATOM 2527 N N . TRP B 1 169 ? 10.476 19.729 -3.688 1.00 18.46 168 TRP B N 1
ATOM 2528 C CA . TRP B 1 169 ? 10.142 20.852 -4.485 1.00 18.87 168 TRP B CA 1
ATOM 2529 C C . TRP B 1 169 ? 11.343 21.216 -5.372 1.00 18.11 168 TRP B C 1
ATOM 2530 O O . TRP B 1 169 ? 12.408 20.680 -5.210 1.00 15.18 168 TRP B O 1
ATOM 2541 N N . PRO B 1 170 ? 11.143 22.124 -6.338 1.00 19.76 169 PRO B N 1
ATOM 2542 C CA . PRO B 1 170 ? 12.265 22.466 -7.205 1.00 19.58 169 PRO B CA 1
ATOM 2543 C C . PRO B 1 170 ? 13.408 23.121 -6.440 1.00 20.63 169 PRO B C 1
ATOM 2544 O O . PRO B 1 170 ? 13.210 24.018 -5.583 1.00 20.42 169 PRO B O 1
ATOM 2548 N N . GLN B 1 171 ? 14.600 22.658 -6.771 1.00 19.38 170 GLN B N 1
ATOM 2549 C CA . GLN B 1 171 ? 15.793 23.147 -6.156 1.00 19.35 170 GLN B CA 1
ATOM 2550 C C . GLN B 1 171 ? 16.181 24.551 -6.648 1.00 18.21 170 GLN B C 1
ATOM 2551 O O . GLN B 1 171 ? 16.076 24.830 -7.817 1.00 16.67 170 GLN B O 1
ATOM 2557 N N . ARG B 1 172 ? 16.584 25.420 -5.729 1.00 17.35 171 ARG B N 1
ATOM 2558 C CA . ARG B 1 172 ? 16.955 26.782 -6.090 1.00 18.69 171 ARG B CA 1
ATOM 2559 C C . ARG B 1 172 ? 18.387 27.098 -5.687 1.00 19.52 171 ARG B C 1
ATOM 2560 O O . ARG B 1 172 ? 18.888 26.589 -4.685 1.00 18.39 171 ARG B O 1
ATOM 2568 N N . VAL B 1 173 ? 19.042 27.942 -6.476 1.00 18.85 172 VAL B N 1
ATOM 2569 C CA . VAL B 1 173 ? 20.431 28.329 -6.191 1.00 19.86 172 VAL B CA 1
ATOM 2570 C C . VAL B 1 173 ? 20.520 29.827 -6.279 1.00 21.75 172 VAL B C 1
ATOM 2571 O O . VAL B 1 173 ? 19.796 30.448 -7.066 1.00 22.03 172 VAL B O 1
ATOM 2575 N N . TYR B 1 174 ? 21.383 30.421 -5.465 1.00 23.96 173 TYR B N 1
ATOM 2576 C CA . TYR B 1 174 ? 21.451 31.866 -5.239 1.00 27.14 173 TYR B CA 1
ATOM 2577 C C . TYR B 1 174 ? 22.905 32.097 -4.956 1.00 31.59 173 TYR B C 1
ATOM 2578 O O . TYR B 1 174 ? 23.358 31.791 -3.863 1.00 37.14 173 TYR B O 1
ATOM 2587 N N . GLY B 1 175 ? 23.648 32.567 -5.931 1.00 30.69 174 GLY B N 1
ATOM 2588 C CA . GLY B 1 175 ? 25.084 32.719 -5.780 1.00 34.12 174 GLY B CA 1
ATOM 2589 C C . GLY B 1 175 ? 25.637 31.345 -5.530 1.00 35.63 174 GLY B C 1
ATOM 2590 O O . GLY B 1 175 ? 25.244 30.411 -6.242 1.00 31.83 174 GLY B O 1
ATOM 2591 N N . ASP B 1 176 ? 26.426 31.235 -4.449 1.00 32.45 175 ASP B N 1
ATOM 2592 C CA . ASP B 1 176 ? 27.012 29.966 -3.967 1.00 32.99 175 ASP B CA 1
ATOM 2593 C C . ASP B 1 176 ? 26.230 29.210 -2.857 1.00 25.89 175 ASP B C 1
ATOM 2594 O O . ASP B 1 176 ? 26.784 28.343 -2.178 1.00 24.33 175 ASP B O 1
ATOM 2599 N N . THR B 1 177 ? 24.944 29.497 -2.745 1.00 23.00 176 THR B N 1
ATOM 2600 C CA . THR B 1 177 ? 24.040 28.785 -1.822 1.00 21.31 176 THR B CA 1
ATOM 2601 C C . THR B 1 177 ? 22.973 28.086 -2.596 1.00 18.99 176 THR B C 1
ATOM 2602 O O . THR B 1 177 ? 22.390 28.666 -3.498 1.00 18.15 176 THR B O 1
ATOM 2606 N N . ARG B 1 178 ? 22.631 26.895 -2.125 1.00 17.74 177 ARG B N 1
ATOM 2607 C CA . ARG B 1 178 ? 21.494 26.130 -2.620 1.00 16.73 177 ARG B CA 1
ATOM 2608 C C . ARG B 1 178 ? 20.398 26.030 -1.527 1.00 16.39 177 ARG B C 1
ATOM 2609 O O . ARG B 1 178 ? 20.703 25.908 -0.330 1.00 16.49 177 ARG B O 1
ATOM 2617 N N . LEU B 1 179 ? 19.133 26.048 -1.943 1.00 15.71 178 LEU B N 1
ATOM 2618 C CA . LEU B 1 179 ? 18.014 25.720 -1.062 1.00 15.23 178 LEU B CA 1
ATOM 2619 C C . LEU B 1 179 ? 17.370 24.452 -1.561 1.00 14.64 178 LEU B C 1
ATOM 2620 O O . LEU B 1 179 ? 17.013 24.377 -2.768 1.00 13.95 178 LEU B O 1
ATOM 2625 N N . GLU B 1 180 ? 17.323 23.441 -0.666 1.00 13.77 179 GLU B N 1
ATOM 2626 C CA . GLU B 1 180 ? 16.569 22.203 -0.868 1.00 15.79 179 GLU B CA 1
ATOM 2627 C C . GLU B 1 180 ? 15.311 22.250 -0.035 1.00 14.71 179 GLU B C 1
ATOM 2628 O O . GLU B 1 180 ? 15.386 22.508 1.145 1.00 15.02 179 GLU B O 1
ATOM 2634 N N . LEU B 1 181 ? 14.156 22.081 -0.661 1.00 14.35 180 LEU B N 1
ATOM 2635 C CA . LEU B 1 181 ? 12.842 22.216 -0.007 1.00 15.08 180 LEU B CA 1
ATOM 2636 C C . LEU B 1 181 ? 12.112 20.939 -0.273 1.00 15.40 180 LEU B C 1
ATOM 2637 O O . LEU B 1 181 ? 12.275 20.364 -1.349 1.00 18.50 180 LEU B O 1
ATOM 2642 N N . ALA B 1 182 ? 11.364 20.435 0.700 1.00 15.16 181 ALA B N 1
ATOM 2643 C CA . ALA B 1 182 ? 10.506 19.274 0.460 1.00 14.62 181 ALA B CA 1
ATOM 2644 C C . ALA B 1 182 ? 9.324 19.267 1.395 1.00 16.13 181 ALA B C 1
ATOM 2645 O O . ALA B 1 182 ? 9.343 19.990 2.391 1.00 15.12 181 ALA B O 1
ATOM 2647 N N . GLU B 1 183 ? 8.332 18.419 1.116 1.00 17.48 182 GLU B N 1
ATOM 2648 C CA . GLU B 1 183 ? 7.147 18.284 1.975 1.00 21.51 182 GLU B CA 1
ATOM 2649 C C . GLU B 1 183 ? 6.796 16.847 2.256 1.00 25.68 182 GLU B C 1
ATOM 2650 O O . GLU B 1 183 ? 6.933 15.996 1.364 1.00 25.27 182 GLU B O 1
ATOM 2656 N N . ARG B 1 184 ? 6.358 16.592 3.498 1.00 27.02 183 ARG B N 1
ATOM 2657 C CA . ARG B 1 184 ? 6.083 15.240 3.990 1.00 30.68 183 ARG B CA 1
ATOM 2658 C C . ARG B 1 184 ? 4.746 14.795 3.354 1.00 34.15 183 ARG B C 1
ATOM 2659 O O . ARG B 1 184 ? 3.739 15.504 3.467 1.00 33.65 183 ARG B O 1
ATOM 2667 N N . LEU B 1 185 ? 4.759 13.647 2.668 1.00 36.99 184 LEU B N 1
ATOM 2668 C CA . LEU B 1 185 ? 3.551 13.022 2.135 1.00 44.60 184 LEU B CA 1
ATOM 2669 C C . LEU B 1 185 ? 2.860 12.246 3.234 1.00 44.30 184 LEU B C 1
ATOM 2670 O O . LEU B 1 185 ? 1.727 12.573 3.535 1.00 53.88 184 LEU B O 1
ATOM 2675 N N . SER C 1 1 ? 21.305 -44.465 47.291 1.00 34.38 0 SER C N 1
ATOM 2676 C CA . SER C 1 1 ? 22.343 -44.103 46.255 1.00 35.62 0 SER C CA 1
ATOM 2677 C C . SER C 1 1 ? 22.907 -42.689 46.512 1.00 32.17 0 SER C C 1
ATOM 2678 O O . SER C 1 1 ? 22.401 -41.961 47.380 1.00 29.56 0 SER C O 1
ATOM 2681 N N . MET C 1 2 ? 23.915 -42.322 45.717 1.00 29.63 1 MET C N 1
ATOM 2682 C CA . MET C 1 2 ? 24.606 -41.015 45.764 1.00 31.08 1 MET C CA 1
ATOM 2683 C C . MET C 1 2 ? 24.502 -40.345 44.399 1.00 30.09 1 MET C C 1
ATOM 2684 O O . MET C 1 2 ? 24.339 -41.057 43.372 1.00 28.19 1 MET C O 1
ATOM 2689 N N . THR C 1 3 ? 24.661 -39.020 44.359 1.00 26.11 2 THR C N 1
ATOM 2690 C CA . THR C 1 3 ? 24.954 -38.312 43.099 1.00 26.87 2 THR C CA 1
ATOM 2691 C C . THR C 1 3 ? 26.108 -37.352 43.394 1.00 28.85 2 THR C C 1
ATOM 2692 O O . THR C 1 3 ? 26.594 -37.333 44.549 1.00 27.55 2 THR C O 1
ATOM 2696 N N . ARG C 1 4 ? 26.599 -36.594 42.403 1.00 28.10 3 ARG C N 1
ATOM 2697 C CA . ARG C 1 4 ? 27.746 -35.647 42.623 1.00 27.00 3 ARG C CA 1
ATOM 2698 C C . ARG C 1 4 ? 27.377 -34.163 42.371 1.00 28.15 3 ARG C C 1
ATOM 2699 O O . ARG C 1 4 ? 26.649 -33.838 41.420 1.00 29.02 3 ARG C O 1
ATOM 2707 N N . ILE C 1 5 ? 27.932 -33.258 43.169 1.00 25.71 4 ILE C N 1
ATOM 2708 C CA . ILE C 1 5 ? 27.837 -31.821 42.864 1.00 25.02 4 ILE C CA 1
ATOM 2709 C C . ILE C 1 5 ? 28.626 -31.656 41.562 1.00 26.44 4 ILE C C 1
ATOM 2710 O O . ILE C 1 5 ? 29.673 -32.293 41.410 1.00 25.85 4 ILE C O 1
ATOM 2715 N N . ILE C 1 6 ? 28.103 -30.844 40.633 1.00 25.38 5 ILE C N 1
ATOM 2716 C CA . ILE C 1 6 ? 28.680 -30.701 39.273 1.00 26.81 5 ILE C CA 1
ATOM 2717 C C . ILE C 1 6 ? 29.798 -29.681 39.265 1.00 26.52 5 ILE C C 1
ATOM 2718 O O . ILE C 1 6 ? 30.963 -29.989 38.919 1.00 27.42 5 ILE C O 1
ATOM 2723 N N . GLY C 1 7 ? 29.465 -28.456 39.621 1.00 22.65 6 GLY C N 1
ATOM 2724 C CA . GLY C 1 7 ? 30.456 -27.408 39.607 1.00 23.55 6 GLY C CA 1
ATOM 2725 C C . GLY C 1 7 ? 30.514 -26.579 40.824 1.00 22.84 6 GLY C C 1
ATOM 2726 O O . GLY C 1 7 ? 29.952 -26.960 41.854 1.00 24.22 6 GLY C O 1
ATOM 2727 N N . GLY C 1 8 ? 31.250 -25.471 40.740 1.00 22.84 7 GLY C N 1
ATOM 2728 C CA . GLY C 1 8 ? 31.549 -24.634 41.912 1.00 24.69 7 GLY C CA 1
ATOM 2729 C C . GLY C 1 8 ? 32.597 -25.192 42.863 1.00 25.58 7 GLY C C 1
ATOM 2730 O O . GLY C 1 8 ? 33.209 -26.193 42.536 1.00 26.33 7 GLY C O 1
ATOM 2731 N N . VAL C 1 9 ? 32.758 -24.584 44.053 1.00 25.53 8 VAL C N 1
ATOM 2732 C CA . VAL C 1 9 ? 33.844 -24.962 45.012 1.00 27.75 8 VAL C CA 1
ATOM 2733 C C . VAL C 1 9 ? 33.752 -26.400 45.532 1.00 28.59 8 VAL C C 1
ATOM 2734 O O . VAL C 1 9 ? 34.772 -26.971 45.852 1.00 29.36 8 VAL C O 1
ATOM 2738 N N . ALA C 1 10 ? 32.550 -26.987 45.580 1.00 24.93 9 ALA C N 1
ATOM 2739 C CA . ALA C 1 10 ? 32.329 -28.395 45.967 1.00 25.28 9 ALA C CA 1
ATOM 2740 C C . ALA C 1 10 ? 32.175 -29.348 44.748 1.00 25.17 9 ALA C C 1
ATOM 2741 O O . ALA C 1 10 ? 31.877 -30.548 44.887 1.00 27.48 9 ALA C O 1
ATOM 2743 N N . GLY C 1 11 ? 32.383 -28.830 43.536 1.00 26.97 10 GLY C N 1
ATOM 2744 C CA . GLY C 1 11 ? 32.303 -29.642 42.300 1.00 26.72 10 GLY C CA 1
ATOM 2745 C C . GLY C 1 11 ? 32.946 -31.021 42.416 1.00 29.36 10 GLY C C 1
ATOM 2746 O O . GLY C 1 11 ? 34.052 -31.167 42.911 1.00 30.92 10 GLY C O 1
ATOM 2747 N N . GLY C 1 12 ? 32.240 -32.042 41.950 1.00 32.07 11 GLY C N 1
ATOM 2748 C CA . GLY C 1 12 ? 32.714 -33.422 42.082 1.00 29.59 11 GLY C CA 1
ATOM 2749 C C . GLY C 1 12 ? 32.584 -34.069 43.452 1.00 32.23 11 GLY C C 1
ATOM 2750 O O . GLY C 1 12 ? 32.946 -35.239 43.610 1.00 31.19 11 GLY C O 1
ATOM 2751 N N . ARG C 1 13 ? 32.021 -33.374 44.442 1.00 33.38 12 ARG C N 1
ATOM 2752 C CA . ARG C 1 13 ? 31.824 -33.995 45.761 1.00 35.04 12 ARG C CA 1
ATOM 2753 C C . ARG C 1 13 ? 30.468 -34.717 45.801 1.00 33.04 12 ARG C C 1
ATOM 2754 O O . ARG C 1 13 ? 29.466 -34.226 45.241 1.00 30.51 12 ARG C O 1
ATOM 2762 N N . ARG C 1 14 ? 30.439 -35.853 46.488 1.00 30.68 13 ARG C N 1
ATOM 2763 C CA . ARG C 1 14 ? 29.251 -36.694 46.567 1.00 31.53 13 ARG C CA 1
ATOM 2764 C C . ARG C 1 14 ? 28.248 -36.333 47.614 1.00 27.98 13 ARG C C 1
ATOM 2765 O O . ARG C 1 14 ? 28.624 -35.946 48.739 1.00 28.39 13 ARG C O 1
ATOM 2773 N N . ILE C 1 15 ? 26.982 -36.590 47.296 1.00 24.84 14 ILE C N 1
ATOM 2774 C CA . ILE C 1 15 ? 25.890 -36.341 48.201 1.00 25.88 14 ILE C CA 1
ATOM 2775 C C . ILE C 1 15 ? 24.877 -37.452 48.107 1.00 24.16 14 ILE C C 1
ATOM 2776 O O . ILE C 1 15 ? 24.719 -38.084 47.056 1.00 22.19 14 ILE C O 1
ATOM 2781 N N . ALA C 1 16 ? 24.183 -37.690 49.216 1.00 22.58 15 ALA C N 1
ATOM 2782 C CA . ALA C 1 16 ? 23.292 -38.838 49.332 1.00 22.94 15 ALA C CA 1
ATOM 2783 C C . ALA C 1 16 ? 21.979 -38.457 48.722 1.00 26.06 15 ALA C C 1
ATOM 2784 O O . ALA C 1 16 ? 21.624 -37.271 48.705 1.00 27.80 15 ALA C O 1
ATOM 2786 N N . VAL C 1 17 ? 21.233 -39.453 48.235 1.00 27.15 16 VAL C N 1
ATOM 2787 C CA . VAL C 1 17 ? 19.925 -39.200 47.670 1.00 29.74 16 VAL C CA 1
ATOM 2788 C C . VAL C 1 17 ? 18.962 -39.998 48.504 1.00 31.54 16 VAL C C 1
ATOM 2789 O O . VAL C 1 17 ? 19.293 -41.093 48.878 1.00 33.74 16 VAL C O 1
ATOM 2793 N N . PRO C 1 18 ? 17.777 -39.436 48.842 1.00 33.85 17 PRO C N 1
ATOM 2794 C CA . PRO C 1 18 ? 16.773 -40.271 49.546 1.00 38.74 17 PRO C CA 1
ATOM 2795 C C . PRO C 1 18 ? 16.228 -41.378 48.619 1.00 47.38 17 PRO C C 1
ATOM 2796 O O . PRO C 1 18 ? 16.748 -41.521 47.519 1.00 41.75 17 PRO C O 1
ATOM 2800 N N . PRO C 1 19 ? 15.237 -42.191 49.071 1.00 63.55 18 PRO C N 1
ATOM 2801 C CA . PRO C 1 19 ? 14.734 -43.283 48.193 1.00 73.14 18 PRO C CA 1
ATOM 2802 C C . PRO C 1 19 ? 14.066 -42.813 46.877 1.00 83.53 18 PRO C C 1
ATOM 2803 O O . PRO C 1 19 ? 12.936 -42.305 46.888 1.00 80.59 18 PRO C O 1
ATOM 2807 N N . ARG C 1 20 ? 14.808 -42.965 45.769 1.00 95.18 19 ARG C N 1
ATOM 2808 C CA . ARG C 1 20 ? 14.380 -42.596 44.398 1.00 99.61 19 ARG C CA 1
ATOM 2809 C C . ARG C 1 20 ? 13.953 -41.108 44.232 1.00 96.07 19 ARG C C 1
ATOM 2810 O O . ARG C 1 20 ? 14.106 -40.316 45.159 1.00 93.39 19 ARG C O 1
ATOM 2818 N N . GLY C 1 21 ? 13.453 -40.727 43.051 1.00 95.05 20 GLY C N 1
ATOM 2819 C CA . GLY C 1 21 ? 13.299 -39.306 42.684 1.00 87.30 20 GLY C CA 1
ATOM 2820 C C . GLY C 1 21 ? 12.371 -38.989 41.513 1.00 82.73 20 GLY C C 1
ATOM 2821 O O . GLY C 1 21 ? 11.445 -38.199 41.702 1.00 77.81 20 GLY C O 1
ATOM 2822 N N . THR C 1 22 ? 12.621 -39.504 40.294 1.00 78.34 21 THR C N 1
ATOM 2823 C CA . THR C 1 22 ? 13.874 -40.210 39.898 1.00 74.76 21 THR C CA 1
ATOM 2824 C C . THR C 1 22 ? 14.770 -39.267 39.077 1.00 68.10 21 THR C C 1
ATOM 2825 O O . THR C 1 22 ? 15.960 -39.118 39.356 1.00 59.32 21 THR C O 1
ATOM 2829 N N . THR C 1 26 ? 18.829 -36.586 36.761 1.00 45.31 25 THR C N 1
ATOM 2830 C CA . THR C 1 26 ? 20.119 -36.788 36.075 1.00 41.95 25 THR C CA 1
ATOM 2831 C C . THR C 1 26 ? 21.124 -35.626 36.200 1.00 39.13 25 THR C C 1
ATOM 2832 O O . THR C 1 26 ? 20.767 -34.460 36.484 1.00 40.84 25 THR C O 1
ATOM 2836 N N . ASP C 1 27 ? 22.382 -35.985 35.981 1.00 35.76 26 ASP C N 1
ATOM 2837 C CA . ASP C 1 27 ? 23.485 -35.051 35.994 1.00 34.55 26 ASP C CA 1
ATOM 2838 C C . ASP C 1 27 ? 23.422 -34.077 34.849 1.00 30.39 26 ASP C C 1
ATOM 2839 O O . ASP C 1 27 ? 23.712 -32.891 35.049 1.00 25.67 26 ASP C O 1
ATOM 2844 N N . ARG C 1 28 ? 23.064 -34.561 33.652 1.00 29.14 27 ARG C N 1
ATOM 2845 C CA . ARG C 1 28 ? 22.837 -33.636 32.539 1.00 28.23 27 ARG C CA 1
ATOM 2846 C C . ARG C 1 28 ? 21.787 -32.564 32.851 1.00 23.52 27 ARG C C 1
ATOM 2847 O O . ARG C 1 28 ? 21.953 -31.413 32.396 1.00 23.42 27 ARG C O 1
ATOM 2855 N N . VAL C 1 29 ? 20.694 -32.957 33.537 1.00 20.31 28 VAL C N 1
ATOM 2856 C CA . VAL C 1 29 ? 19.612 -32.035 33.814 1.00 19.74 28 VAL C CA 1
ATOM 2857 C C . VAL C 1 29 ? 20.092 -30.992 34.779 1.00 20.05 28 VAL C C 1
ATOM 2858 O O . VAL C 1 29 ? 19.950 -29.791 34.491 1.00 19.56 28 VAL C O 1
ATOM 2862 N N . ARG C 1 30 ? 20.748 -31.440 35.854 1.00 20.38 29 ARG C N 1
ATOM 2863 C CA . ARG C 1 30 ? 21.292 -30.478 36.842 1.00 21.31 29 ARG C CA 1
ATOM 2864 C C . ARG C 1 30 ? 22.425 -29.612 36.227 1.00 20.49 29 ARG C C 1
ATOM 2865 O O . ARG C 1 30 ? 22.404 -28.384 36.349 1.00 18.20 29 ARG C O 1
ATOM 2873 N N . GLU C 1 31 ? 23.355 -30.212 35.470 1.00 21.21 30 GLU C N 1
ATOM 2874 C CA . GLU C 1 31 ? 24.411 -29.445 34.787 1.00 20.08 30 GLU C CA 1
ATOM 2875 C C . GLU C 1 31 ? 23.806 -28.390 33.901 1.00 20.14 30 GLU C C 1
ATOM 2876 O O . GLU C 1 31 ? 24.253 -27.228 33.884 1.00 21.21 30 GLU C O 1
ATOM 2882 N N . SER C 1 32 ? 22.813 -28.801 33.117 1.00 19.90 31 SER C N 1
ATOM 2883 C CA . SER C 1 32 ? 22.247 -27.883 32.164 1.00 18.81 31 SER C CA 1
ATOM 2884 C C . SER C 1 32 ? 21.524 -26.769 32.825 1.00 16.90 31 SER C C 1
ATOM 2885 O O . SER C 1 32 ? 21.673 -25.612 32.429 1.00 16.48 31 SER C O 1
ATOM 2888 N N . LEU C 1 33 ? 20.754 -27.110 33.843 1.00 16.28 32 LEU C N 1
ATOM 2889 C CA . LEU C 1 33 ? 20.013 -26.100 34.571 1.00 16.30 32 LEU C CA 1
ATOM 2890 C C . LEU C 1 33 ? 20.939 -24.945 35.001 1.00 14.85 32 LEU C C 1
ATOM 2891 O O . LEU C 1 33 ? 20.662 -23.764 34.751 1.00 14.09 32 LEU C O 1
ATOM 2896 N N . PHE C 1 34 ? 22.039 -25.272 35.627 1.00 15.09 33 PHE C N 1
ATOM 2897 C CA . PHE C 1 34 ? 22.955 -24.261 36.112 1.00 16.69 33 PHE C CA 1
ATOM 2898 C C . PHE C 1 34 ? 23.744 -23.579 34.999 1.00 18.00 33 PHE C C 1
ATOM 2899 O O . PHE C 1 34 ? 24.050 -22.427 35.144 1.00 15.07 33 PHE C O 1
ATOM 2907 N N . ASN C 1 35 ? 24.024 -24.273 33.879 1.00 19.13 34 ASN C N 1
ATOM 2908 C CA . ASN C 1 35 ? 24.608 -23.593 32.670 1.00 21.30 34 ASN C CA 1
ATOM 2909 C C . ASN C 1 35 ? 23.717 -22.519 32.200 1.00 19.24 34 ASN C C 1
ATOM 2910 O O . ASN C 1 35 ? 24.168 -21.405 31.931 1.00 19.37 34 ASN C O 1
ATOM 2915 N N . ILE C 1 36 ? 22.426 -22.840 32.140 1.00 18.08 35 ILE C N 1
ATOM 2916 C CA . ILE C 1 36 ? 21.373 -21.886 31.702 1.00 18.05 35 ILE C CA 1
ATOM 2917 C C . ILE C 1 36 ? 21.221 -20.663 32.625 1.00 17.79 35 ILE C C 1
ATOM 2918 O O . ILE C 1 36 ? 21.232 -19.470 32.178 1.00 17.87 35 ILE C O 1
ATOM 2923 N N . VAL C 1 37 ? 21.064 -20.945 33.914 1.00 15.77 36 VAL C N 1
ATOM 2924 C CA . VAL C 1 37 ? 20.957 -19.881 34.898 1.00 15.43 36 VAL C CA 1
ATOM 2925 C C . VAL C 1 37 ? 22.219 -19.016 35.016 1.00 16.11 36 VAL C C 1
ATOM 2926 O O . VAL C 1 37 ? 22.119 -17.750 34.996 1.00 15.94 36 VAL C O 1
ATOM 2930 N N . THR C 1 38 ? 23.359 -19.680 35.109 1.00 18.62 37 THR C N 1
ATOM 2931 C CA . THR C 1 38 ? 24.613 -18.955 35.377 1.00 23.01 37 THR C CA 1
ATOM 2932 C C . THR C 1 38 ? 25.063 -18.232 34.128 1.00 27.16 37 THR C C 1
ATOM 2933 O O . THR C 1 38 ? 25.788 -17.225 34.210 1.00 28.12 37 THR C O 1
ATOM 2937 N N . ALA C 1 39 ? 24.597 -18.678 32.971 1.00 26.82 38 ALA C N 1
ATOM 2938 C CA . ALA C 1 39 ? 24.856 -17.932 31.748 1.00 29.37 38 ALA C CA 1
ATOM 2939 C C . ALA C 1 39 ? 24.226 -16.573 31.844 1.00 31.24 38 ALA C C 1
ATOM 2940 O O . ALA C 1 39 ? 24.878 -15.618 31.438 1.00 35.68 38 ALA C O 1
ATOM 2942 N N . ARG C 1 40 ? 22.995 -16.482 32.377 1.00 29.13 39 ARG C N 1
ATOM 2943 C CA . ARG C 1 40 ? 22.221 -15.245 32.488 1.00 29.19 39 ARG C CA 1
ATOM 2944 C C . ARG C 1 40 ? 22.232 -14.487 33.869 1.00 32.88 39 ARG C C 1
ATOM 2945 O O . ARG C 1 40 ? 21.558 -13.479 34.026 1.00 32.80 39 ARG C O 1
ATOM 2953 N N . ARG C 1 41 ? 22.936 -14.981 34.880 1.00 29.40 40 ARG C N 1
ATOM 2954 C CA . ARG C 1 41 ? 22.877 -14.352 36.252 1.00 27.78 40 ARG C CA 1
ATOM 2955 C C . ARG C 1 41 ? 24.174 -14.809 36.916 1.00 25.76 40 ARG C C 1
ATOM 2956 O O . ARG C 1 41 ? 24.515 -15.919 36.799 1.00 23.75 40 ARG C O 1
ATOM 2964 N N . ASP C 1 42 ? 24.780 -13.978 37.755 1.00 30.74 41 ASP C N 1
ATOM 2965 C CA . ASP C 1 42 ? 25.915 -14.366 38.605 1.00 32.61 41 ASP C CA 1
ATOM 2966 C C . ASP C 1 42 ? 25.241 -15.047 39.823 1.00 23.21 41 ASP C C 1
ATOM 2967 O O . ASP C 1 42 ? 24.356 -14.474 40.300 1.00 24.06 41 ASP C O 1
ATOM 2972 N N . LEU C 1 43 ? 25.620 -16.217 40.305 1.00 24.66 42 LEU C N 1
ATOM 2973 C CA . LEU C 1 43 ? 25.053 -16.727 41.599 1.00 23.96 42 LEU C CA 1
ATOM 2974 C C . LEU C 1 43 ? 25.607 -15.972 42.851 1.00 22.52 42 LEU C C 1
ATOM 2975 O O . LEU C 1 43 ? 24.984 -15.991 43.932 1.00 16.57 42 LEU C O 1
ATOM 2980 N N . THR C 1 44 ? 26.786 -15.337 42.711 1.00 20.76 43 THR C N 1
ATOM 2981 C CA . THR C 1 44 ? 27.384 -14.562 43.798 1.00 21.42 43 THR C CA 1
ATOM 2982 C C . THR C 1 44 ? 26.432 -13.666 44.513 1.00 19.14 43 THR C C 1
ATOM 2983 O O . THR C 1 44 ? 25.809 -12.809 43.926 1.00 18.41 43 THR C O 1
ATOM 2987 N N . GLY C 1 45 ? 26.296 -13.910 45.812 1.00 19.30 44 GLY C N 1
ATOM 2988 C CA . GLY C 1 45 ? 25.469 -13.077 46.672 1.00 19.98 44 GLY C CA 1
ATOM 2989 C C . GLY C 1 45 ? 23.973 -13.401 46.636 1.00 19.41 44 GLY C C 1
ATOM 2990 O O . GLY C 1 45 ? 23.186 -12.749 47.304 1.00 18.67 44 GLY C O 1
ATOM 2991 N N . LEU C 1 46 ? 23.561 -14.385 45.845 1.00 17.61 45 LEU C N 1
ATOM 2992 C CA . LEU C 1 46 ? 22.132 -14.582 45.639 1.00 18.30 45 LEU C CA 1
ATOM 2993 C C . LEU C 1 46 ? 21.525 -15.412 46.752 1.00 16.66 45 LEU C C 1
ATOM 2994 O O . LEU C 1 46 ? 22.191 -16.258 47.280 1.00 17.56 45 LEU C O 1
ATOM 2999 N N . ALA C 1 47 ? 20.259 -15.128 47.055 1.00 14.98 46 ALA C N 1
ATOM 3000 C CA . ALA C 1 47 ? 19.424 -15.915 47.946 1.00 15.97 46 ALA C CA 1
ATOM 3001 C C . ALA C 1 47 ? 18.617 -16.865 47.105 1.00 14.57 46 ALA C C 1
ATOM 3002 O O . ALA C 1 47 ? 18.086 -16.468 46.049 1.00 16.12 46 ALA C O 1
ATOM 3004 N N . VAL C 1 48 ? 18.506 -18.102 47.566 1.00 14.64 47 VAL C N 1
ATOM 3005 C CA . VAL C 1 48 ? 17.962 -19.203 46.810 1.00 12.63 47 VAL C CA 1
ATOM 3006 C C . VAL C 1 48 ? 16.909 -19.907 47.684 1.00 12.62 47 VAL C C 1
ATOM 3007 O O . VAL C 1 48 ? 17.087 -20.018 48.908 1.00 11.48 47 VAL C O 1
ATOM 3011 N N . LEU C 1 49 ? 15.814 -20.368 47.062 1.00 11.68 48 LEU C N 1
ATOM 3012 C CA . LEU C 1 49 ? 14.777 -21.179 47.680 1.00 12.74 48 LEU C CA 1
ATOM 3013 C C . LEU C 1 49 ? 14.719 -22.499 46.952 1.00 13.06 48 LEU C C 1
ATOM 3014 O O . LEU C 1 49 ? 14.578 -22.510 45.714 1.00 12.40 48 LEU C O 1
ATOM 3019 N N . ASP C 1 50 ? 14.878 -23.635 47.657 1.00 13.28 49 ASP C N 1
ATOM 3020 C CA . ASP C 1 50 ? 14.854 -24.964 46.996 1.00 13.24 49 ASP C CA 1
ATOM 3021 C C . ASP C 1 50 ? 13.644 -25.748 47.548 1.00 12.84 49 ASP C C 1
ATOM 3022 O O . ASP C 1 50 ? 13.622 -26.191 48.702 1.00 11.71 49 ASP C O 1
ATOM 3027 N N . LEU C 1 51 ? 12.583 -25.814 46.757 1.00 12.60 50 LEU C N 1
ATOM 3028 C CA . LEU C 1 51 ? 11.341 -26.422 47.189 1.00 12.42 50 LEU C CA 1
ATOM 3029 C C . LEU C 1 51 ? 11.221 -27.883 46.797 1.00 12.74 50 LEU C C 1
ATOM 3030 O O . LEU C 1 51 ? 11.543 -28.248 45.669 1.00 12.06 50 LEU C O 1
ATOM 3035 N N . TYR C 1 52 ? 10.614 -28.674 47.674 1.00 14.30 51 TYR C N 1
ATOM 3036 C CA . TYR C 1 52 ? 10.533 -30.141 47.491 1.00 14.78 51 TYR C CA 1
ATOM 3037 C C . TYR C 1 52 ? 11.986 -30.615 47.311 1.00 15.23 51 TYR C C 1
ATOM 3038 O O . TYR C 1 52 ? 12.284 -31.347 46.378 1.00 15.10 51 TYR C O 1
ATOM 3047 N N . ALA C 1 53 ? 12.879 -30.172 48.190 1.00 15.04 52 ALA C N 1
ATOM 3048 C CA . ALA C 1 53 ? 14.343 -30.304 47.958 1.00 15.86 52 ALA C CA 1
ATOM 3049 C C . ALA C 1 53 ? 14.876 -31.724 47.837 1.00 15.70 52 ALA C C 1
ATOM 3050 O O . ALA C 1 53 ? 15.861 -31.910 47.198 1.00 16.07 52 ALA C O 1
ATOM 3052 N N . GLY C 1 54 ? 14.257 -32.712 48.492 1.00 15.27 53 GLY C N 1
ATOM 3053 C CA . GLY C 1 54 ? 14.612 -34.106 48.228 1.00 14.66 53 GLY C CA 1
ATOM 3054 C C . GLY C 1 54 ? 15.976 -34.417 48.786 1.00 14.65 53 GLY C C 1
ATOM 3055 O O . GLY C 1 54 ? 16.154 -34.463 50.012 1.00 16.41 53 GLY C O 1
ATOM 3056 N N . SER C 1 55 ? 16.959 -34.600 47.924 1.00 14.34 54 SER C N 1
ATOM 3057 C CA . SER C 1 55 ? 18.372 -34.707 48.372 1.00 14.36 54 SER C CA 1
ATOM 3058 C C . SER C 1 55 ? 19.004 -33.379 48.755 1.00 14.37 54 SER C C 1
ATOM 3059 O O . SER C 1 55 ? 20.109 -33.302 49.350 1.00 14.90 54 SER C O 1
ATOM 3062 N N . GLY C 1 56 ? 18.423 -32.306 48.286 1.00 14.12 55 GLY C N 1
ATOM 3063 C CA . GLY C 1 56 ? 19.122 -31.017 48.339 1.00 14.40 55 GLY C CA 1
ATOM 3064 C C . GLY C 1 56 ? 20.085 -30.677 47.198 1.00 15.67 55 GLY C C 1
ATOM 3065 O O . GLY C 1 56 ? 20.658 -29.589 47.203 1.00 15.27 55 GLY C O 1
ATOM 3066 N N . ALA C 1 57 ? 20.246 -31.576 46.215 1.00 15.15 56 ALA C N 1
ATOM 3067 C CA . ALA C 1 57 ? 21.172 -31.433 45.075 1.00 13.69 56 ALA C CA 1
ATOM 3068 C C . ALA C 1 57 ? 21.127 -30.073 44.397 1.00 13.85 56 ALA C C 1
ATOM 3069 O O . ALA C 1 57 ? 22.181 -29.461 44.169 1.00 13.96 56 ALA C O 1
ATOM 3071 N N . LEU C 1 58 ? 19.917 -29.554 44.164 1.00 14.05 57 LEU C N 1
ATOM 3072 C CA . LEU C 1 58 ? 19.809 -28.262 43.466 1.00 15.12 57 LEU C CA 1
ATOM 3073 C C . LEU C 1 58 ? 20.324 -27.092 44.326 1.00 15.49 57 LEU C C 1
ATOM 3074 O O . LEU C 1 58 ? 21.166 -26.270 43.881 1.00 15.55 57 LEU C O 1
ATOM 3079 N N . GLY C 1 59 ? 19.855 -27.009 45.564 1.00 14.58 58 GLY C N 1
ATOM 3080 C CA . GLY C 1 59 ? 20.298 -25.916 46.476 1.00 13.43 58 GLY C CA 1
ATOM 3081 C C . GLY C 1 59 ? 21.750 -25.973 46.812 1.00 14.33 58 GLY C C 1
ATOM 3082 O O . GLY C 1 59 ? 22.412 -24.946 46.861 1.00 13.05 58 GLY C O 1
ATOM 3083 N N . LEU C 1 60 ? 22.253 -27.195 46.994 1.00 13.30 59 LEU C N 1
ATOM 3084 C CA . LEU C 1 60 ? 23.660 -27.367 47.317 1.00 14.66 59 LEU C CA 1
ATOM 3085 C C . LEU C 1 60 ? 24.550 -26.994 46.131 1.00 15.58 59 LEU C C 1
ATOM 3086 O O . LEU C 1 60 ? 25.574 -26.378 46.341 1.00 15.97 59 LEU C O 1
ATOM 3091 N N . GLU C 1 61 ? 24.101 -27.315 44.909 1.00 17.86 60 GLU C N 1
ATOM 3092 C CA . GLU C 1 61 ? 24.787 -26.845 43.657 1.00 19.62 60 GLU C CA 1
ATOM 3093 C C . GLU C 1 61 ? 24.901 -25.331 43.674 1.00 17.13 60 GLU C C 1
ATOM 3094 O O . GLU C 1 61 ? 25.997 -24.792 43.530 1.00 18.04 60 GLU C O 1
ATOM 3100 N N . ALA C 1 62 ? 23.820 -24.653 44.020 1.00 16.38 61 ALA C N 1
ATOM 3101 C CA . ALA C 1 62 ? 23.801 -23.192 44.076 1.00 17.30 61 ALA C CA 1
ATOM 3102 C C . ALA C 1 62 ? 24.750 -22.615 45.099 1.00 18.74 61 ALA C C 1
ATOM 3103 O O . ALA C 1 62 ? 25.569 -21.710 44.796 1.00 17.48 61 ALA C O 1
ATOM 3105 N N . LEU C 1 63 ? 24.730 -23.211 46.296 1.00 18.70 62 LEU C N 1
ATOM 3106 C CA . LEU C 1 63 ? 25.727 -22.874 47.321 1.00 19.45 62 LEU C CA 1
ATOM 3107 C C . LEU C 1 63 ? 27.155 -23.131 46.822 1.00 20.3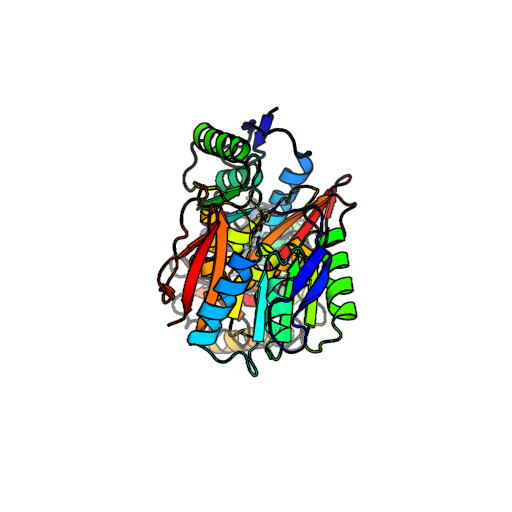1 62 LEU C C 1
ATOM 3108 O O . LEU C 1 63 ? 28.038 -22.265 46.993 1.00 19.00 62 LEU C O 1
ATOM 3113 N N . SER C 1 64 ? 27.385 -24.274 46.171 1.00 20.05 63 SER C N 1
ATOM 3114 C CA . SER C 1 64 ? 28.709 -24.584 45.615 1.00 22.35 63 SER C CA 1
ATOM 3115 C C . SER C 1 64 ? 29.232 -23.488 44.697 1.00 23.44 63 SER C C 1
ATOM 3116 O O . SER C 1 64 ? 30.422 -23.157 44.710 1.00 24.00 63 SER C O 1
ATOM 3119 N N . ARG C 1 65 ? 28.308 -22.903 43.928 1.00 24.19 64 ARG C N 1
ATOM 3120 C CA . ARG C 1 65 ? 28.596 -21.877 42.913 1.00 23.58 64 ARG C CA 1
ATOM 3121 C C . ARG C 1 65 ? 28.451 -20.440 43.403 1.00 23.63 64 ARG C C 1
ATOM 3122 O O . ARG C 1 65 ? 28.447 -19.499 42.622 1.00 22.57 64 ARG C O 1
ATOM 3130 N N . GLY C 1 66 ? 28.311 -20.273 44.712 1.00 20.23 65 GLY C N 1
ATOM 3131 C CA . GLY C 1 66 ? 28.567 -19.001 45.330 1.00 20.03 65 GLY C CA 1
ATOM 3132 C C . GLY C 1 66 ? 27.362 -18.303 45.820 1.00 19.14 65 GLY C C 1
ATOM 3133 O O . GLY C 1 66 ? 27.460 -17.131 46.158 1.00 22.90 65 GLY C O 1
ATOM 3134 N N . ALA C 1 67 ? 26.212 -19.001 45.910 1.00 17.38 66 ALA C N 1
ATOM 3135 C CA . ALA C 1 67 ? 25.027 -18.349 46.429 1.00 17.32 66 ALA C CA 1
ATOM 3136 C C . ALA C 1 67 ? 25.283 -18.034 47.896 1.00 16.44 66 ALA C C 1
ATOM 3137 O O . ALA C 1 67 ? 25.981 -18.787 48.593 1.00 16.41 66 ALA C O 1
ATOM 3139 N N . ALA C 1 68 ? 24.741 -16.919 48.355 1.00 16.88 67 ALA C N 1
ATOM 3140 C CA . ALA C 1 68 ? 24.905 -16.492 49.731 1.00 17.72 67 ALA C CA 1
ATOM 3141 C C . ALA C 1 68 ? 24.028 -17.354 50.667 1.00 17.15 67 ALA C C 1
ATOM 3142 O O . ALA C 1 68 ? 24.427 -17.581 51.828 1.00 19.87 67 ALA C O 1
ATOM 3144 N N . SER C 1 69 ? 22.798 -17.653 50.246 1.00 17.34 68 SER C N 1
ATOM 3145 C CA . SER C 1 69 ? 21.893 -18.475 51.070 1.00 16.83 68 SER C CA 1
ATOM 3146 C C . SER C 1 69 ? 21.009 -19.402 50.284 1.00 18.21 68 SER C C 1
ATOM 3147 O O . SER C 1 69 ? 20.712 -19.145 49.110 1.00 16.81 68 SER C O 1
ATOM 3150 N N . VAL C 1 70 ? 20.631 -20.524 50.933 1.00 17.31 69 VAL C N 1
ATOM 3151 C CA . VAL C 1 70 ? 19.628 -21.394 50.434 1.00 18.11 69 VAL C CA 1
ATOM 3152 C C . VAL C 1 70 ? 18.744 -21.842 51.571 1.00 16.29 69 VAL C C 1
ATOM 3153 O O . VAL C 1 70 ? 19.229 -22.352 52.567 1.00 16.75 69 VAL C O 1
ATOM 3157 N N . LEU C 1 71 ? 17.454 -21.659 51.402 1.00 14.85 70 LEU C N 1
ATOM 3158 C CA . LEU C 1 71 ? 16.437 -22.232 52.238 1.00 14.72 70 LEU C CA 1
ATOM 3159 C C . LEU C 1 71 ? 15.928 -23.477 51.519 1.00 14.35 70 LEU C C 1
ATOM 3160 O O . LEU C 1 71 ? 15.397 -23.355 50.429 1.00 13.71 70 LEU C O 1
ATOM 3165 N N . PHE C 1 72 ? 16.186 -24.644 52.089 1.00 13.28 71 PHE C N 1
ATOM 3166 C CA . PHE C 1 72 ? 15.636 -25.926 51.635 1.00 14.31 71 PHE C CA 1
ATOM 3167 C C . PHE C 1 72 ? 14.307 -26.224 52.309 1.00 13.70 71 PHE C C 1
ATOM 3168 O O . PHE C 1 72 ? 14.204 -26.105 53.553 1.00 12.97 71 PHE C O 1
ATOM 3176 N N . VAL C 1 73 ? 13.255 -26.557 51.519 1.00 12.35 72 VAL C N 1
ATOM 3177 C CA . VAL C 1 73 ? 11.973 -26.849 52.087 1.00 11.68 72 VAL C CA 1
ATOM 3178 C C . VAL C 1 73 ? 11.647 -28.267 51.617 1.00 12.46 72 VAL C C 1
ATOM 3179 O O . VAL C 1 73 ? 11.689 -28.514 50.436 1.00 12.36 72 VAL C O 1
ATOM 3183 N N . GLU C 1 74 ? 11.340 -29.150 52.550 1.00 12.69 73 GLU C N 1
ATOM 3184 C CA . GLU C 1 74 ? 11.122 -30.568 52.296 1.00 14.49 73 GLU C CA 1
ATOM 3185 C C . GLU C 1 74 ? 10.217 -31.174 53.353 1.00 14.51 73 GLU C C 1
ATOM 3186 O O . GLU C 1 74 ? 10.457 -30.947 54.515 1.00 14.23 73 GLU C O 1
ATOM 3192 N N . SER C 1 75 ? 9.219 -31.958 52.950 1.00 16.24 74 SER C N 1
ATOM 3193 C CA . SER C 1 75 ? 8.187 -32.479 53.868 1.00 18.32 74 SER C CA 1
ATOM 3194 C C . SER C 1 75 ? 8.546 -33.859 54.442 1.00 18.27 74 SER C C 1
ATOM 3195 O O . SER C 1 75 ? 8.266 -34.131 55.590 1.00 18.05 74 SER C O 1
ATOM 3198 N N . ASP C 1 76 ? 9.255 -34.653 53.675 1.00 17.40 75 ASP C N 1
ATOM 3199 C CA . ASP C 1 76 ? 9.621 -35.979 54.110 1.00 21.85 75 ASP C CA 1
ATOM 3200 C C . ASP C 1 76 ? 10.719 -35.946 55.161 1.00 21.64 75 ASP C C 1
ATOM 3201 O O . ASP C 1 76 ? 11.783 -35.404 54.887 1.00 20.65 75 ASP C O 1
ATOM 3206 N N . GLN C 1 77 ? 10.500 -36.566 56.324 1.00 22.82 76 GLN C N 1
ATOM 3207 C CA . GLN C 1 77 ? 11.517 -36.559 57.400 1.00 24.17 76 GLN C CA 1
ATOM 3208 C C . GLN C 1 77 ? 12.854 -37.255 57.059 1.00 22.34 76 GLN C C 1
ATOM 3209 O O . GLN C 1 77 ? 13.934 -36.716 57.380 1.00 21.87 76 GLN C O 1
ATOM 3215 N N . ARG C 1 78 ? 12.821 -38.421 56.425 1.00 20.58 77 ARG C N 1
ATOM 3216 C CA . ARG C 1 78 ? 14.057 -39.043 55.998 1.00 23.40 77 ARG C CA 1
ATOM 3217 C C . ARG C 1 78 ? 14.789 -38.163 54.957 1.00 21.20 77 ARG C C 1
ATOM 3218 O O . ARG C 1 78 ? 16.012 -38.068 54.975 1.00 17.46 77 ARG C O 1
ATOM 3226 N N . SER C 1 79 ? 14.029 -37.562 54.037 1.00 19.03 78 SER C N 1
ATOM 3227 C CA . SER C 1 79 ? 14.644 -36.664 53.036 1.00 18.81 78 SER C CA 1
ATOM 3228 C C . SER C 1 79 ? 15.313 -35.489 53.726 1.00 16.40 78 SER C C 1
ATOM 3229 O O . SER C 1 79 ? 16.422 -35.147 53.383 1.00 16.09 78 SER C O 1
ATOM 3232 N N . ALA C 1 80 ? 14.619 -34.867 54.691 1.00 18.22 79 ALA C N 1
ATOM 3233 C CA . ALA C 1 80 ? 15.206 -33.777 55.487 1.00 17.69 79 ALA C CA 1
ATOM 3234 C C . ALA C 1 80 ? 16.461 -34.185 56.181 1.00 17.60 79 ALA C C 1
ATOM 3235 O O . ALA C 1 80 ? 17.432 -33.433 56.162 1.00 16.12 79 ALA C O 1
ATOM 3237 N N . ALA C 1 81 ? 16.495 -35.398 56.750 1.00 18.56 80 ALA C N 1
ATOM 3238 C CA . ALA C 1 81 ? 17.762 -35.928 57.340 1.00 18.00 80 ALA C CA 1
ATOM 3239 C C . ALA C 1 81 ? 18.922 -36.029 56.327 1.00 17.78 80 ALA C C 1
ATOM 3240 O O . ALA C 1 81 ? 20.109 -35.689 56.632 1.00 16.94 80 ALA C O 1
ATOM 3242 N N . VAL C 1 82 ? 18.590 -36.508 55.118 1.00 16.69 81 VAL C N 1
ATOM 3243 C CA . VAL C 1 82 ? 19.560 -36.648 54.054 1.00 17.18 81 VAL C CA 1
ATOM 3244 C C . VAL C 1 82 ? 20.080 -35.243 53.674 1.00 14.66 81 VAL C C 1
ATOM 3245 O O . VAL C 1 82 ? 21.298 -34.994 53.578 1.00 14.93 81 VAL C O 1
ATOM 3249 N N . ILE C 1 83 ? 19.162 -34.300 53.508 1.00 14.82 82 ILE C N 1
ATOM 3250 C CA . ILE C 1 83 ? 19.587 -32.878 53.225 1.00 15.40 82 ILE C CA 1
ATOM 3251 C C . ILE C 1 83 ? 20.576 -32.361 54.296 1.00 15.82 82 ILE C C 1
ATOM 3252 O O . ILE C 1 83 ? 21.660 -31.802 54.010 1.00 14.80 82 ILE C O 1
ATOM 3257 N N . ALA C 1 84 ? 20.198 -32.542 55.569 1.00 17.25 83 ALA C N 1
ATOM 3258 C CA . ALA C 1 84 ? 21.038 -32.050 56.662 1.00 15.90 83 ALA C CA 1
ATOM 3259 C C . ALA C 1 84 ? 22.371 -32.730 56.576 1.00 16.32 83 ALA C C 1
ATOM 3260 O O . ALA C 1 84 ? 23.423 -32.091 56.661 1.00 14.82 83 ALA C O 1
ATOM 3262 N N . ARG C 1 85 ? 22.349 -34.032 56.335 1.00 17.90 84 ARG C N 1
ATOM 3263 C CA . ARG C 1 85 ? 23.639 -34.743 56.214 1.00 21.09 84 ARG C CA 1
ATOM 3264 C C . ARG C 1 85 ? 24.505 -34.167 55.066 1.00 18.97 84 ARG C C 1
ATOM 3265 O O . ARG C 1 85 ? 25.712 -33.989 55.213 1.00 17.62 84 ARG C O 1
ATOM 3273 N N . ASN C 1 86 ? 23.861 -33.827 53.950 1.00 18.51 85 ASN C N 1
ATOM 3274 C CA . ASN C 1 86 ? 24.575 -33.331 52.784 1.00 17.39 85 ASN C CA 1
ATOM 3275 C C . ASN C 1 86 ? 25.123 -31.933 53.056 1.00 17.28 85 ASN C C 1
ATOM 3276 O O . ASN C 1 86 ? 26.260 -31.633 52.660 1.00 16.74 85 ASN C O 1
ATOM 3281 N N . ILE C 1 87 ? 24.311 -31.079 53.692 1.00 15.62 86 ILE C N 1
ATOM 3282 C CA . ILE C 1 87 ? 24.788 -29.757 54.091 1.00 16.85 86 ILE C CA 1
ATOM 3283 C C . ILE C 1 87 ? 26.048 -29.868 54.929 1.00 17.70 86 ILE C C 1
ATOM 3284 O O . ILE C 1 87 ? 27.028 -29.169 54.729 1.00 16.93 86 ILE C O 1
ATOM 3289 N N . GLU C 1 88 ? 26.018 -30.760 55.899 1.00 21.45 87 GLU C N 1
ATOM 3290 C CA . GLU C 1 88 ? 27.154 -30.917 56.772 1.00 23.26 87 GLU C CA 1
ATOM 3291 C C . GLU C 1 88 ? 28.348 -31.481 56.002 1.00 23.89 87 GLU C C 1
ATOM 3292 O O . GLU C 1 88 ? 29.445 -30.963 56.133 1.00 22.85 87 GLU C O 1
ATOM 3298 N N . ALA C 1 89 ? 28.124 -32.495 55.170 1.00 21.66 88 ALA C N 1
ATOM 3299 C CA . ALA C 1 89 ? 29.226 -33.136 54.436 1.00 24.87 88 ALA C CA 1
ATOM 3300 C C . ALA C 1 89 ? 29.999 -32.139 53.571 1.00 27.53 88 ALA C C 1
ATOM 3301 O O . ALA C 1 89 ? 31.241 -32.198 53.479 1.00 31.82 88 ALA C O 1
ATOM 3303 N N . LEU C 1 90 ? 29.276 -31.215 52.945 1.00 26.41 89 LEU C N 1
ATOM 3304 C CA . LEU C 1 90 ? 29.900 -30.208 52.042 1.00 27.46 89 LEU C CA 1
ATOM 3305 C C . LEU C 1 90 ? 30.595 -29.080 52.797 1.00 28.60 89 LEU C C 1
ATOM 3306 O O . LEU C 1 90 ? 31.612 -28.545 52.340 1.00 27.06 89 LEU C O 1
ATOM 3311 N N . GLY C 1 91 ? 30.069 -28.721 53.956 1.00 28.99 90 GLY C N 1
ATOM 3312 C CA . GLY C 1 91 ? 30.738 -27.724 54.790 1.00 27.06 90 GLY C CA 1
ATOM 3313 C C . GLY C 1 91 ? 30.496 -26.308 54.318 1.00 28.81 90 GLY C C 1
ATOM 3314 O O . GLY C 1 91 ? 31.216 -25.430 54.723 1.00 31.19 90 GLY C O 1
ATOM 3315 N N . LEU C 1 92 ? 29.481 -26.053 53.495 1.00 27.52 91 LEU C N 1
ATOM 3316 C CA . LEU C 1 92 ? 29.293 -24.712 52.953 1.00 29.19 91 LEU C CA 1
ATOM 3317 C C . LEU C 1 92 ? 28.309 -23.963 53.813 1.00 29.91 91 LEU C C 1
ATOM 3318 O O . LEU C 1 92 ? 27.318 -24.511 54.246 1.00 28.29 91 LEU C O 1
ATOM 3323 N N . SER C 1 93 ? 28.576 -22.682 53.999 1.00 30.12 92 SER C N 1
ATOM 3324 C CA . SER C 1 93 ? 27.767 -21.812 54.839 1.00 29.39 92 SER C CA 1
ATOM 3325 C C . SER C 1 93 ? 26.526 -21.348 54.101 1.00 24.85 92 SER C C 1
ATOM 3326 O O . SER C 1 93 ? 26.458 -21.420 52.887 1.00 24.47 92 SER C O 1
ATOM 3329 N N . GLY C 1 94 ? 25.547 -20.877 54.851 1.00 21.00 93 GLY C N 1
ATOM 3330 C CA . GLY C 1 94 ? 24.354 -20.256 54.300 1.00 20.08 93 GLY C CA 1
ATOM 3331 C C . GLY C 1 94 ? 23.117 -21.074 54.090 1.00 19.49 93 GLY C C 1
ATOM 3332 O O . GLY C 1 94 ? 22.107 -20.542 53.644 1.00 21.50 93 GLY C O 1
ATOM 3333 N N . ALA C 1 95 ? 23.158 -22.326 54.509 1.00 17.40 94 ALA C N 1
ATOM 3334 C CA . ALA C 1 95 ? 22.029 -23.244 54.351 1.00 16.09 94 ALA C CA 1
ATOM 3335 C C . ALA C 1 95 ? 21.116 -23.209 55.524 1.00 15.94 94 ALA C C 1
ATOM 3336 O O . ALA C 1 95 ? 21.584 -23.264 56.673 1.00 16.98 94 ALA C O 1
ATOM 3338 N N . THR C 1 96 ? 19.811 -23.132 55.269 1.00 15.75 95 THR C N 1
ATOM 3339 C CA . THR C 1 96 ? 18.805 -23.392 56.279 1.00 16.45 95 THR C CA 1
ATOM 3340 C C . THR C 1 96 ? 17.807 -24.459 55.828 1.00 16.04 95 THR C C 1
ATOM 3341 O O . THR C 1 96 ? 17.454 -24.458 54.676 1.00 13.91 95 THR C O 1
ATOM 3345 N N . LEU C 1 97 ? 17.372 -25.338 56.719 1.00 13.36 96 LEU C N 1
ATOM 3346 C CA . LEU C 1 97 ? 16.487 -26.415 56.365 1.00 14.54 96 LEU C CA 1
ATOM 3347 C C . LEU C 1 97 ? 15.175 -26.256 57.064 1.00 14.85 96 LEU C C 1
ATOM 3348 O O . LEU C 1 97 ? 15.137 -26.164 58.323 1.00 15.20 96 LEU C O 1
ATOM 3353 N N . ARG C 1 98 ? 14.092 -26.197 56.299 1.00 15.31 97 ARG C N 1
ATOM 3354 C CA . ARG C 1 98 ? 12.739 -26.124 56.845 1.00 16.69 97 ARG C CA 1
ATOM 3355 C C . ARG C 1 98 ? 11.958 -27.336 56.471 1.00 17.56 97 ARG C C 1
ATOM 3356 O O . ARG C 1 98 ? 11.599 -27.545 55.283 1.00 17.24 97 ARG C O 1
ATOM 3364 N N . ARG C 1 99 ? 11.671 -28.162 57.473 1.00 17.40 98 ARG C N 1
ATOM 3365 C CA . ARG C 1 99 ? 10.930 -29.400 57.262 1.00 19.06 98 ARG C CA 1
ATOM 3366 C C . ARG C 1 99 ? 9.461 -29.047 57.488 1.00 19.26 98 ARG C C 1
ATOM 3367 O O . ARG C 1 99 ? 9.077 -28.624 58.562 1.00 18.78 98 ARG C O 1
ATOM 3375 N N . GLY C 1 100 ? 8.660 -29.230 56.461 1.00 18.46 99 GLY C N 1
ATOM 3376 C CA . GLY C 1 100 ? 7.228 -28.913 56.517 1.00 19.08 99 GLY C CA 1
ATOM 3377 C C . GLY C 1 100 ? 6.604 -29.178 55.157 1.00 17.46 99 GLY C C 1
ATOM 3378 O O . GLY C 1 100 ? 7.304 -29.348 54.135 1.00 16.48 99 GLY C O 1
ATOM 3379 N N . ALA C 1 101 ? 5.271 -29.208 55.142 1.00 17.06 100 ALA C N 1
ATOM 3380 C CA . ALA C 1 101 ? 4.529 -29.291 53.896 1.00 17.18 100 ALA C CA 1
ATOM 3381 C C . ALA C 1 101 ? 4.824 -28.053 53.022 1.00 17.54 100 ALA C C 1
ATOM 3382 O O . ALA C 1 101 ? 4.636 -26.888 53.441 1.00 18.72 100 ALA C O 1
ATOM 3384 N N . VAL C 1 102 ? 5.308 -28.312 51.822 1.00 17.29 101 VAL C N 1
ATOM 3385 C CA . VAL C 1 102 ? 5.859 -27.276 50.995 1.00 16.80 101 VAL C CA 1
ATOM 3386 C C . VAL C 1 102 ? 4.831 -26.189 50.625 1.00 15.94 101 VAL C C 1
ATOM 3387 O O . VAL C 1 102 ? 5.127 -25.009 50.699 1.00 15.12 101 VAL C O 1
ATOM 3391 N N . ALA C 1 103 ? 3.641 -26.587 50.201 1.00 15.15 102 ALA C N 1
ATOM 3392 C CA . ALA C 1 103 ? 2.636 -25.643 49.811 1.00 14.95 102 ALA C CA 1
ATOM 3393 C C . ALA C 1 103 ? 2.169 -24.798 50.993 1.00 15.01 102 ALA C C 1
ATOM 3394 O O . ALA C 1 103 ? 1.774 -23.607 50.826 1.00 14.10 102 ALA C O 1
ATOM 3396 N N . ALA C 1 104 ? 2.227 -25.393 52.198 1.00 14.24 103 ALA C N 1
ATOM 3397 C CA . ALA C 1 104 ? 1.891 -24.665 53.407 1.00 14.24 103 ALA C CA 1
ATOM 3398 C C . ALA C 1 104 ? 2.912 -23.570 53.784 1.00 13.47 103 ALA C C 1
ATOM 3399 O O . ALA C 1 104 ? 2.542 -22.453 54.084 1.00 14.67 103 ALA C O 1
ATOM 3401 N N . VAL C 1 105 ? 4.191 -23.888 53.687 1.00 14.02 104 VAL C N 1
ATOM 3402 C CA . VAL C 1 105 ? 5.270 -22.955 53.892 1.00 14.41 104 VAL C CA 1
ATOM 3403 C C . VAL C 1 105 ? 5.114 -21.850 52.890 1.00 13.88 104 VAL C C 1
ATOM 3404 O O . VAL C 1 105 ? 5.145 -20.646 53.244 1.00 14.96 104 VAL C O 1
ATOM 3408 N N . VAL C 1 106 ? 4.904 -22.227 51.629 1.00 12.31 105 VAL C N 1
ATOM 3409 C CA . VAL C 1 106 ? 4.793 -21.233 50.588 1.00 12.72 105 VAL C CA 1
ATOM 3410 C C . VAL C 1 106 ? 3.568 -20.297 50.832 1.00 13.32 105 VAL C C 1
ATOM 3411 O O . VAL C 1 106 ? 3.657 -19.036 50.689 1.00 13.37 105 VAL C O 1
ATOM 3415 N N . ALA C 1 107 ? 2.493 -20.916 51.286 1.00 13.01 106 ALA C N 1
ATOM 3416 C CA . ALA C 1 107 ? 1.245 -20.192 51.652 1.00 13.84 106 ALA C CA 1
ATOM 3417 C C . ALA C 1 107 ? 1.466 -19.131 52.714 1.00 14.65 106 ALA C C 1
ATOM 3418 O O . ALA C 1 107 ? 1.006 -17.975 52.567 1.00 14.38 106 ALA C O 1
ATOM 3420 N N . ALA C 1 108 ? 2.218 -19.477 53.754 1.00 15.32 107 ALA C N 1
ATOM 3421 C CA . ALA C 1 108 ? 2.443 -18.527 54.853 1.00 16.52 107 ALA C CA 1
ATOM 3422 C C . ALA C 1 108 ? 3.368 -17.378 54.453 1.00 17.65 107 ALA C C 1
ATOM 3423 O O . ALA C 1 108 ? 3.403 -16.366 55.121 1.00 16.59 107 ALA C O 1
ATOM 3425 N N . GLY C 1 109 ? 4.176 -17.547 53.429 1.00 17.72 108 GLY C N 1
ATOM 3426 C CA . GLY C 1 109 ? 4.959 -16.423 52.929 1.00 17.43 108 GLY C CA 1
ATOM 3427 C C . GLY C 1 109 ? 6.189 -16.035 53.722 1.00 18.81 108 GLY C C 1
ATOM 3428 O O . GLY C 1 109 ? 6.689 -16.788 54.569 1.00 18.35 108 GLY C O 1
ATOM 3429 N N . THR C 1 110 ? 6.709 -14.858 53.398 1.00 17.81 109 THR C N 1
ATOM 3430 C CA . THR C 1 110 ? 7.943 -14.432 53.945 1.00 19.50 109 THR C CA 1
ATOM 3431 C C . THR C 1 110 ? 8.087 -12.963 53.731 1.00 19.46 109 THR C C 1
ATOM 3432 O O . THR C 1 110 ? 7.408 -12.373 52.878 1.00 18.01 109 THR C O 1
ATOM 3436 N N . THR C 1 111 ? 8.995 -12.373 54.511 1.00 19.68 110 THR C N 1
ATOM 3437 C CA . THR C 1 111 ? 9.420 -10.985 54.312 1.00 22.59 110 THR C CA 1
ATOM 3438 C C . THR C 1 111 ? 10.796 -10.906 53.700 1.00 22.51 110 THR C C 1
ATOM 3439 O O . THR C 1 111 ? 11.220 -9.784 53.420 1.00 24.25 110 THR C O 1
ATOM 3443 N N . SER C 1 112 ? 11.453 -12.064 53.483 1.00 20.90 111 SER C N 1
ATOM 3444 C CA . SER C 1 112 ? 12.764 -12.176 52.858 1.00 22.41 111 SER C CA 1
ATOM 3445 C C . SER C 1 112 ? 12.721 -12.838 51.438 1.00 20.28 111 SER C C 1
ATOM 3446 O O . SER C 1 112 ? 12.872 -14.098 51.311 1.00 18.35 111 SER C O 1
ATOM 3449 N N . PRO C 1 113 ? 12.596 -12.010 50.375 1.00 20.47 112 PRO C N 1
ATOM 3450 C CA . PRO C 1 113 ? 12.607 -12.530 49.010 1.00 18.72 112 PRO C CA 1
ATOM 3451 C C . PRO C 1 113 ? 13.894 -13.227 48.637 1.00 17.68 112 PRO C C 1
ATOM 3452 O O . PRO C 1 113 ? 14.982 -12.973 49.216 1.00 17.99 112 PRO C O 1
ATOM 3456 N N . VAL C 1 114 ? 13.778 -14.113 47.661 1.00 16.43 113 VAL C N 1
ATOM 3457 C CA . VAL C 1 114 ? 14.953 -14.770 47.085 1.00 14.90 113 VAL C CA 1
ATOM 3458 C C . VAL C 1 114 ? 15.089 -14.313 45.607 1.00 14.32 113 VAL C C 1
ATOM 3459 O O . VAL C 1 114 ? 14.141 -13.761 44.999 1.00 12.47 113 VAL C O 1
ATOM 3463 N N . ASP C 1 115 ? 16.254 -14.644 45.083 1.00 13.35 114 ASP C N 1
ATOM 3464 C CA . ASP C 1 115 ? 16.637 -14.352 43.705 1.00 14.44 114 ASP C CA 1
ATOM 3465 C C . ASP C 1 115 ? 16.498 -15.502 42.782 1.00 12.97 114 ASP C C 1
ATOM 3466 O O . ASP C 1 115 ? 16.433 -15.283 41.576 1.00 11.59 114 ASP C O 1
ATOM 3471 N N . LEU C 1 116 ? 16.404 -16.735 43.313 1.00 13.45 115 LEU C N 1
ATOM 3472 C CA . LEU C 1 116 ? 16.348 -17.925 42.477 1.00 13.43 115 LEU C CA 1
ATOM 3473 C C . LEU C 1 116 ? 15.504 -18.956 43.227 1.00 13.55 115 LEU C C 1
ATOM 3474 O O . LEU C 1 116 ? 15.806 -19.204 44.425 1.00 12.74 115 LEU C O 1
ATOM 3479 N N . VAL C 1 117 ? 14.411 -19.438 42.579 1.00 11.77 116 VAL C N 1
ATOM 3480 C CA . VAL C 1 117 ? 13.578 -20.524 43.115 1.00 12.55 116 VAL C CA 1
ATOM 3481 C C . VAL C 1 117 ? 13.806 -21.801 42.295 1.00 12.12 116 VAL C C 1
ATOM 3482 O O . VAL C 1 117 ? 13.784 -21.771 41.037 1.00 13.22 116 VAL C O 1
ATOM 3486 N N . LEU C 1 118 ? 14.171 -22.893 42.951 1.00 12.48 117 LEU C N 1
ATOM 3487 C CA . LEU C 1 118 ? 14.382 -24.197 42.319 1.00 10.89 117 LEU C CA 1
ATOM 3488 C C . LEU C 1 118 ? 13.328 -25.106 42.846 1.00 10.50 117 LEU C C 1
ATOM 3489 O O . LEU C 1 118 ? 13.064 -25.081 44.040 1.00 10.51 117 LEU C O 1
ATOM 3494 N N . ALA C 1 119 ? 12.657 -25.873 41.983 1.00 10.74 118 ALA C N 1
ATOM 3495 C CA . ALA C 1 119 ? 11.654 -26.772 42.439 1.00 11.23 118 ALA C CA 1
ATOM 3496 C C . ALA C 1 119 ? 11.633 -28.024 41.603 1.00 11.65 118 ALA C C 1
ATOM 3497 O O . ALA C 1 119 ? 11.669 -27.952 40.383 1.00 11.37 118 ALA C O 1
ATOM 3499 N N . ASP C 1 120 ? 11.521 -29.173 42.248 1.00 15.52 119 ASP C N 1
ATOM 3500 C CA . ASP C 1 120 ? 11.380 -30.448 41.578 1.00 17.76 119 ASP C CA 1
ATOM 3501 C C . ASP C 1 120 ? 10.279 -31.239 42.267 1.00 20.40 119 ASP C C 1
ATOM 3502 O O . ASP C 1 120 ? 10.560 -32.105 43.105 1.00 19.40 119 ASP C O 1
ATOM 3507 N N . PRO C 1 121 ? 9.016 -30.884 41.985 1.00 20.17 120 PRO C N 1
ATOM 3508 C CA . PRO C 1 121 ? 7.965 -31.494 42.777 1.00 21.64 120 PRO C CA 1
ATOM 3509 C C . PRO C 1 121 ? 7.942 -33.053 42.616 1.00 25.33 120 PRO C C 1
ATOM 3510 O O . PRO C 1 121 ? 8.298 -33.545 41.567 1.00 24.59 120 PRO C O 1
ATOM 3514 N N . PRO C 1 122 ? 7.512 -33.817 43.637 1.00 27.55 121 PRO C N 1
ATOM 3515 C CA . PRO C 1 122 ? 7.204 -35.246 43.409 1.00 30.07 121 PRO C CA 1
ATOM 3516 C C . PRO C 1 122 ? 6.283 -35.574 42.239 1.00 31.74 121 PRO C C 1
ATOM 3517 O O . PRO C 1 122 ? 5.475 -34.723 41.766 1.00 27.99 121 PRO C O 1
ATOM 3521 N N . TYR C 1 123 ? 6.397 -36.827 41.766 1.00 38.62 122 TYR C N 1
ATOM 3522 C CA . TYR C 1 123 ? 5.520 -37.370 40.690 1.00 39.03 122 TYR C CA 1
ATOM 3523 C C . TYR C 1 123 ? 4.017 -37.051 40.908 1.00 40.90 122 TYR C C 1
ATOM 3524 O O . TYR C 1 123 ? 3.317 -36.618 39.999 1.00 44.80 122 TYR C O 1
ATOM 3525 N N . ASN C 1 124 ? 3.531 -37.212 42.123 1.00 38.19 123 ASN C N 1
ATOM 3526 C CA . ASN C 1 124 ? 2.086 -37.073 42.403 1.00 40.14 123 ASN C CA 1
ATOM 3527 C C . ASN C 1 124 ? 1.531 -35.638 42.625 1.00 36.06 123 ASN C C 1
ATOM 3528 O O . ASN C 1 124 ? 0.370 -35.495 43.062 1.00 29.84 123 ASN C O 1
ATOM 3533 N N . VAL C 1 125 ? 2.325 -34.592 42.331 1.00 31.34 124 VAL C N 1
ATOM 3534 C CA . VAL C 1 125 ? 1.848 -33.188 42.432 1.00 27.82 124 VAL C CA 1
ATOM 3535 C C . VAL C 1 125 ? 1.396 -32.771 41.053 1.00 25.79 124 VAL C C 1
ATOM 3536 O O . VAL C 1 125 ? 2.198 -32.747 40.088 1.00 27.68 124 VAL C O 1
ATOM 3540 N N . ASP C 1 126 ? 0.110 -32.470 40.916 1.00 26.43 125 ASP C N 1
ATOM 3541 C CA . ASP C 1 126 ? -0.425 -32.025 39.623 1.00 26.63 125 ASP C CA 1
ATOM 3542 C C . ASP C 1 126 ? 0.090 -30.672 39.213 1.00 25.20 125 ASP C C 1
ATOM 3543 O O . ASP C 1 126 ? 0.336 -29.798 40.090 1.00 20.16 125 ASP C O 1
ATOM 3548 N N . SER C 1 127 ? 0.138 -30.438 37.896 1.00 21.82 126 SER C N 1
ATOM 3549 C CA . SER C 1 127 ? 0.722 -29.185 37.413 1.00 20.82 126 SER C CA 1
ATOM 3550 C C . SER C 1 127 ? -0.131 -27.994 37.824 1.00 20.56 126 SER C C 1
ATOM 3551 O O . SER C 1 127 ? 0.387 -26.936 37.998 1.00 19.85 126 SER C O 1
ATOM 3554 N N . ALA C 1 128 ? -1.448 -28.178 37.912 1.00 20.83 127 ALA C N 1
ATOM 3555 C CA . ALA C 1 128 ? -2.321 -27.116 38.336 1.00 19.80 127 ALA C CA 1
ATOM 3556 C C . ALA C 1 128 ? -2.117 -26.696 39.784 1.00 17.86 127 ALA C C 1
ATOM 3557 O O . ALA C 1 128 ? -2.374 -25.556 40.072 1.00 20.72 127 ALA C O 1
ATOM 3559 N N . ASP C 1 129 ? -1.667 -27.593 40.676 1.00 17.18 128 ASP C N 1
ATOM 3560 C CA . ASP C 1 129 ? -1.275 -27.230 42.026 1.00 17.17 128 ASP C CA 1
ATOM 3561 C C . ASP C 1 129 ? 0.084 -26.540 42.022 1.00 16.21 128 ASP C C 1
ATOM 3562 O O . ASP C 1 129 ? 0.293 -25.546 42.719 1.00 12.53 128 ASP C O 1
ATOM 3567 N N . VAL C 1 130 ? 1.006 -27.011 41.183 1.00 15.35 129 VAL C N 1
ATOM 3568 C CA . VAL C 1 130 ? 2.241 -26.258 40.981 1.00 14.87 129 VAL C CA 1
ATOM 3569 C C . VAL C 1 130 ? 1.947 -24.791 40.528 1.00 14.79 129 VAL C C 1
ATOM 3570 O O . VAL C 1 130 ? 2.607 -23.861 41.018 1.00 15.90 129 VAL C O 1
ATOM 3574 N N . ASP C 1 131 ? 1.023 -24.606 39.569 1.00 15.65 130 ASP C N 1
ATOM 3575 C CA . ASP C 1 131 ? 0.632 -23.305 39.054 1.00 15.97 130 ASP C CA 1
ATOM 3576 C C . ASP C 1 131 ? 0.205 -22.364 40.184 1.00 14.31 130 ASP C C 1
ATOM 3577 O O . ASP C 1 131 ? 0.561 -21.152 40.225 1.00 13.84 130 ASP C O 1
ATOM 3582 N N . ALA C 1 132 ? -0.551 -22.918 41.115 1.00 14.51 131 ALA C N 1
ATOM 3583 C CA . ALA C 1 132 ? -0.979 -22.202 42.311 1.00 15.17 131 ALA C CA 1
ATOM 3584 C C . ALA C 1 132 ? 0.215 -21.804 43.208 1.00 15.01 131 ALA C C 1
ATOM 3585 O O . ALA C 1 132 ? 0.254 -20.682 43.660 1.00 16.10 131 ALA C O 1
ATOM 3587 N N . ILE C 1 133 ? 1.216 -22.684 43.358 1.00 15.29 132 ILE C N 1
ATOM 3588 C CA . ILE C 1 133 ? 2.462 -22.382 44.046 1.00 15.45 132 ILE C CA 1
ATOM 3589 C C . ILE C 1 133 ? 3.197 -21.227 43.334 1.00 16.23 132 ILE C C 1
ATOM 3590 O O . ILE C 1 133 ? 3.748 -20.338 43.980 1.00 13.97 132 ILE C O 1
ATOM 3595 N N . LEU C 1 134 ? 3.200 -21.251 41.998 1.00 15.72 133 LEU C N 1
ATOM 3596 C CA . LEU C 1 134 ? 3.893 -20.198 41.233 1.00 16.07 133 LEU C CA 1
ATOM 3597 C C . LEU C 1 134 ? 3.263 -18.850 41.444 1.00 15.44 133 LEU C C 1
ATOM 3598 O O . LEU C 1 134 ? 4.009 -17.856 41.618 1.00 12.66 133 LEU C O 1
ATOM 3603 N N . ALA C 1 135 ? 1.911 -18.824 41.475 1.00 13.91 134 ALA C N 1
ATOM 3604 C CA . ALA C 1 135 ? 1.219 -17.571 41.820 1.00 14.83 134 ALA C CA 1
ATOM 3605 C C . ALA C 1 135 ? 1.600 -17.069 43.222 1.00 15.19 134 ALA C C 1
ATOM 3606 O O . ALA C 1 135 ? 1.876 -15.896 43.424 1.00 15.99 134 ALA C O 1
ATOM 3608 N N . ALA C 1 136 ? 1.570 -17.996 44.188 1.00 14.60 135 ALA C N 1
ATOM 3609 C CA . ALA C 1 136 ? 1.901 -17.702 45.558 1.00 14.11 135 ALA C CA 1
ATOM 3610 C C . ALA C 1 136 ? 3.325 -17.154 45.706 1.00 14.63 135 ALA C C 1
ATOM 3611 O O . ALA C 1 136 ? 3.540 -16.286 46.557 1.00 14.25 135 ALA C O 1
ATOM 3613 N N . LEU C 1 137 ? 4.282 -17.666 44.936 1.00 14.48 136 LEU C N 1
ATOM 3614 C CA . LEU C 1 137 ? 5.655 -17.129 44.988 1.00 17.04 136 LEU C CA 1
ATOM 3615 C C . LEU C 1 137 ? 5.691 -15.633 44.685 1.00 17.40 136 LEU C C 1
ATOM 3616 O O . LEU C 1 137 ? 6.336 -14.860 45.392 1.00 18.44 136 LEU C O 1
ATOM 3621 N N . GLY C 1 138 ? 4.959 -15.252 43.654 1.00 18.94 137 GLY C N 1
ATOM 3622 C CA . GLY C 1 138 ? 4.771 -13.862 43.327 1.00 20.81 137 GLY C CA 1
ATOM 3623 C C . GLY C 1 138 ? 4.167 -12.976 44.389 1.00 21.14 137 GLY C C 1
ATOM 3624 O O . GLY C 1 138 ? 4.667 -11.854 44.604 1.00 25.67 137 GLY C O 1
ATOM 3625 N N . THR C 1 139 ? 3.134 -13.452 45.080 1.00 17.30 138 THR C N 1
ATOM 3626 C CA . THR C 1 139 ? 2.326 -12.567 45.893 1.00 17.97 138 THR C CA 1
ATOM 3627 C C . THR C 1 139 ? 2.690 -12.640 47.370 1.00 19.73 138 THR C C 1
ATOM 3628 O O . THR C 1 139 ? 2.388 -11.705 48.097 1.00 23.06 138 THR C O 1
ATOM 3632 N N . ASN C 1 140 ? 3.352 -13.705 47.829 1.00 18.06 139 ASN C N 1
ATOM 3633 C CA . ASN C 1 140 ? 3.516 -13.938 49.269 1.00 17.29 139 ASN C CA 1
ATOM 3634 C C . ASN C 1 140 ? 4.880 -13.537 49.804 1.00 16.71 139 ASN C C 1
ATOM 3635 O O . ASN C 1 140 ? 5.230 -13.899 50.946 1.00 17.47 139 ASN C O 1
ATOM 3640 N N . GLY C 1 141 ? 5.625 -12.734 49.033 1.00 17.30 140 GLY C N 1
ATOM 3641 C CA . GLY C 1 141 ? 6.933 -12.195 49.506 1.00 17.06 140 GLY C CA 1
ATOM 3642 C C . GLY C 1 141 ? 8.168 -12.965 49.094 1.00 17.59 140 GLY C C 1
ATOM 3643 O O . GLY C 1 141 ? 9.306 -12.514 49.357 1.00 16.65 140 GLY C O 1
ATOM 3644 N N . TRP C 1 142 ? 7.993 -14.118 48.425 1.00 16.70 141 TRP C N 1
ATOM 3645 C CA . TRP C 1 142 ? 9.158 -14.940 48.094 1.00 15.99 141 TRP C CA 1
ATOM 3646 C C . TRP C 1 142 ? 10.035 -14.408 46.974 1.00 16.22 141 TRP C C 1
ATOM 3647 O O . TRP C 1 142 ? 11.194 -14.814 46.881 1.00 17.52 141 TRP C O 1
ATOM 3658 N N . THR C 1 143 ? 9.512 -13.531 46.149 1.00 18.15 142 THR C N 1
ATOM 3659 C CA . THR C 1 143 ? 10.184 -13.057 44.949 1.00 20.15 142 THR C CA 1
ATOM 3660 C C . THR C 1 143 ? 10.204 -11.530 44.917 1.00 20.55 142 THR C C 1
ATOM 3661 O O . THR C 1 143 ? 9.537 -10.855 45.722 1.00 20.60 142 THR C O 1
ATOM 3665 N N . ARG C 1 144 ? 11.078 -11.011 44.067 1.00 21.06 143 ARG C N 1
ATOM 3666 C CA . ARG C 1 144 ? 11.246 -9.594 43.825 1.00 23.12 143 ARG C CA 1
ATOM 3667 C C . ARG C 1 144 ? 11.522 -9.440 42.294 1.00 25.55 143 ARG C C 1
ATOM 3668 O O . ARG C 1 144 ? 11.682 -10.464 41.582 1.00 19.93 143 ARG C O 1
ATOM 3676 N N . GLU C 1 145 ? 11.615 -8.194 41.773 1.00 30.00 144 GLU C N 1
ATOM 3677 C CA . GLU C 1 145 ? 11.892 -8.003 40.318 1.00 31.26 144 GLU C CA 1
ATOM 3678 C C . GLU C 1 145 ? 13.226 -8.691 40.023 1.00 26.65 144 GLU C C 1
ATOM 3679 O O . GLU C 1 145 ? 14.188 -8.571 40.774 1.00 28.02 144 GLU C O 1
ATOM 3685 N N . GLY C 1 146 ? 13.251 -9.487 38.964 1.00 23.63 145 GLY C N 1
ATOM 3686 C CA . GLY C 1 146 ? 14.450 -10.246 38.572 1.00 22.26 145 GLY C CA 1
ATOM 3687 C C . GLY C 1 146 ? 14.560 -11.677 39.070 1.00 20.80 145 GLY C C 1
ATOM 3688 O O . GLY C 1 146 ? 15.537 -12.389 38.724 1.00 17.10 145 GLY C O 1
ATOM 3689 N N . THR C 1 147 ? 13.626 -12.096 39.943 1.00 18.70 146 THR C N 1
ATOM 3690 C CA . THR C 1 147 ? 13.770 -13.424 40.537 1.00 17.55 146 THR C CA 1
ATOM 3691 C C . THR C 1 147 ? 13.536 -14.449 39.424 1.00 16.57 146 THR C C 1
ATOM 3692 O O . THR C 1 147 ? 12.550 -14.325 38.660 1.00 18.06 146 THR C O 1
ATOM 3696 N N . VAL C 1 148 ? 14.421 -15.429 39.337 1.00 14.89 147 VAL C N 1
ATOM 3697 C CA . VAL C 1 148 ? 14.331 -16.551 38.423 1.00 15.48 147 VAL C CA 1
ATOM 3698 C C . VAL C 1 148 ? 13.701 -17.742 39.133 1.00 15.04 147 VAL C C 1
ATOM 3699 O O . VAL C 1 148 ? 14.070 -18.001 40.274 1.00 15.51 147 VAL C O 1
ATOM 3703 N N . ALA C 1 149 ? 12.764 -18.435 38.470 1.00 14.21 148 ALA C N 1
ATOM 3704 C CA . ALA C 1 149 ? 12.107 -19.677 38.989 1.00 14.09 148 ALA C CA 1
ATOM 3705 C C . ALA C 1 149 ? 12.342 -20.787 37.985 1.00 13.36 148 ALA C C 1
ATOM 3706 O O . ALA C 1 149 ? 12.218 -20.551 36.767 1.00 13.69 148 ALA C O 1
ATOM 3708 N N . VAL C 1 150 ? 12.803 -21.956 38.455 1.00 12.95 149 VAL C N 1
ATOM 3709 C CA . VAL C 1 150 ? 13.045 -23.082 37.609 1.00 12.93 149 VAL C CA 1
ATOM 3710 C C . VAL C 1 150 ? 12.295 -24.290 38.196 1.00 12.37 149 VAL C C 1
ATOM 3711 O O . VAL C 1 150 ? 12.478 -24.591 39.409 1.00 10.81 149 VAL C O 1
ATOM 3715 N N . VAL C 1 151 ? 11.490 -24.954 37.352 1.00 10.72 150 VAL C N 1
ATOM 3716 C CA . VAL C 1 151 ? 10.690 -26.109 37.796 1.00 11.65 150 VAL C CA 1
ATOM 3717 C C . VAL C 1 151 ? 11.058 -27.275 36.884 1.00 12.20 150 VAL C C 1
ATOM 3718 O O . VAL C 1 151 ? 10.971 -27.124 35.612 1.00 13.42 150 VAL C O 1
ATOM 3722 N N . GLU C 1 152 ? 11.451 -28.394 37.473 1.00 12.81 151 GLU C N 1
ATOM 3723 C CA . GLU C 1 152 ? 11.696 -29.628 36.775 1.00 15.26 151 GLU C CA 1
ATOM 3724 C C . GLU C 1 152 ? 10.508 -30.551 36.891 1.00 15.70 151 GLU C C 1
ATOM 3725 O O . GLU C 1 152 ? 10.051 -30.878 38.019 1.00 17.09 151 GLU C O 1
ATOM 3731 N N . ARG C 1 153 ? 10.055 -31.061 35.754 1.00 15.23 152 ARG C N 1
ATOM 3732 C CA . ARG C 1 153 ? 8.937 -31.928 35.659 1.00 17.76 152 ARG C CA 1
ATOM 3733 C C . ARG C 1 153 ? 9.196 -33.015 34.612 1.00 20.08 152 ARG C C 1
ATOM 3734 O O . ARG C 1 153 ? 9.886 -32.771 33.621 1.00 19.11 152 ARG C O 1
ATOM 3742 N N . ALA C 1 154 ? 8.648 -34.210 34.851 1.00 19.71 153 ALA C N 1
ATOM 3743 C CA . ALA C 1 154 ? 8.604 -35.240 33.806 1.00 22.08 153 ALA C CA 1
ATOM 3744 C C . ALA C 1 154 ? 7.795 -34.715 32.601 1.00 21.50 153 ALA C C 1
ATOM 3745 O O . ALA C 1 154 ? 6.848 -33.927 32.757 1.00 19.74 153 ALA C O 1
ATOM 3747 N N . THR C 1 155 ? 8.197 -35.099 31.392 1.00 20.13 154 THR C N 1
ATOM 3748 C CA . THR C 1 155 ? 7.579 -34.584 30.173 1.00 21.81 154 THR C CA 1
ATOM 3749 C C . THR C 1 155 ? 6.146 -35.054 30.036 1.00 22.59 154 THR C C 1
ATOM 3750 O O . THR C 1 155 ? 5.387 -34.388 29.362 1.00 23.51 154 THR C O 1
ATOM 3754 N N . THR C 1 156 ? 5.750 -36.149 30.702 1.00 26.41 155 THR C N 1
ATOM 3755 C CA . THR C 1 156 ? 4.323 -36.541 30.729 1.00 26.89 155 THR C CA 1
ATOM 3756 C C . THR C 1 156 ? 3.412 -35.627 31.558 1.00 30.91 155 THR C C 1
ATOM 3757 O O . THR C 1 156 ? 2.188 -35.665 31.394 1.00 32.41 155 THR C O 1
ATOM 3761 N N . CYS C 1 157 ? 3.972 -34.835 32.469 1.00 28.84 156 CYS C N 1
ATOM 3762 C CA . CYS C 1 157 ? 3.164 -33.827 33.212 1.00 28.15 156 CYS C CA 1
ATOM 3763 C C . CYS C 1 157 ? 2.705 -32.704 32.277 1.00 25.59 156 CYS C C 1
ATOM 3764 O O . CYS C 1 157 ? 3.400 -32.268 31.378 1.00 22.85 156 CYS C O 1
ATOM 3767 N N . ALA C 1 158 ? 1.505 -32.217 32.496 1.00 28.49 157 ALA C N 1
ATOM 3768 C CA . ALA C 1 158 ? 1.022 -31.083 31.757 1.00 27.08 157 ALA C CA 1
ATOM 3769 C C . ALA C 1 158 ? 1.956 -29.883 32.000 1.00 29.23 157 ALA C C 1
ATOM 3770 O O . ALA C 1 158 ? 2.524 -29.726 33.102 1.00 23.37 157 ALA C O 1
ATOM 3772 N N . PRO C 1 159 ? 2.130 -29.038 30.998 1.00 28.86 158 PRO C N 1
ATOM 3773 C CA . PRO C 1 159 ? 3.003 -27.878 31.195 1.00 28.99 158 PRO C CA 1
ATOM 3774 C C . PRO C 1 159 ? 2.445 -26.876 32.220 1.00 26.08 158 PRO C C 1
ATOM 3775 O O . PRO C 1 159 ? 1.229 -26.769 32.422 1.00 25.80 158 PRO C O 1
ATOM 3779 N N . LEU C 1 160 ? 3.337 -26.141 32.850 1.00 22.31 159 LEU C N 1
ATOM 3780 C CA . LEU C 1 160 ? 2.939 -25.114 33.791 1.00 21.79 159 LEU C CA 1
ATOM 3781 C C . LEU C 1 160 ? 2.225 -23.943 33.086 1.00 24.23 159 LEU C C 1
ATOM 3782 O O . LEU C 1 160 ? 2.323 -23.748 31.871 1.00 23.82 159 LEU C O 1
ATOM 3787 N N . THR C 1 161 ? 1.454 -23.212 33.867 1.00 25.48 160 THR C N 1
ATOM 3788 C CA . THR C 1 161 ? 0.810 -21.994 33.473 1.00 25.68 160 THR C CA 1
ATOM 3789 C C . THR C 1 161 ? 1.425 -20.936 34.350 1.00 25.16 160 THR C C 1
ATOM 3790 O O . THR C 1 161 ? 1.170 -20.872 35.559 1.00 22.52 160 THR C O 1
ATOM 3794 N N . TRP C 1 162 ? 2.260 -20.119 33.759 1.00 22.79 161 TRP C N 1
ATOM 3795 C CA . TRP C 1 162 ? 2.882 -19.101 34.502 1.00 24.26 161 TRP C CA 1
ATOM 3796 C C . TRP C 1 162 ? 1.875 -17.962 34.750 1.00 30.05 161 TRP C C 1
ATOM 3797 O O . TRP C 1 162 ? 1.024 -17.668 33.924 1.00 29.93 161 TRP C O 1
ATOM 3808 N N . PRO C 1 163 ? 1.959 -17.346 35.912 1.00 32.41 162 PRO C N 1
ATOM 3809 C CA . PRO C 1 163 ? 1.087 -16.246 36.135 1.00 35.70 162 PRO C CA 1
ATOM 3810 C C . PRO C 1 163 ? 1.599 -14.897 35.646 1.00 35.77 162 PRO C C 1
ATOM 3811 O O . PRO C 1 163 ? 2.754 -14.728 35.159 1.00 30.69 162 PRO C O 1
ATOM 3815 N N . GLU C 1 164 ? 0.657 -13.967 35.716 1.00 38.49 163 GLU C N 1
ATOM 3816 C CA . GLU C 1 164 ? 0.880 -12.656 36.304 1.00 44.27 163 GLU C CA 1
ATOM 3817 C C . GLU C 1 164 ? 1.927 -11.945 35.530 1.00 42.44 163 GLU C C 1
ATOM 3818 O O . GLU C 1 164 ? 1.680 -11.669 34.385 1.00 54.33 163 GLU C O 1
ATOM 3824 N N . GLY C 1 165 ? 3.075 -11.640 36.113 1.00 39.89 164 GLY C N 1
ATOM 3825 C CA . GLY C 1 165 ? 4.091 -10.879 35.442 1.00 34.95 164 GLY C CA 1
ATOM 3826 C C . GLY C 1 165 ? 5.386 -11.667 35.440 1.00 36.79 164 GLY C C 1
ATOM 3827 O O . GLY C 1 165 ? 6.442 -11.190 35.896 1.00 42.89 164 GLY C O 1
ATOM 3828 N N . TRP C 1 166 ? 5.309 -12.879 34.912 1.00 32.92 165 TRP C N 1
ATOM 3829 C CA . TRP C 1 166 ? 6.506 -13.652 34.625 1.00 28.92 165 TRP C CA 1
ATOM 3830 C C . TRP C 1 166 ? 6.789 -13.750 33.136 1.00 27.15 165 TRP C C 1
ATOM 3831 O O . TRP C 1 166 ? 5.899 -14.000 32.370 1.00 26.68 165 TRP C O 1
ATOM 3842 N N . ARG C 1 167 ? 8.055 -13.556 32.752 1.00 25.52 166 ARG C N 1
ATOM 3843 C CA . ARG C 1 167 ? 8.524 -13.750 31.404 1.00 26.67 166 ARG C CA 1
ATOM 3844 C C . ARG C 1 167 ? 9.182 -15.137 31.326 1.00 24.04 166 ARG C C 1
ATOM 3845 O O . ARG C 1 167 ? 10.249 -15.383 31.973 1.00 20.89 166 ARG C O 1
ATOM 3853 N N . ARG C 1 168 ? 8.553 -16.017 30.544 1.00 23.95 167 ARG C N 1
ATOM 3854 C CA . ARG C 1 168 ? 9.057 -17.367 30.328 1.00 25.35 167 ARG C CA 1
ATOM 3855 C C . ARG C 1 168 ? 10.332 -17.335 29.503 1.00 23.73 167 ARG C C 1
ATOM 3856 O O . ARG C 1 168 ? 10.450 -16.536 28.579 1.00 24.16 167 ARG C O 1
ATOM 3864 N N . TRP C 1 169 ? 11.299 -18.165 29.862 1.00 18.82 168 TRP C N 1
ATOM 3865 C CA . TRP C 1 169 ? 12.502 -18.366 29.071 1.00 18.18 168 TRP C CA 1
ATOM 3866 C C . TRP C 1 169 ? 12.195 -19.542 28.172 1.00 17.03 168 TRP C C 1
ATOM 3867 O O . TRP C 1 169 ? 11.128 -20.208 28.330 1.00 16.78 168 TRP C O 1
ATOM 3878 N N . PRO C 1 170 ? 13.105 -19.822 27.237 1.00 18.19 169 PRO C N 1
ATOM 3879 C CA . PRO C 1 170 ? 12.838 -20.981 26.388 1.00 19.38 169 PRO C CA 1
ATOM 3880 C C . PRO C 1 170 ? 12.778 -22.322 27.137 1.00 20.02 169 PRO C C 1
ATOM 3881 O O . PRO C 1 170 ? 13.612 -22.628 28.018 1.00 21.08 169 PRO C O 1
ATOM 3885 N N . GLN C 1 171 ? 11.786 -23.108 26.780 1.00 18.71 170 GLN C N 1
ATOM 3886 C CA . GLN C 1 171 ? 11.607 -24.393 27.416 1.00 21.12 170 GLN C CA 1
ATOM 3887 C C . GLN C 1 171 ? 12.671 -25.386 26.944 1.00 18.91 170 GLN C C 1
ATOM 3888 O O . GLN C 1 171 ? 12.996 -25.378 25.778 1.00 17.72 170 GLN C O 1
ATOM 3894 N N . ARG C 1 172 ? 13.185 -26.215 27.847 1.00 17.58 171 ARG C N 1
ATOM 3895 C CA . ARG C 1 172 ? 14.208 -27.190 27.489 1.00 18.67 171 ARG C CA 1
ATOM 3896 C C . ARG C 1 172 ? 13.832 -28.603 27.926 1.00 21.15 171 ARG C C 1
ATOM 3897 O O . ARG C 1 172 ? 13.261 -28.802 28.999 1.00 19.76 171 ARG C O 1
ATOM 3905 N N . VAL C 1 173 ? 14.157 -29.579 27.085 1.00 19.62 172 VAL C N 1
ATOM 3906 C CA . VAL C 1 173 ? 13.867 -30.973 27.373 1.00 21.06 172 VAL C CA 1
ATOM 3907 C C . VAL C 1 173 ? 15.181 -31.774 27.308 1.00 21.82 172 VAL C C 1
ATOM 3908 O O . VAL C 1 173 ? 16.123 -31.416 26.574 1.00 19.72 172 VAL C O 1
ATOM 3912 N N . TYR C 1 174 ? 15.215 -32.876 28.062 1.00 23.97 173 TYR C N 1
ATOM 3913 C CA . TYR C 1 174 ? 16.391 -33.708 28.318 1.00 26.99 173 TYR C CA 1
ATOM 3914 C C . TYR C 1 174 ? 15.913 -35.085 28.571 1.00 32.05 173 TYR C C 1
ATOM 3915 O O . TYR C 1 174 ? 15.464 -35.365 29.694 1.00 39.02 173 TYR C O 1
ATOM 3924 N N . GLY C 1 175 ? 15.988 -35.955 27.594 1.00 31.46 174 GLY C N 1
ATOM 3925 C CA . GLY C 1 175 ? 15.346 -37.263 27.734 1.00 33.42 174 GLY C CA 1
ATOM 3926 C C . GLY C 1 175 ? 13.893 -36.948 28.000 1.00 35.28 174 GLY C C 1
ATOM 3927 O O . GLY C 1 175 ? 13.327 -36.094 27.266 1.00 30.07 174 GLY C O 1
ATOM 3928 N N . ASP C 1 176 ? 13.389 -37.535 29.114 1.00 30.72 175 ASP C N 1
ATOM 3929 C CA . ASP C 1 176 ? 11.982 -37.472 29.593 1.00 33.32 175 ASP C CA 1
ATOM 3930 C C . ASP C 1 176 ? 11.668 -36.412 30.736 1.00 26.86 175 ASP C C 1
ATOM 3931 O O . ASP C 1 176 ? 10.654 -36.499 31.455 1.00 25.66 175 ASP C O 1
ATOM 3936 N N . THR C 1 177 ? 12.541 -35.433 30.871 1.00 23.37 176 THR C N 1
ATOM 3937 C CA . THR C 1 177 ? 12.425 -34.338 31.846 1.00 20.74 176 THR C CA 1
ATOM 3938 C C . THR C 1 177 ? 12.371 -33.056 31.071 1.00 18.49 176 THR C C 1
ATOM 3939 O O . THR C 1 177 ? 13.137 -32.876 30.137 1.00 18.74 176 THR C O 1
ATOM 3943 N N . ARG C 1 178 ? 11.522 -32.141 31.526 1.00 16.50 177 ARG C N 1
ATOM 3944 C CA . ARG C 1 178 ? 11.372 -30.771 30.957 1.00 17.45 177 ARG C CA 1
ATOM 3945 C C . ARG C 1 178 ? 11.834 -29.791 32.037 1.00 16.02 177 ARG C C 1
ATOM 3946 O O . ARG C 1 178 ? 11.568 -29.993 33.239 1.00 15.35 177 ARG C O 1
ATOM 3954 N N . LEU C 1 179 ? 12.498 -28.729 31.633 1.00 16.09 178 LEU C N 1
ATOM 3955 C CA . LEU C 1 179 ? 12.802 -27.604 32.540 1.00 16.57 178 LEU C CA 1
ATOM 3956 C C . LEU C 1 179 ? 12.013 -26.403 32.038 1.00 18.64 178 LEU C C 1
ATOM 3957 O O . LEU C 1 179 ? 12.104 -26.061 30.828 1.00 19.81 178 LEU C O 1
ATOM 3962 N N . GLU C 1 180 ? 11.182 -25.820 32.919 1.00 16.22 179 GLU C N 1
ATOM 3963 C CA . GLU C 1 180 ? 10.485 -24.573 32.683 1.00 16.95 179 GLU C CA 1
ATOM 3964 C C . GLU C 1 180 ? 11.120 -23.531 33.537 1.00 16.56 179 GLU C C 1
ATOM 3965 O O . GLU C 1 180 ? 11.348 -23.764 34.711 1.00 14.05 179 GLU C O 1
ATOM 3971 N N . LEU C 1 181 ? 11.440 -22.375 32.933 1.00 16.24 180 LEU C N 1
ATOM 3972 C CA . LEU C 1 181 ? 12.258 -21.355 33.555 1.00 15.80 180 LEU C CA 1
ATOM 3973 C C . LEU C 1 181 ? 11.556 -20.035 33.242 1.00 16.52 180 LEU C C 1
ATOM 3974 O O . LEU C 1 181 ? 11.003 -19.863 32.137 1.00 17.21 180 LEU C O 1
ATOM 3979 N N . ALA C 1 182 ? 11.489 -19.151 34.231 1.00 14.42 181 ALA C N 1
ATOM 3980 C CA . ALA C 1 182 ? 10.912 -17.848 34.041 1.00 15.43 181 ALA C CA 1
ATOM 3981 C C . ALA C 1 182 ? 11.509 -16.855 35.012 1.00 16.17 181 ALA C C 1
ATOM 3982 O O . ALA C 1 182 ? 12.183 -17.250 35.985 1.00 17.67 181 ALA C O 1
ATOM 3984 N N . GLU C 1 183 ? 11.283 -15.563 34.739 1.00 18.37 182 GLU C N 1
ATOM 3985 C CA . GLU C 1 183 ? 11.780 -14.480 35.595 1.00 19.75 182 GLU C CA 1
ATOM 3986 C C . GLU C 1 183 ? 10.671 -13.498 35.856 1.00 22.36 182 GLU C C 1
ATOM 3987 O O . GLU C 1 183 ? 9.786 -13.297 35.000 1.00 24.85 182 GLU C O 1
ATOM 3993 N N . ARG C 1 184 ? 10.680 -12.943 37.067 1.00 24.86 183 ARG C N 1
ATOM 3994 C CA . ARG C 1 184 ? 9.690 -11.958 37.518 1.00 29.10 183 ARG C CA 1
ATOM 3995 C C . ARG C 1 184 ? 10.076 -10.585 36.912 1.00 30.98 183 ARG C C 1
ATOM 3996 O O . ARG C 1 184 ? 11.226 -10.108 37.103 1.00 32.49 183 ARG C O 1
ATOM 4004 N N . LEU C 1 185 ? 9.116 -9.972 36.206 1.00 34.76 184 LEU C N 1
ATOM 4005 C CA . LEU C 1 185 ? 9.334 -8.700 35.460 1.00 41.06 184 LEU C CA 1
ATOM 4006 C C . LEU C 1 185 ? 9.549 -7.498 36.355 1.00 39.69 184 LEU C C 1
ATOM 4007 O O . LEU C 1 185 ? 8.650 -7.150 37.108 1.00 47.65 184 LEU C O 1
#

Nearest PDB structures (foldseek):
  3p9n-assembly1_A  TM=1.004E+00  e=1.185E-37  Mycobacterium tuberculosis H37Rv
  6m1c-assembly1_A  TM=9.921E-01  e=4.244E-35  Mycobacterium tuberculosis H37Rv
  2fpo-assembly4_D  TM=9.325E-01  e=1.861E-18  Escherichia coli K-12
  2fpo-assembly1_A  TM=9.288E-01  e=7.971E-18  Escherichia coli K-12
  2fpo-assembly3_C  TM=9.017E-01  e=1.598E-17  Escherichia coli K-12

Radius of gyration: 30.23 Å; Cα contacts (8 Å, |Δi|>4): 1213; chains: 3; bounding box: 52×90×65 Å

Foldseek 3Di:
DWDAQCDAQRHGPIADFPPDQDDPCVLVVVCVVVVVPDQLAAFEEEEFLCGQVSNVVSSQRSHHQAYEYEHADPVSLVRNVVRCVVSVGPHYDYDHHDRLVVLQQADQDEGQEYEYEHGQPQAQVNVLVSLVSCVPRNHHDANRKYKYKYFQPGDDHDHDDQWDWDDWDDDDRIIITMIGHD/DWDALCDAQRHGDIADFPPDQDDDCVLVVVCVVVCVPDQLAAFEEEEFLCGQVSNVVSSLRRHHQAYEYEHADPVSLVRNVVRCVVSVGPHYDYDHHDRVVVLQQADQAETQEYEYEDHQPQALVNVLVSLVSCVPRNHHDANRKYKYKYFQPHDDHDHDDQKDWDDWDDDPRMIITMIGGD/DWDAQCDAQRHGPIADFPDDLDDPVVLVVVCVVVCVPDQLAAFEEEEELCGQVNNVVSSLRRHHQAYEYEHADPVSLVRNVVRCVVSVGDHYDYHHHDRLVVLQQADQDEGQEYEYEHDPPDAQVVVLVSLVSCVPRNHHDANRKYKYKDFQPGDDHDHDDAKDWDDWDDDVRMIITMIGGD

Organism: Mycobacterium tuberculosis (strain ATCC 25618 / H37Rv) (NCBI:txid83332)

Secondary structure (DSSP, 8-state):
-EEE--SSTTTT-EEE--S----HHHHHHHHHHHHHHS--TT-EEEEET-TT-HHHHHHHHTT-SEEEEEE--HHHHHHHHHHHHHHT-S-EEEEES-HHHHHHH--SS--SEEEE---TTS-HHHHHHHHHHHHHSSS--TT-EEEEEEETTSPPP---TTEEEPPPEEETTEEEEEEEE-/-EEE--SSTTTT-EEE--S----HHHHHHHHHHHHHHS--TT-EEEEET-TT-HHHHHHHHTT-SEEEEEE--HHHHHHHHHHHHHHT-S-EEEEES-HHHHHHH--SS--SEEEE---TTS-HHHHHHHHHHHHHSSS--TT-EEEEEEETTSPPP---TTEEEPPPEEETTEEEEEEEE-/-EEE--SSTTTT-EEE--S----HHHHHHHHHHHHHHS--TT-EEEEET-TT-HHHHHHHHTT-SEEEEEE--HHHHHHHHHHHHHHT-S-EEEEES-HHHHHHH--SS--SEEEE---TTS-HHHHHHHHHHHHHTTS--TT-EEEEEEETTSPPP---TTEEEPPPEEETTEEEEEEEE-

GO terms:
  GO:0052913 16S rRNA (guanine(966)-N(2))-methyltransferase activity (F, EXP)
  GO:0042025 host cell nucleus (C, EXP)
  GO:0005576 extracellular region (C, EXP)
  GO:0030430 host cell cytoplasm (C, EXP)

InterPro domains:
  IPR002052 DNA methylase, N-6 adenine-specific, conserved site [PS00092] (116-122)
  IPR004398 RNA methyltransferase, RsmD [PIRSF004553] (1-183)
  IPR004398 RNA methyltransferase, RsmD [PTHR43542] (2-183)
  IPR004398 RNA methyltransferase, RsmD [TIGR00095] (2-183)
  IPR029063 S-adenosyl-L-methionine-dependent methyltransferase superfamily [G3DSA:3.40.50.150] (1-188)
  IPR029063 S-adenosyl-L-methionine-dependent methyltransferase superfamily [SSF53335] (2-179)

Solvent-accessible surface area: 23762 Å² total; per-residue (Å²): 84,80,28,121,1,46,15,44,125,1,36,36,103,129,0,18,38,14,111,167,79,141,103,69,172,2,18,75,22,1,0,79,22,1,47,28,83,48,58,5,94,50,33,23,1,0,1,2,34,12,20,13,0,11,19,0,1,0,0,9,3,56,35,9,58,42,1,41,0,0,16,64,58,123,161,10,10,63,28,0,42,110,0,33,142,46,7,62,41,99,30,28,80,57,95,119,10,33,7,18,2,5,0,0,28,14,43,140,74,42,9,28,2,2,0,7,62,9,71,76,136,29,73,11,74,24,4,30,17,5,2,17,0,1,14,87,17,27,4,17,111,122,28,1,0,0,2,3,28,10,52,43,134,28,63,80,15,89,26,27,96,29,14,118,137,8,88,85,76,86,35,77,113,23,18,0,4,1,0,32,43,86,88,85,27,123,1,48,16,42,125,0,36,36,100,130,0,19,37,13,109,165,82,156,104,68,179,2,17,79,19,1,0,82,18,1,52,85,120,64,99,5,94,51,31,22,1,0,2,0,34,12,20,13,0,9,13,0,0,0,0,8,3,57,37,10,59,43,1,37,0,0,16,60,59,123,171,9,9,63,28,0,43,118,0,32,146,45,8,60,41,100,31,29,81,58,92,116,10,35,7,18,2,7,0,0,29,12,39,137,75,41,10,30,2,2,0,8,64,10,67,72,135,29,73,10,73,27,5,29,14,6,4,24,0,1,15,90,19,27,3,17,110,149,21,0,0,0,2,2,24,11,51,47,135,27,63,82,16,93,30,22,103,26,16,139,139,11,91,85,77,87,35,74,112,20,19,0,4,2,0,32,47,103,102,84,28,118,1,52,16,43,129,3,35,35,104,125,0,19,41,14,110,176,62,166,110,68,175,2,17,74,18,1,0,77,19,1,45,32,82,43,63,5,93,52,34,23,1,0,1,1,32,12,20,12,0,11,18,0,1,0,0,8,1,57,36,9,59,45,1,41,0,0,14,60,61,122,173,10,10,65,30,0,44,116,0,34,145,39,15,63,38,98,33,29,79,56,98,131,16,62,8,56,60,10,0,67,82,14,42,140,77,40,10,28,1,2,0,8,55,10,62,74,138,30,91,11,74,83,4,29,64,16,4,31,19,2,14,94,45,28,4,15,109,89,24,0,0,0,1,2,31,9,53,46,135,29,64,84,15,90,29,23,114,23,14,133,124,8,94,80,72,89,33,76,110,20,23,0,3,2,0,34,52,107